Protein AF-0000000076696119 (afdb_homodimer)

InterPro domains:
  IPR004045 Glutathione S-transferase, N-terminal [PF02798] (6-86)
  IPR004045 Glutathione S-transferase, N-terminal [PS50404] (3-92)
  IPR004046 Glutathione S-transferase, C-terminal [PF00043] (146-211)
  IPR010987 Glutathione S-transferase, C-terminal-like [PS50405] (101-226)
  IPR036249 Thioredoxin-like superfamily [SSF52833] (3-92)
  IPR036282 Glutathione S-transferase, C-terminal domain superfamily [SSF47616] (100-218)
  IPR040079 Glutathione transferase family [SFLDS00019] (4-220)

Solvent-accessible surface area (backbone atoms only — not comparable to full-atom values): 23846 Å² total; per-residue (Å²): 128,85,80,49,47,26,36,37,37,24,42,84,42,58,54,27,36,32,51,35,29,52,50,40,51,44,36,76,74,36,87,87,55,52,65,40,65,47,67,46,52,73,91,73,43,53,43,67,34,68,76,41,31,71,71,29,68,77,40,62,72,22,36,38,34,31,53,77,58,81,53,40,70,36,37,44,46,66,36,38,49,53,50,45,44,71,74,68,35,85,80,36,74,44,53,53,47,60,86,84,33,44,66,48,27,49,50,35,42,22,51,39,46,44,38,44,34,41,46,48,44,35,39,48,49,9,30,35,41,69,73,62,49,93,56,92,46,66,66,54,32,49,53,21,32,52,49,35,51,52,48,52,49,34,51,26,59,60,32,60,85,29,70,29,82,29,55,71,84,40,32,40,71,26,57,50,46,44,51,43,42,50,51,63,74,46,34,60,65,37,80,37,83,67,51,76,94,31,58,56,41,40,51,39,49,52,58,60,66,67,41,80,32,48,62,60,21,64,56,56,45,58,70,77,76,126,129,84,81,50,48,26,37,38,37,24,43,84,40,58,54,27,37,33,53,36,28,52,51,40,50,43,37,76,74,38,88,89,56,52,65,41,67,48,72,45,52,71,90,74,43,52,44,68,34,70,78,41,31,71,70,30,67,78,40,62,71,22,35,39,32,31,54,76,60,81,54,41,69,36,37,44,47,66,36,37,47,53,50,47,44,70,75,67,34,85,79,37,74,46,55,53,48,58,86,84,33,45,67,48,26,49,52,35,43,23,50,41,48,43,37,46,35,41,47,48,45,35,40,51,49,9,30,35,41,68,73,61,50,93,57,92,46,67,67,55,32,49,54,22,32,52,48,34,50,52,46,51,48,33,50,28,59,60,31,60,85,28,68,30,80,30,54,72,82,41,32,41,71,25,58,48,44,44,52,42,42,49,52,61,73,46,34,59,65,36,80,36,82,64,52,74,94,31,58,55,42,40,51,39,48,53,58,60,66,66,41,80,31,47,62,60,21,63,56,57,51,52,74,77,76,127

Nearest PDB structures (foldseek):
  1k0d-assembly1_B  TM=8.741E-01  e=1.430E-16  Saccharomyces cerevisiae
  1k0d-assembly1_A  TM=8.791E-01  e=5.506E-16  Saccharomyces cerevisiae
  1k0b-assembly1_A  TM=8.827E-01  e=1.571E-15  Saccharomyces cerevisiae
  1jzr-assembly1_B  TM=8.674E-01  e=7.068E-16  Saccharomyces cerevisiae
  1k0b-assembly2_C  TM=8.820E-01  e=3.672E-15  Saccharomyces cerevisiae

Secondary structure (DSSP, 8-state):
-PPPSEEEEE-SSTTTHHHHHHHHHHHHHSTT--EEEEE--GGGTGGGSHHHHHH-TT--S-EEEEGGGTTEEEESHHHHHHHHHHHH-TT-SSS--TTT-HHHHHHHHHHHHHIIIIIHHHHHHHHHHHHT-SS--HHHHHHHHHHHHHHHHHHHHHTTT-SSSBSSTT-B--HHHHHHHHHHHTGGGGT---STT-HHHHHHHHHHHT-TTHHHHHHHT-----/-PPPSEEEEE-SSTTTHHHHHHHHHHHHHSTT--EEEEE--GGGTGGGSHHHHHH-TT--S-EEEEGGGTTEEEESHHHHHHHHHHHH-TT-SSS--TTT-HHHHHHHHHHHHHIIIIIHHHHHHHHHHHHT-SS--HHHHHHHHHHHHHHHHHHHHHTTT-SSSBSSTT-B--HHHHHHHHHHHTGGGGT---STT-HHHHHHHHHHHT-TTHHHHHHHS-----

Organism: Amanita muscaria (strain Koide BX008) (NCBI:txid946122)

Sequence (452 aa):
MSQKPLVLYGSPTPNGVPITILLEELKAIYPGIDYDVDYIDLSKQRHKEPWFLELNPNGLMPVLVDRSRNNFVVFESTAILVYIAQHYDKESKFSFDPAKSPNEYSVLLQWLFFLHGGLGPMQGQAYYFYNIAPEDIPYGKKRYTDETKRLFGVLEQRLKDREYLAGPGKGQYTIADIKAWPWVSGHAYTGIQSLDEWPLLKAWSQKCSERAANAPAREAFTKPQAMSQKPLVLYGSPTPNGVPITILLEELKAIYPGIDYDVDYIDLSKQRHKEPWFLELNPNGLMPVLVDRSRNNFVVFESTAILVYIAQHYDKESKFSFDPAKSPNEYSVLLQWLFFLHGGLGPMQGQAYYFYNIAPEDIPYGKKRYTDETKRLFGVLEQRLKDREYLAGPGKGQYTIADIKAWPWVSGHAYTGIQSLDEWPLLKAWSQKCSERAANAPAREAFTKPQA

Radius of gyration: 21.12 Å; Cα contacts (8 Å, |Δi|>4): 732; chains: 2; bounding box: 50×53×60 Å

Foldseek 3Di:
DDAQQKEKEEFPALLQLLLLLVQLVLVVPDPRRDYAYDFDDVVVLPLVDPVNCVLPVVSHDIKMFGNNVVRDIDDDSLRSQVVCLVPRVVVSQAADDCVPCVPLNVQLVVLSCCCRVQQVVLLVQLLCQQPPDPDHDPVSLVVSLVSNVVSLVVVLVCQVQALDNTDPGNHHNHSSLSSRQSSLVCNCSRVRNDCVVRVSSVVSNVVVCPDPSNVVSNVSSPDPDD/DDAQQKEKEEFPALLQLLLLLVQLVLVVPDPRRDYAYDYDDVVVLPLVDPVNCVLPVVSHDIKMFGNVVVRDIDDDSLRSQVVCLVPRVVVSQAADDCVPCVPLNVQLVVLSCCCRVQQVVLLVQLLCQQPPDPDHDPVSLVVSLVSNVVSLVVVLVCQVQALDNTDPGNHHNHSSLSSRQSSLVCNCSRVRNDC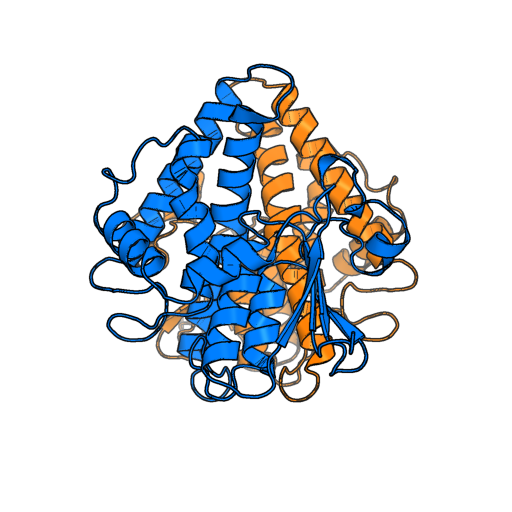VVRVSSNVSNVVVCPDPSNVVSNVSNDDPDD

Structure (mmCIF, N/CA/C/O backbone):
data_AF-0000000076696119-model_v1
#
loop_
_entity.id
_entity.type
_entity.pdbx_description
1 polymer 'Glutathione S-transferase'
#
loop_
_atom_site.group_PDB
_atom_site.id
_atom_site.type_symbol
_atom_site.label_atom_id
_atom_site.label_alt_id
_atom_site.label_comp_id
_atom_site.label_asym_id
_atom_site.label_entity_id
_atom_site.label_seq_id
_atom_site.pdbx_PDB_ins_code
_atom_site.Cartn_x
_atom_site.Cartn_y
_atom_site.Cartn_z
_atom_site.occupancy
_atom_site.B_iso_or_equiv
_atom_site.auth_seq_id
_atom_site.auth_comp_id
_atom_site.auth_asym_id
_atom_site.auth_atom_id
_atom_site.pdbx_PDB_model_num
ATOM 1 N N . MET A 1 1 ? -9.75 -16.891 -30.938 1 51.28 1 MET A N 1
ATOM 2 C CA . MET A 1 1 ? -10.359 -17.438 -29.734 1 51.28 1 MET A CA 1
ATOM 3 C C . MET A 1 1 ? -11.109 -16.344 -28.969 1 51.28 1 MET A C 1
ATOM 5 O O . MET A 1 1 ? -10.758 -15.172 -29.047 1 51.28 1 MET A O 1
ATOM 9 N N . SER A 1 2 ? -12.25 -16.625 -28.531 1 75.06 2 SER A N 1
ATOM 10 C CA . SER A 1 2 ? -13.141 -15.617 -27.953 1 75.06 2 SER A CA 1
ATOM 11 C C . SER A 1 2 ? -12.484 -14.922 -26.766 1 75.06 2 SER A C 1
ATOM 13 O O . SER A 1 2 ? -11.758 -15.555 -25.984 1 75.06 2 SER A O 1
ATOM 15 N N . GLN A 1 3 ? -12.5 -13.688 -26.656 1 90.19 3 GLN A N 1
ATOM 16 C CA . GLN A 1 3 ? -11.922 -12.883 -25.578 1 90.19 3 GLN A CA 1
ATOM 17 C C . GLN A 1 3 ? -12.586 -13.18 -24.25 1 90.19 3 GLN A C 1
ATOM 19 O O . GLN A 1 3 ? -13.812 -13.188 -24.141 1 90.19 3 GLN A O 1
ATOM 24 N N . LYS A 1 4 ? -11.781 -13.617 -23.375 1 95.5 4 LYS A N 1
ATOM 25 C CA . LYS A 1 4 ? -12.273 -13.852 -22.016 1 95.5 4 LYS A CA 1
ATOM 26 C C . LYS A 1 4 ? -12.594 -12.539 -21.312 1 95.5 4 LYS A C 1
ATOM 28 O O . LYS A 1 4 ? -12.172 -11.469 -21.75 1 95.5 4 LYS A O 1
ATOM 33 N N . PRO A 1 5 ? -13.398 -12.57 -20.297 1 96.81 5 PRO A N 1
ATOM 34 C CA . PRO A 1 5 ? -13.891 -11.344 -19.672 1 96.81 5 PRO A CA 1
ATOM 35 C C . PRO A 1 5 ? -12.773 -10.508 -19.047 1 96.81 5 PRO A C 1
ATOM 37 O O . PRO A 1 5 ? -12.891 -9.281 -18.969 1 96.81 5 PRO A O 1
ATOM 40 N N . LEU A 1 6 ? -11.695 -11.156 -18.594 1 98.25 6 LEU A N 1
ATOM 41 C CA . LEU A 1 6 ? -10.57 -10.445 -17.984 1 98.25 6 LEU A CA 1
ATOM 42 C C . LEU A 1 6 ? -9.273 -10.742 -18.734 1 98.25 6 LEU A C 1
ATOM 44 O O . LEU A 1 6 ? -9.102 -11.844 -19.281 1 98.25 6 LEU A O 1
ATOM 48 N N . VAL A 1 7 ? -8.406 -9.758 -18.812 1 98 7 VAL A N 1
ATOM 49 C CA . VAL A 1 7 ? -7.066 -10.008 -19.312 1 98 7 VAL A CA 1
ATOM 50 C C . VAL A 1 7 ? -6.031 -9.406 -18.359 1 98 7 VAL A C 1
ATOM 52 O O . VAL A 1 7 ? -6.16 -8.258 -17.938 1 98 7 VAL A O 1
ATOM 55 N N . LEU A 1 8 ? -5.113 -10.25 -17.984 1 97.88 8 LEU A N 1
ATOM 56 C CA . LEU A 1 8 ? -4.008 -9.859 -17.125 1 97.88 8 LEU A CA 1
ATOM 57 C C . LEU A 1 8 ? -2.715 -9.711 -17.922 1 97.88 8 LEU A C 1
ATOM 59 O O . LEU A 1 8 ? -2.264 -10.656 -18.562 1 97.88 8 LEU A O 1
ATOM 63 N N . TYR A 1 9 ? -2.156 -8.484 -17.922 1 97.06 9 TYR A N 1
ATOM 64 C CA . TYR A 1 9 ? -0.83 -8.227 -18.469 1 97.06 9 TYR A CA 1
ATOM 65 C C . TYR A 1 9 ? 0.246 -8.383 -17.406 1 97.06 9 TYR A C 1
ATOM 67 O O . TYR A 1 9 ? 0.22 -7.699 -16.375 1 97.06 9 TYR A O 1
ATOM 75 N N . GLY A 1 10 ? 1.133 -9.312 -17.562 1 95.06 10 GLY A N 1
ATOM 76 C CA . GLY A 1 10 ? 2.156 -9.453 -16.547 1 95.06 10 GLY A CA 1
ATOM 77 C C . GLY A 1 10 ? 3.049 -10.664 -16.766 1 95.06 10 GLY A C 1
ATOM 78 O O . GLY A 1 10 ? 3.172 -11.156 -17.891 1 95.06 10 GLY A O 1
ATOM 79 N N . SER A 1 11 ? 3.822 -11.016 -15.812 1 93.75 11 SER A N 1
ATOM 80 C CA . SER A 1 11 ? 4.746 -12.148 -15.742 1 93.75 11 SER A CA 1
ATOM 81 C C . SER A 1 11 ? 4.695 -12.812 -14.367 1 93.75 11 SER A C 1
ATOM 83 O O . SER A 1 11 ? 4.09 -12.289 -13.438 1 93.75 11 SER A O 1
ATOM 85 N N . PRO A 1 12 ? 5.273 -14 -14.258 1 93.44 12 PRO A N 1
ATOM 86 C CA . PRO A 1 12 ? 5.164 -14.75 -13.008 1 93.44 12 PRO A CA 1
ATOM 87 C C . PRO A 1 12 ? 6.09 -14.219 -11.914 1 93.44 12 PRO A C 1
ATOM 89 O O . PRO A 1 12 ? 6.898 -14.969 -11.367 1 93.44 12 PRO A O 1
ATOM 92 N N . THR A 1 13 ? 5.93 -13 -11.57 1 93.56 13 THR A N 1
ATOM 93 C CA . THR A 1 13 ? 6.641 -12.352 -10.477 1 93.56 13 THR A CA 1
ATOM 94 C C . THR A 1 13 ? 5.816 -12.398 -9.188 1 93.56 13 THR A C 1
ATOM 96 O O . THR A 1 13 ? 4.633 -12.75 -9.219 1 93.56 13 THR A O 1
ATOM 99 N N . PRO A 1 14 ? 6.438 -12.062 -8.086 1 96.5 14 PRO A N 1
ATOM 100 C CA . PRO A 1 14 ? 5.684 -12.078 -6.828 1 96.5 14 PRO A CA 1
ATOM 101 C C . PRO A 1 14 ? 4.52 -11.086 -6.832 1 96.5 14 PRO A C 1
ATOM 103 O O . PRO A 1 14 ? 3.629 -11.172 -5.984 1 96.5 14 PRO A O 1
ATOM 106 N N . ASN A 1 15 ? 4.488 -10.125 -7.758 1 96.94 15 ASN A N 1
ATOM 107 C CA . ASN A 1 15 ? 3.371 -9.188 -7.875 1 96.94 15 ASN A CA 1
ATOM 108 C C . ASN A 1 15 ? 2.326 -9.688 -8.867 1 96.94 15 ASN A C 1
ATOM 110 O O . ASN A 1 15 ? 1.165 -9.281 -8.812 1 96.94 15 ASN A O 1
ATOM 114 N N . GLY A 1 16 ? 2.717 -10.547 -9.812 1 96.94 16 GLY A N 1
ATOM 115 C CA . GLY A 1 16 ? 1.803 -11.062 -10.812 1 96.94 16 GLY A CA 1
ATOM 116 C C . GLY A 1 16 ? 1.077 -12.32 -10.367 1 96.94 16 GLY A C 1
ATOM 117 O O . GLY A 1 16 ? -0.133 -12.445 -10.562 1 96.94 16 GLY A O 1
ATOM 118 N N . VAL A 1 17 ? 1.765 -13.172 -9.641 1 97.38 17 VAL A N 1
ATOM 119 C CA . VAL A 1 17 ? 1.288 -14.508 -9.305 1 97.38 17 VAL A CA 1
ATOM 120 C C . VAL A 1 17 ? 0.078 -14.406 -8.375 1 97.38 17 VAL A C 1
ATOM 122 O O . VAL A 1 17 ? -0.881 -15.172 -8.508 1 97.38 17 VAL A O 1
ATOM 125 N N . PRO A 1 18 ? 0.029 -13.477 -7.422 1 98.62 18 PRO A N 1
ATOM 126 C CA . PRO A 1 18 ? -1.15 -13.375 -6.559 1 98.62 18 PRO A CA 1
ATOM 127 C C . PRO A 1 18 ? -2.445 -13.188 -7.348 1 98.62 18 PRO A C 1
ATOM 129 O O . PRO A 1 18 ? -3.492 -13.711 -6.953 1 98.62 18 PRO A O 1
ATOM 132 N N . ILE A 1 19 ? -2.354 -12.461 -8.461 1 98.75 19 ILE A N 1
ATOM 133 C CA . ILE A 1 19 ? -3.557 -12.172 -9.234 1 98.75 19 ILE A CA 1
ATOM 134 C C . ILE A 1 19 ? -4.078 -13.453 -9.883 1 98.75 19 ILE A C 1
ATOM 136 O O . ILE A 1 19 ? -5.273 -13.75 -9.812 1 98.75 19 ILE A O 1
ATOM 140 N N . THR A 1 20 ? -3.129 -14.242 -10.438 1 98.44 20 THR A N 1
ATOM 141 C CA . THR A 1 20 ? -3.57 -15.477 -11.07 1 98.44 20 THR A CA 1
ATOM 142 C C . THR A 1 20 ? -4.051 -16.484 -10.023 1 98.44 20 THR A C 1
ATOM 144 O O . THR A 1 20 ? -4.977 -17.25 -10.281 1 98.44 20 THR A O 1
ATOM 147 N N . ILE A 1 21 ? -3.463 -16.484 -8.836 1 98.75 21 ILE A N 1
ATOM 148 C CA . ILE A 1 21 ? -3.941 -17.359 -7.766 1 98.75 21 ILE A CA 1
ATOM 149 C C . ILE A 1 21 ? -5.391 -17.016 -7.434 1 98.75 21 ILE A C 1
ATOM 151 O O . ILE A 1 21 ? -6.25 -17.891 -7.395 1 98.75 21 ILE A O 1
ATOM 155 N N . LEU A 1 22 ? -5.703 -15.719 -7.215 1 98.88 22 LEU A N 1
ATOM 156 C CA . LEU A 1 22 ? -7.066 -15.328 -6.875 1 98.88 22 LEU A CA 1
ATOM 157 C C . LEU A 1 22 ? -8.031 -15.703 -7.992 1 98.88 22 LEU A C 1
ATOM 159 O O . LEU A 1 22 ? -9.125 -16.219 -7.727 1 98.88 22 LEU A O 1
ATOM 163 N N . LEU A 1 23 ? -7.633 -15.422 -9.234 1 98.69 23 LEU A N 1
ATOM 164 C CA . LEU A 1 23 ? -8.5 -15.703 -10.375 1 98.69 23 LEU A CA 1
ATOM 165 C C . LEU A 1 23 ? -8.781 -17.188 -10.484 1 98.69 23 LEU A C 1
ATOM 167 O O . LEU A 1 23 ? -9.906 -17.594 -10.773 1 98.69 23 LEU A O 1
ATOM 171 N N . GLU A 1 24 ? -7.754 -18.031 -10.25 1 98.44 24 GLU A N 1
ATOM 172 C CA . GLU A 1 24 ? -7.945 -19.484 -10.297 1 98.44 24 GLU A CA 1
ATOM 173 C C . GLU A 1 24 ? -8.844 -19.953 -9.156 1 98.44 24 GLU A C 1
ATOM 175 O O . GLU A 1 24 ? -9.664 -20.859 -9.336 1 98.44 24 GLU A O 1
ATOM 180 N N . GLU A 1 25 ? -8.656 -19.375 -7.941 1 98.69 25 GLU A N 1
ATOM 181 C CA . GLU A 1 25 ? -9.547 -19.688 -6.828 1 98.69 25 GLU A CA 1
ATOM 182 C C . GLU A 1 25 ? -11 -19.391 -7.195 1 98.69 25 GLU A C 1
ATOM 184 O O . GLU A 1 25 ? -11.883 -20.219 -6.945 1 98.69 25 GLU A O 1
ATOM 189 N N . LEU A 1 26 ? -11.211 -18.234 -7.758 1 98.44 26 LEU A N 1
ATOM 190 C CA . LEU A 1 26 ? -12.562 -17.781 -8.062 1 98.44 26 LEU A CA 1
ATOM 191 C C . LEU A 1 26 ? -13.164 -18.578 -9.211 1 98.44 26 LEU A C 1
ATOM 193 O O . LEU A 1 26 ? -14.352 -18.891 -9.211 1 98.44 26 LEU A O 1
ATOM 197 N N . LYS A 1 27 ? -12.328 -18.859 -10.188 1 96.81 27 LYS A N 1
ATOM 198 C CA . LYS A 1 27 ? -12.766 -19.672 -11.328 1 96.81 27 LYS A CA 1
ATOM 199 C C . LYS A 1 27 ? -13.312 -21.016 -10.867 1 96.81 27 LYS A C 1
ATOM 201 O O . LYS A 1 27 ? -14.258 -21.547 -11.461 1 96.81 27 LYS A O 1
ATOM 206 N N . ALA A 1 28 ? -12.719 -21.578 -9.859 1 96.38 28 ALA A N 1
ATOM 207 C CA . ALA A 1 28 ? -13.109 -22.875 -9.336 1 96.38 28 ALA A CA 1
ATOM 208 C C . ALA A 1 28 ? -14.453 -22.812 -8.625 1 96.38 28 ALA A C 1
ATOM 210 O O . ALA A 1 28 ? -15.141 -23.828 -8.484 1 96.38 28 ALA A O 1
ATOM 211 N N . ILE A 1 29 ? -14.922 -21.641 -8.219 1 95.94 29 ILE A N 1
ATOM 212 C CA . ILE A 1 29 ? -16.094 -21.5 -7.355 1 95.94 29 ILE A CA 1
ATOM 213 C C . ILE A 1 29 ? -17.234 -20.859 -8.148 1 95.94 29 ILE A C 1
ATOM 215 O O . ILE A 1 29 ? -18.406 -21.172 -7.898 1 95.94 29 ILE A O 1
ATOM 219 N N . TYR A 1 30 ? -16.859 -19.938 -9.016 1 96.19 30 TYR A N 1
ATOM 220 C CA . TYR A 1 30 ? -17.891 -19.156 -9.695 1 96.19 30 TYR A CA 1
ATOM 221 C C . TYR A 1 30 ? -17.891 -19.438 -11.195 1 96.19 30 TYR A C 1
ATOM 223 O O . TYR A 1 30 ? -16.875 -19.25 -11.859 1 96.19 30 TYR A O 1
ATOM 231 N N . PRO A 1 31 ? -19 -19.766 -11.695 1 92.94 31 PRO A N 1
ATOM 232 C CA . PRO A 1 31 ? -19.078 -19.922 -13.148 1 92.94 31 PRO A CA 1
ATOM 233 C C . PRO A 1 31 ? -18.891 -18.594 -13.898 1 92.94 31 PRO A C 1
ATOM 235 O O . PRO A 1 31 ? -19.312 -17.547 -13.414 1 92.94 31 PRO A O 1
ATOM 238 N N . GLY A 1 32 ? -18.25 -18.641 -14.977 1 91.88 32 GLY A N 1
ATOM 239 C CA . GLY A 1 32 ? -18.156 -17.469 -15.836 1 91.88 32 GLY A CA 1
ATOM 240 C C . GLY A 1 32 ? -16.891 -16.672 -15.625 1 91.88 32 GLY A C 1
ATOM 241 O O . GLY A 1 32 ? -16.531 -15.828 -16.453 1 91.88 32 GLY A O 1
ATOM 242 N N . ILE A 1 33 ? -16.234 -16.922 -14.562 1 95.94 33 ILE A N 1
ATOM 243 C CA . ILE A 1 33 ? -14.961 -16.234 -14.359 1 95.94 33 ILE A CA 1
ATOM 244 C C . ILE A 1 33 ? -13.875 -16.906 -15.195 1 95.94 33 ILE A C 1
ATOM 246 O O . ILE A 1 33 ? -13.727 -18.125 -15.148 1 95.94 33 ILE A O 1
ATOM 250 N N . ASP A 1 34 ? -13.281 -16.203 -15.992 1 96.75 34 ASP A N 1
ATOM 251 C CA . ASP A 1 34 ? -12.148 -16.625 -16.812 1 96.75 34 ASP A CA 1
ATOM 252 C C . ASP A 1 34 ? -11.281 -15.438 -17.203 1 96.75 34 ASP A C 1
ATOM 254 O O . ASP A 1 34 ? -11.688 -14.281 -17.047 1 96.75 34 ASP A O 1
ATOM 258 N N . TYR A 1 35 ? -10.094 -15.789 -17.609 1 97.38 35 TYR A N 1
ATOM 259 C CA . TYR A 1 35 ? -9.18 -14.688 -17.891 1 97.38 35 TYR A CA 1
ATOM 260 C C . TYR A 1 35 ? -8.125 -15.102 -18.906 1 97.38 35 TYR A C 1
ATOM 262 O O . TYR A 1 35 ? -7.773 -16.281 -19 1 97.38 35 TYR A O 1
ATOM 270 N N . ASP A 1 36 ? -7.715 -14.141 -19.734 1 96.56 36 ASP A N 1
ATOM 271 C CA . ASP A 1 36 ? -6.531 -14.266 -20.578 1 96.56 36 ASP A CA 1
ATOM 272 C C . ASP A 1 36 ? -5.297 -13.688 -19.891 1 96.56 36 ASP A C 1
ATOM 274 O O . ASP A 1 36 ? -5.414 -12.82 -19.031 1 96.56 36 ASP A O 1
ATOM 278 N N . VAL A 1 37 ? -4.156 -14.258 -20.219 1 95.94 37 VAL A N 1
ATOM 279 C CA . VAL A 1 37 ? -2.895 -13.664 -19.781 1 95.94 37 VAL A CA 1
ATOM 280 C C . VAL A 1 37 ? -2.109 -13.18 -21 1 95.94 37 VAL A C 1
ATOM 282 O O . VAL A 1 37 ? -1.955 -13.914 -21.984 1 95.94 37 VAL A O 1
ATOM 285 N N . ASP A 1 38 ? -1.778 -11.984 -21.047 1 94.38 38 ASP A N 1
ATOM 286 C CA . ASP A 1 38 ? -0.793 -11.453 -21.984 1 94.38 38 ASP A CA 1
ATOM 287 C C . ASP A 1 38 ? 0.578 -11.328 -21.312 1 94.38 38 ASP A C 1
ATOM 289 O O . ASP A 1 38 ? 0.824 -10.383 -20.562 1 94.38 38 ASP A O 1
ATOM 293 N N . TYR A 1 39 ? 1.445 -12.266 -21.656 1 92.81 39 TYR A N 1
ATOM 294 C CA . TYR A 1 39 ? 2.766 -12.352 -21.047 1 92.81 39 TYR A CA 1
ATOM 295 C C . TYR A 1 39 ? 3.639 -11.172 -21.453 1 92.81 39 TYR A C 1
ATOM 297 O O . TYR A 1 39 ? 3.773 -10.875 -22.641 1 92.81 39 TYR A O 1
ATOM 305 N N . ILE A 1 40 ? 4.137 -10.508 -20.484 1 90.69 40 ILE A N 1
ATOM 306 C CA . ILE A 1 40 ? 5.055 -9.398 -20.703 1 90.69 40 ILE A CA 1
ATOM 307 C C . ILE A 1 40 ? 6.477 -9.828 -20.359 1 90.69 40 ILE A C 1
ATOM 309 O O . ILE A 1 40 ? 6.785 -10.102 -19.188 1 90.69 40 ILE A O 1
ATOM 313 N N . ASP A 1 41 ? 7.324 -9.891 -21.359 1 84.69 41 ASP A N 1
ATOM 314 C CA . ASP A 1 41 ? 8.734 -10.195 -21.156 1 84.69 41 ASP A CA 1
ATOM 315 C C . ASP A 1 41 ? 9.492 -8.977 -20.641 1 84.69 41 ASP A C 1
ATOM 317 O O . ASP A 1 41 ? 9.758 -8.039 -21.391 1 84.69 41 ASP A O 1
ATOM 321 N N . LEU A 1 42 ? 9.922 -9.016 -19.453 1 80.31 42 LEU A N 1
ATOM 322 C CA . LEU A 1 42 ? 10.57 -7.887 -18.797 1 80.31 42 LEU A CA 1
ATOM 323 C C . LEU A 1 42 ? 11.898 -7.562 -19.469 1 80.31 42 LEU A C 1
ATOM 325 O O . LEU A 1 42 ? 12.305 -6.398 -19.516 1 80.31 42 LEU A O 1
ATOM 329 N N . SER A 1 43 ? 12.484 -8.609 -19.984 1 84.12 43 SER A N 1
ATOM 330 C CA . SER A 1 43 ? 13.781 -8.406 -20.625 1 84.12 43 SER A CA 1
ATOM 331 C C . SER A 1 43 ? 13.633 -7.625 -21.922 1 84.12 43 SER A C 1
ATOM 333 O O . SER A 1 43 ? 14.562 -6.941 -22.359 1 84.12 43 SER A O 1
ATOM 335 N N . LYS A 1 44 ? 12.469 -7.68 -22.531 1 87.06 44 LYS A N 1
ATOM 336 C CA . LYS A 1 44 ? 12.219 -6.961 -23.766 1 87.06 44 LYS A CA 1
ATOM 337 C C . LYS A 1 44 ? 11.555 -5.613 -23.5 1 87.06 44 LYS A C 1
ATOM 339 O O . LYS A 1 44 ? 11.305 -4.84 -24.438 1 87.06 44 LYS A O 1
ATOM 344 N N . GLN A 1 45 ? 11.227 -5.328 -22.297 1 87.5 45 GLN A N 1
ATOM 345 C CA . GLN A 1 45 ? 10.719 -4.059 -21.797 1 87.5 45 GLN A CA 1
ATOM 346 C C . GLN A 1 45 ? 9.422 -3.664 -22.5 1 87.5 45 GLN A C 1
ATOM 348 O O . GLN A 1 45 ? 9.219 -2.492 -22.812 1 87.5 45 GLN A O 1
ATOM 353 N N . ARG A 1 46 ? 8.672 -4.617 -22.828 1 88.81 46 ARG A N 1
ATOM 354 C CA . ARG A 1 46 ? 7.391 -4.344 -23.469 1 88.81 46 ARG A CA 1
ATOM 355 C C . ARG A 1 46 ? 6.516 -3.459 -22.594 1 88.81 46 ARG A C 1
ATOM 357 O O . ARG A 1 46 ? 5.66 -2.729 -23.094 1 88.81 46 ARG A O 1
ATOM 364 N N . HIS A 1 47 ? 6.746 -3.527 -21.281 1 89.19 47 HIS A N 1
ATOM 365 C CA . HIS A 1 47 ? 5.961 -2.75 -20.344 1 89.19 47 HIS A CA 1
ATOM 366 C C . HIS A 1 47 ? 6.359 -1.279 -20.359 1 89.19 47 HIS A C 1
ATOM 368 O O . HIS A 1 47 ? 5.766 -0.458 -19.656 1 89.19 47 HIS A O 1
ATOM 374 N N . LYS A 1 48 ? 7.285 -0.913 -21.234 1 91.81 48 LYS A N 1
ATOM 375 C CA . LYS A 1 48 ? 7.699 0.479 -21.391 1 91.81 48 LYS A CA 1
ATOM 376 C C . LYS A 1 48 ? 7.215 1.055 -22.719 1 91.81 48 LYS A C 1
ATOM 378 O O . LYS A 1 48 ? 7.398 2.244 -22.984 1 91.81 48 LYS A O 1
ATOM 383 N N . GLU A 1 49 ? 6.578 0.234 -23.469 1 93.44 49 GLU A N 1
ATOM 384 C CA . GLU A 1 49 ? 6.047 0.702 -24.75 1 93.44 49 GLU A CA 1
ATOM 385 C C . GLU A 1 49 ? 4.848 1.622 -24.547 1 93.44 49 GLU A C 1
ATOM 387 O O . GLU A 1 49 ? 4.129 1.501 -23.547 1 93.44 49 GLU A O 1
ATOM 392 N N . PRO A 1 50 ? 4.566 2.465 -25.5 1 94.75 50 PRO A N 1
ATOM 393 C CA . PRO A 1 50 ? 3.506 3.467 -25.359 1 94.75 50 PRO A CA 1
ATOM 394 C C . PRO A 1 50 ? 2.139 2.842 -25.094 1 94.75 50 PRO A C 1
ATOM 396 O O . PRO A 1 50 ? 1.374 3.359 -24.266 1 94.75 50 PRO A O 1
ATOM 399 N N . TRP A 1 51 ? 1.827 1.73 -25.766 1 94.75 51 TRP A N 1
ATOM 400 C CA . TRP A 1 51 ? 0.513 1.123 -25.594 1 94.75 51 TRP A CA 1
ATOM 401 C C . TRP A 1 51 ? 0.32 0.667 -24.141 1 94.75 51 TRP A C 1
ATOM 403 O O . TRP A 1 51 ? -0.778 0.781 -23.594 1 94.75 51 TRP A O 1
ATOM 413 N N . PHE A 1 52 ? 1.386 0.139 -23.516 1 95.25 52 PHE A N 1
ATOM 414 C CA . PHE A 1 52 ? 1.3 -0.318 -22.141 1 95.25 52 PHE A CA 1
ATOM 415 C C . PHE A 1 52 ? 1.253 0.866 -21.188 1 95.25 52 PHE A C 1
ATOM 417 O O . PHE A 1 52 ? 0.537 0.831 -20.172 1 95.25 52 PHE A O 1
ATOM 424 N N . LEU A 1 53 ? 2 1.898 -21.484 1 94.62 53 LEU A N 1
ATOM 425 C CA . LEU A 1 53 ? 2.029 3.086 -20.641 1 94.62 53 LEU A CA 1
ATOM 426 C C . LEU A 1 53 ? 0.679 3.795 -20.656 1 94.62 53 LEU A C 1
ATOM 428 O O . LEU A 1 53 ? 0.356 4.539 -19.719 1 94.62 53 LEU A O 1
ATOM 432 N N . GLU A 1 54 ? -0.115 3.568 -21.625 1 95 54 GLU A N 1
ATOM 433 C CA . GLU A 1 54 ? -1.481 4.082 -21.656 1 95 54 GLU A CA 1
ATOM 434 C C . GLU A 1 54 ? -2.367 3.357 -20.656 1 95 54 GLU A C 1
ATOM 436 O O . GLU A 1 54 ? -3.311 3.941 -20.109 1 95 54 GLU A O 1
ATOM 441 N N . LEU A 1 55 ? -2.031 2.078 -20.391 1 95.75 55 LEU A N 1
ATOM 442 C CA . LEU A 1 55 ? -2.768 1.295 -19.406 1 95.75 55 LEU A CA 1
ATOM 443 C C . LEU A 1 55 ? -2.316 1.64 -17.984 1 95.75 55 LEU A C 1
ATOM 445 O O . LEU A 1 55 ? -3.143 1.778 -17.078 1 95.75 55 LEU A O 1
ATOM 449 N N . ASN A 1 56 ? -1.034 1.813 -17.844 1 95.69 56 ASN A N 1
ATOM 450 C CA . ASN A 1 56 ? -0.419 2.098 -16.562 1 95.69 56 ASN A CA 1
ATOM 451 C C . ASN A 1 56 ? 0.76 3.057 -16.688 1 95.69 56 ASN A C 1
ATOM 453 O O . ASN A 1 56 ? 1.872 2.637 -17.016 1 95.69 56 ASN A O 1
ATOM 457 N N . PRO A 1 57 ? 0.616 4.258 -16.297 1 94.81 57 PRO A N 1
ATOM 458 C CA . PRO A 1 57 ? 1.684 5.246 -16.453 1 94.81 57 PRO A CA 1
ATOM 459 C C . PRO A 1 57 ? 2.93 4.906 -15.648 1 94.81 57 PRO A C 1
ATOM 461 O O . PRO A 1 57 ? 4.008 5.449 -15.906 1 94.81 57 PRO A O 1
ATOM 464 N N . ASN A 1 58 ? 2.766 4.059 -14.664 1 95.94 58 ASN A N 1
ATOM 465 C CA . ASN A 1 58 ? 3.914 3.633 -13.875 1 95.94 58 ASN A CA 1
ATOM 466 C C . ASN A 1 58 ? 4.832 2.709 -14.664 1 95.94 58 ASN A C 1
ATOM 468 O O . ASN A 1 58 ? 6 2.537 -14.312 1 95.94 58 ASN A O 1
ATOM 472 N N . GLY A 1 59 ? 4.262 2.07 -15.727 1 94.81 59 GLY A N 1
ATOM 473 C CA . GLY A 1 59 ? 5.051 1.218 -16.594 1 94.81 59 GLY A CA 1
ATOM 474 C C . GLY A 1 59 ? 5.535 -0.048 -15.914 1 94.81 59 GLY A C 1
ATOM 475 O O . GLY A 1 59 ? 6.629 -0.54 -16.203 1 94.81 59 GLY A O 1
ATOM 476 N N . LEU A 1 60 ? 4.828 -0.471 -14.898 1 94.38 60 LEU A N 1
ATOM 477 C CA . LEU A 1 60 ? 5.125 -1.726 -14.219 1 94.38 60 LEU A CA 1
ATOM 478 C C . LEU A 1 60 ? 3.963 -2.703 -14.344 1 94.38 60 LEU A C 1
ATOM 480 O O . LEU A 1 60 ? 2.826 -2.295 -14.594 1 94.38 60 LEU A O 1
ATOM 484 N N . MET A 1 61 ? 4.199 -3.963 -14.297 1 94.25 61 MET A N 1
ATOM 485 C CA . MET A 1 61 ? 3.184 -5.012 -14.242 1 94.25 61 MET A CA 1
ATOM 486 C C . MET A 1 61 ? 2.908 -5.43 -12.805 1 94.25 61 MET A C 1
ATOM 488 O O . MET A 1 61 ? 3.723 -5.18 -11.914 1 94.25 61 MET A O 1
ATOM 492 N N . PRO A 1 62 ? 1.782 -5.98 -12.523 1 97.5 62 PRO A N 1
ATOM 493 C CA . PRO A 1 62 ? 0.706 -6.41 -13.414 1 97.5 62 PRO A CA 1
ATOM 494 C C . PRO A 1 62 ? -0.31 -5.301 -13.688 1 97.5 62 PRO A C 1
ATOM 496 O O . PRO A 1 62 ? -0.379 -4.324 -12.945 1 97.5 62 PRO A O 1
ATOM 499 N N . VAL A 1 63 ? -1.045 -5.43 -14.789 1 98.5 63 VAL A N 1
ATOM 500 C CA . VAL A 1 63 ? -2.209 -4.613 -15.117 1 98.5 63 VAL A CA 1
ATOM 501 C C . VAL A 1 63 ? -3.379 -5.516 -15.5 1 98.5 63 VAL A C 1
ATOM 503 O O . VAL A 1 63 ? -3.211 -6.473 -16.266 1 98.5 63 VAL A O 1
ATOM 506 N N . LEU A 1 64 ? -4.523 -5.289 -14.945 1 98.81 64 LEU A N 1
ATOM 507 C CA . LEU A 1 64 ? -5.754 -5.992 -15.297 1 98.81 64 LEU A CA 1
ATOM 508 C C . LEU A 1 64 ? -6.668 -5.105 -16.141 1 98.81 64 LEU A C 1
ATOM 510 O O . LEU A 1 64 ? -6.84 -3.924 -15.836 1 98.81 64 LEU A O 1
ATOM 514 N N . VAL A 1 65 ? -7.152 -5.602 -17.188 1 98.75 65 VAL A N 1
ATOM 515 C CA . VAL A 1 65 ? -8.227 -4.957 -17.938 1 98.75 65 VAL A CA 1
ATOM 516 C C . VAL A 1 65 ? -9.508 -5.789 -17.828 1 98.75 65 VAL A C 1
ATOM 518 O O . VAL A 1 65 ? -9.516 -6.969 -18.188 1 98.75 65 VAL A O 1
ATOM 521 N N . ASP A 1 66 ? -10.523 -5.234 -17.281 1 98.69 66 ASP A N 1
ATOM 522 C CA . ASP A 1 66 ? -11.828 -5.883 -17.156 1 98.69 66 ASP A CA 1
ATOM 523 C C . ASP A 1 66 ? -12.711 -5.59 -18.359 1 98.69 66 ASP A C 1
ATOM 525 O O . ASP A 1 66 ? -13.414 -4.578 -18.391 1 98.69 66 ASP A O 1
ATOM 529 N N . ARG A 1 67 ? -12.695 -6.508 -19.297 1 98.06 67 ARG A N 1
ATOM 530 C CA . ARG A 1 67 ? -13.438 -6.336 -20.531 1 98.06 67 ARG A CA 1
ATOM 531 C C . ARG A 1 67 ? -14.945 -6.371 -20.297 1 98.06 67 ARG A C 1
ATOM 533 O O . ARG A 1 67 ? -15.711 -5.77 -21.047 1 98.06 67 ARG A O 1
ATOM 540 N N . SER A 1 68 ? -15.367 -6.98 -19.219 1 97.19 68 SER A N 1
ATOM 541 C CA . SER A 1 68 ? -16.781 -7.102 -18.891 1 97.19 68 SER A CA 1
ATOM 542 C C . SER A 1 68 ? -17.312 -5.816 -18.25 1 97.19 68 SER A C 1
ATOM 544 O O . SER A 1 68 ? -18.516 -5.633 -18.141 1 97.19 68 SER A O 1
ATOM 546 N N . ARG A 1 69 ? -16.453 -4.984 -17.859 1 97.69 69 ARG A N 1
ATOM 547 C CA . ARG A 1 69 ? -16.828 -3.705 -17.266 1 97.69 69 ARG A CA 1
ATOM 548 C C . ARG A 1 69 ? -16.234 -2.541 -18.047 1 97.69 69 ARG A C 1
ATOM 550 O O . ARG A 1 69 ? -15.547 -1.691 -17.484 1 97.69 69 ARG A O 1
ATOM 557 N N . ASN A 1 70 ? -16.516 -2.57 -19.406 1 97.94 70 ASN A N 1
ATOM 558 C CA . ASN A 1 70 ? -16.141 -1.499 -20.328 1 97.94 70 ASN A CA 1
ATOM 559 C C . ASN A 1 70 ? -14.633 -1.289 -20.375 1 97.94 70 ASN A C 1
ATOM 561 O O . ASN A 1 70 ? -14.156 -0.157 -20.266 1 97.94 70 ASN A O 1
ATOM 565 N N . ASN A 1 71 ? -13.867 -2.385 -20.266 1 98.38 71 ASN A N 1
ATOM 566 C CA . ASN A 1 71 ? -12.414 -2.365 -20.375 1 98.38 71 ASN A CA 1
ATOM 567 C C . ASN A 1 71 ? -11.781 -1.514 -19.281 1 98.38 71 ASN A C 1
ATOM 569 O O . ASN A 1 71 ? -10.82 -0.783 -19.516 1 98.38 71 ASN A O 1
ATOM 573 N N . PHE A 1 72 ? -12.398 -1.616 -18.094 1 98.56 72 PHE A N 1
ATOM 574 C CA . PHE A 1 72 ? -11.852 -0.883 -16.969 1 98.56 72 PHE A CA 1
ATOM 575 C C . PHE A 1 72 ? -10.453 -1.384 -16.625 1 98.56 72 PHE A C 1
ATOM 577 O O . PHE A 1 72 ? -10.227 -2.592 -16.516 1 98.56 72 PHE A O 1
ATOM 584 N N . VAL A 1 73 ? -9.484 -0.48 -16.438 1 98.81 73 VAL A N 1
ATOM 585 C CA . VAL A 1 73 ? -8.078 -0.809 -16.234 1 98.81 73 VAL A CA 1
ATOM 586 C C . VAL A 1 73 ? -7.734 -0.657 -14.75 1 98.81 73 VAL A C 1
ATOM 588 O O . VAL A 1 73 ? -8.094 0.341 -14.125 1 98.81 73 VAL A O 1
ATOM 591 N N . VAL A 1 74 ? -7.078 -1.634 -14.234 1 98.81 74 VAL A N 1
ATOM 592 C CA . VAL A 1 74 ? -6.629 -1.585 -12.844 1 98.81 74 VAL A CA 1
ATOM 593 C C . VAL A 1 74 ? -5.145 -1.938 -12.773 1 98.81 74 VAL A C 1
ATOM 595 O O . VAL A 1 74 ? -4.73 -3.008 -13.227 1 98.81 74 VAL A O 1
ATOM 598 N N . PHE A 1 75 ? -4.344 -0.972 -12.227 1 98.12 75 PHE A N 1
ATOM 599 C CA . PHE A 1 75 ? -2.947 -1.296 -11.953 1 98.12 75 PHE A CA 1
ATOM 600 C C . PHE A 1 75 ? -2.688 -1.352 -10.453 1 98.12 75 PHE A C 1
ATOM 602 O O . PHE A 1 75 ? -3.59 -1.097 -9.648 1 98.12 75 PHE A O 1
ATOM 609 N N . GLU A 1 76 ? -1.405 -1.684 -10.125 1 98.38 76 GLU A N 1
ATOM 610 C CA . GLU A 1 76 ? -0.992 -2.014 -8.766 1 98.38 76 GLU A CA 1
ATOM 611 C C . GLU A 1 76 ? -1.552 -3.365 -8.328 1 98.38 76 GLU A C 1
ATOM 613 O O . GLU A 1 76 ? -2.77 -3.537 -8.234 1 98.38 76 GLU A O 1
ATOM 618 N N . SER A 1 77 ? -0.682 -4.324 -7.992 1 98.69 77 SER A N 1
ATOM 619 C CA . SER A 1 77 ? -1.043 -5.715 -7.73 1 98.69 77 SER A CA 1
ATOM 620 C C . SER A 1 77 ? -2.117 -5.812 -6.652 1 98.69 77 SER A C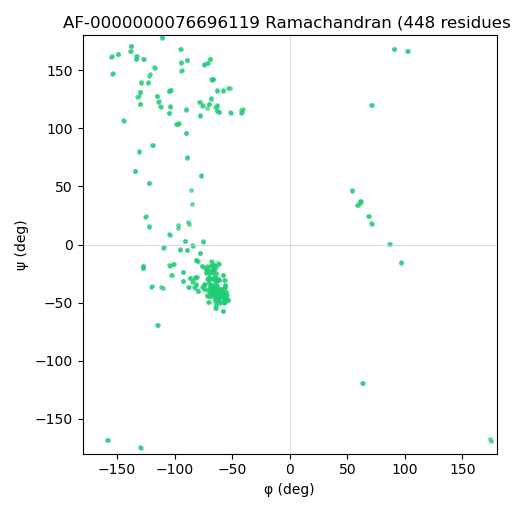 1
ATOM 622 O O . SER A 1 77 ? -3.121 -6.504 -6.832 1 98.69 77 SER A O 1
ATOM 624 N N . THR A 1 78 ? -1.961 -5.016 -5.574 1 98.94 78 THR A N 1
ATOM 625 C CA . THR A 1 78 ? -2.9 -5.141 -4.465 1 98.94 78 THR A CA 1
ATOM 626 C C . THR A 1 78 ? -4.238 -4.492 -4.812 1 98.94 78 THR A C 1
ATOM 628 O O . THR A 1 78 ? -5.297 -4.98 -4.418 1 98.94 78 THR A O 1
ATOM 631 N N . ALA A 1 79 ? -4.211 -3.375 -5.539 1 98.88 79 ALA A N 1
ATOM 632 C CA . ALA A 1 79 ? -5.457 -2.773 -6.012 1 98.88 79 ALA A CA 1
ATOM 633 C C . ALA A 1 79 ? -6.227 -3.74 -6.906 1 98.88 79 ALA A C 1
ATOM 635 O O . ALA A 1 79 ? -7.457 -3.797 -6.852 1 98.88 79 ALA A O 1
ATOM 636 N N . ILE A 1 80 ? -5.504 -4.504 -7.738 1 98.94 80 ILE A N 1
ATOM 637 C CA . ILE A 1 80 ? -6.129 -5.5 -8.602 1 98.94 80 ILE A CA 1
ATOM 638 C C . ILE A 1 80 ? -6.82 -6.559 -7.75 1 98.94 80 ILE A C 1
ATOM 640 O O . ILE A 1 80 ? -7.961 -6.941 -8.031 1 98.94 80 ILE A O 1
ATOM 644 N N . LEU A 1 81 ? -6.148 -6.988 -6.699 1 98.94 81 LEU A N 1
ATOM 645 C CA . LEU A 1 81 ? -6.727 -7.996 -5.816 1 98.94 81 LEU A CA 1
ATOM 646 C C . LEU A 1 81 ? -8.008 -7.48 -5.168 1 98.94 81 LEU A C 1
ATOM 648 O O . LEU A 1 81 ? -9.023 -8.18 -5.148 1 98.94 81 LEU A O 1
ATOM 652 N N . VAL A 1 82 ? -7.973 -6.266 -4.648 1 98.88 82 VAL A N 1
ATOM 653 C CA . VAL A 1 82 ? -9.141 -5.684 -4.004 1 98.88 82 VAL A CA 1
ATOM 654 C C . VAL A 1 82 ? -10.266 -5.52 -5.02 1 98.88 82 VAL A C 1
ATOM 656 O O . VAL A 1 82 ? -11.43 -5.805 -4.723 1 98.88 82 VAL A O 1
ATOM 659 N N . TYR A 1 83 ? -9.938 -5.105 -6.242 1 98.88 83 TYR A N 1
ATOM 660 C CA . TYR A 1 83 ? -10.906 -4.914 -7.312 1 98.88 83 TYR A CA 1
ATOM 661 C C . TYR A 1 83 ? -11.602 -6.223 -7.664 1 98.88 83 TYR A C 1
ATOM 663 O O . TYR A 1 83 ? -12.828 -6.277 -7.738 1 98.88 83 TYR A O 1
ATOM 671 N N . ILE A 1 84 ? -10.797 -7.289 -7.855 1 98.81 84 ILE A N 1
ATOM 672 C CA . ILE A 1 84 ? -11.344 -8.594 -8.219 1 98.81 84 ILE A CA 1
ATOM 673 C C . ILE A 1 84 ? -12.234 -9.109 -7.09 1 98.81 84 ILE A C 1
ATOM 675 O O . ILE A 1 84 ? -13.328 -9.617 -7.34 1 98.81 84 ILE A O 1
ATOM 679 N N . ALA A 1 85 ? -11.781 -8.977 -5.863 1 98.56 85 ALA A N 1
ATOM 680 C CA . ALA A 1 85 ? -12.578 -9.422 -4.723 1 98.56 85 ALA A CA 1
ATOM 681 C C . ALA A 1 85 ? -13.914 -8.688 -4.668 1 98.56 85 ALA A C 1
ATOM 683 O O . ALA A 1 85 ? -14.953 -9.289 -4.383 1 98.56 85 ALA A O 1
ATOM 684 N N . GLN A 1 86 ? -13.891 -7.402 -4.949 1 97.38 86 GLN A N 1
ATOM 685 C CA . GLN A 1 86 ? -15.086 -6.562 -4.867 1 97.38 86 GLN A CA 1
ATOM 686 C C . GLN A 1 86 ? -16.094 -6.941 -5.945 1 97.38 86 GLN A C 1
ATOM 688 O O . GLN A 1 86 ? -17.297 -7.012 -5.68 1 97.38 86 GLN A O 1
ATOM 693 N N . HIS A 1 87 ? -15.633 -7.246 -7.113 1 97.19 87 HIS A N 1
ATOM 694 C CA . HIS A 1 87 ? -16.562 -7.328 -8.234 1 97.19 87 HIS A CA 1
ATOM 695 C C . HIS A 1 87 ? -16.859 -8.773 -8.602 1 97.19 87 HIS A C 1
ATOM 697 O O . HIS A 1 87 ? -17.891 -9.07 -9.219 1 97.19 87 HIS A O 1
ATOM 703 N N . TYR A 1 88 ? -15.984 -9.711 -8.164 1 97.75 88 TYR A N 1
ATOM 704 C CA . TYR A 1 88 ? -16.125 -11.062 -8.703 1 97.75 88 TYR A CA 1
ATOM 705 C C . TYR A 1 88 ? -16.219 -12.086 -7.586 1 97.75 88 TYR A C 1
ATOM 707 O O . TYR A 1 88 ? -16.641 -13.227 -7.816 1 97.75 88 TYR A O 1
ATOM 715 N N . ASP A 1 89 ? -15.766 -11.742 -6.371 1 97.88 89 ASP A N 1
ATOM 716 C CA . ASP A 1 89 ? -15.945 -12.625 -5.223 1 97.88 89 ASP A CA 1
ATOM 717 C C . ASP A 1 89 ? -17.266 -12.336 -4.512 1 97.88 89 ASP A C 1
ATOM 719 O O . ASP A 1 89 ? -17.266 -11.891 -3.365 1 97.88 89 ASP A O 1
ATOM 723 N N . LYS A 1 90 ? -18.328 -12.727 -5.039 1 94.94 90 LYS A N 1
ATOM 724 C CA . LYS A 1 90 ? -19.688 -12.305 -4.695 1 94.94 90 LYS A CA 1
ATOM 725 C C . LYS A 1 90 ? -20.047 -12.734 -3.279 1 94.94 90 LYS A C 1
ATOM 727 O O . LYS A 1 90 ? -20.844 -12.078 -2.609 1 94.94 90 LYS A O 1
ATOM 732 N N . GLU A 1 91 ? -19.5 -13.758 -2.814 1 96.75 91 GLU A N 1
ATOM 733 C CA . GLU A 1 91 ? -19.828 -14.258 -1.484 1 96.75 91 GLU A CA 1
ATOM 734 C C . GLU A 1 91 ? -18.734 -13.93 -0.482 1 96.75 91 GLU A C 1
ATOM 736 O O . GLU A 1 91 ? -18.719 -14.469 0.628 1 96.75 91 GLU A O 1
ATOM 741 N N . SER A 1 92 ? -17.766 -13.133 -0.867 1 97.25 92 SER A N 1
ATOM 742 C CA . SER A 1 92 ? -16.656 -12.711 -0.019 1 97.25 92 SER A CA 1
ATOM 743 C C . SER A 1 92 ? -15.938 -13.906 0.585 1 97.25 92 SER A C 1
ATOM 745 O O . SER A 1 92 ? -15.688 -13.945 1.792 1 97.25 92 SER A O 1
ATOM 747 N N . LYS A 1 93 ? -15.664 -14.867 -0.287 1 98.12 93 LYS A N 1
ATOM 748 C CA . LYS A 1 93 ? -14.953 -16.062 0.15 1 98.12 93 LYS A CA 1
ATOM 749 C C . LYS A 1 93 ? -13.5 -15.758 0.473 1 98.12 93 LYS A C 1
ATOM 751 O O . LYS A 1 93 ? -12.891 -16.406 1.327 1 98.12 93 LYS A O 1
ATOM 756 N N . PHE A 1 94 ? -12.93 -14.727 -0.193 1 98.81 94 PHE A N 1
ATOM 757 C CA . PHE A 1 94 ? -11.508 -14.43 -0.063 1 98.81 94 PHE A CA 1
ATOM 758 C C . PHE A 1 94 ? -11.297 -13 0.424 1 98.81 94 PHE A C 1
ATOM 760 O O . PHE A 1 94 ? -10.211 -12.43 0.247 1 98.81 94 PHE A O 1
ATOM 767 N N . SER A 1 95 ? -12.266 -12.375 0.917 1 98.62 95 SER A N 1
ATOM 768 C CA . SER A 1 95 ? -12.242 -11.016 1.443 1 98.62 95 SER A CA 1
ATOM 769 C C . SER A 1 95 ? -13.383 -10.781 2.42 1 98.62 95 SER A C 1
ATOM 771 O O . SER A 1 95 ? -13.938 -11.734 2.982 1 98.62 95 SER A O 1
ATOM 773 N 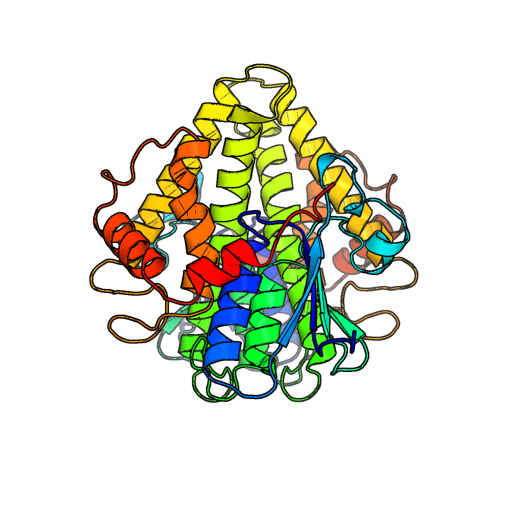N . PHE A 1 96 ? -13.633 -9.547 2.793 1 98.38 96 PHE A N 1
ATOM 774 C CA . PHE A 1 96 ? -14.734 -9.156 3.662 1 98.38 96 PHE A CA 1
ATOM 775 C C . PHE A 1 96 ? -15.523 -8.008 3.045 1 98.38 96 PHE A C 1
ATOM 777 O O . PHE A 1 96 ? -14.953 -7.094 2.455 1 98.38 96 PHE A O 1
ATOM 784 N N . ASP A 1 97 ? -16.844 -8.117 3.199 1 96.38 97 ASP A N 1
ATOM 785 C CA . ASP A 1 97 ? -17.703 -7.039 2.732 1 96.38 97 ASP A CA 1
ATOM 786 C C . ASP A 1 97 ? -17.562 -5.793 3.604 1 96.38 97 ASP A C 1
ATOM 788 O O . ASP A 1 97 ? -17.828 -5.836 4.809 1 96.38 97 ASP A O 1
ATOM 792 N N . PRO A 1 98 ? -17.172 -4.676 2.984 1 95.44 98 PRO A N 1
ATOM 793 C CA . PRO A 1 98 ? -16.938 -3.488 3.811 1 95.44 98 PRO A CA 1
ATOM 794 C C . PRO A 1 98 ? -18.219 -2.996 4.508 1 95.44 98 PRO A C 1
ATOM 796 O O . PRO A 1 98 ? -18.125 -2.311 5.531 1 95.44 98 PRO A O 1
ATOM 799 N N . ALA A 1 99 ? -19.391 -3.275 3.977 1 94.31 99 ALA A N 1
ATOM 800 C CA . ALA A 1 99 ? -20.656 -2.854 4.582 1 94.31 99 ALA A CA 1
ATOM 801 C C . ALA A 1 99 ? -21.078 -3.812 5.691 1 94.31 99 ALA A C 1
ATOM 803 O O . ALA A 1 99 ? -21.562 -3.381 6.742 1 94.31 99 ALA A O 1
ATOM 804 N N . LYS A 1 100 ? -20.844 -5.121 5.504 1 96.12 100 LYS A N 1
ATOM 805 C CA . LYS A 1 100 ? -21.359 -6.141 6.422 1 96.12 100 LYS A CA 1
ATOM 806 C C . LYS A 1 100 ? -20.328 -6.465 7.5 1 96.12 100 LYS A C 1
ATOM 808 O O . LYS A 1 100 ? -20.688 -6.844 8.617 1 96.12 100 LYS A O 1
ATOM 813 N N . SER A 1 101 ? -19.094 -6.359 7.156 1 97.38 101 SER A N 1
ATOM 814 C CA . SER A 1 101 ? -17.984 -6.676 8.062 1 97.38 101 SER A CA 1
ATOM 815 C C . SER A 1 101 ? -16.906 -5.605 8.008 1 97.38 101 SER A C 1
ATOM 817 O O . SER A 1 101 ? -15.75 -5.902 7.699 1 97.38 101 SER A O 1
ATOM 819 N N . PRO A 1 102 ? -17.266 -4.363 8.414 1 97.25 102 PRO A N 1
ATOM 820 C CA . PRO A 1 102 ? -16.359 -3.23 8.219 1 97.25 102 PRO A CA 1
ATOM 821 C C . PRO A 1 102 ? -15.062 -3.371 9.008 1 97.25 102 PRO A C 1
ATOM 823 O O . PRO A 1 102 ? -14.008 -2.934 8.547 1 97.25 102 PRO A O 1
ATOM 826 N N . ASN A 1 103 ? -15.102 -3.951 10.203 1 98.25 103 ASN A N 1
ATOM 827 C CA . ASN A 1 103 ? -13.883 -4.102 10.992 1 98.25 103 ASN A CA 1
ATOM 828 C C . ASN A 1 103 ? -12.938 -5.125 10.367 1 98.25 103 ASN A C 1
ATOM 830 O O . ASN A 1 103 ? -11.734 -4.883 10.266 1 98.25 103 ASN A O 1
ATOM 834 N N . GLU A 1 104 ? -13.453 -6.262 9.922 1 98.56 104 GLU A N 1
ATOM 835 C CA . GLU A 1 104 ? -12.625 -7.277 9.273 1 98.56 104 GLU A CA 1
ATOM 836 C C . GLU A 1 104 ? -12.031 -6.75 7.969 1 98.56 104 GLU A C 1
ATOM 838 O O . GLU A 1 104 ? -10.891 -7.066 7.629 1 98.56 104 GLU A O 1
ATOM 843 N N . TYR A 1 105 ? -12.867 -5.988 7.289 1 98.38 105 TYR A N 1
ATOM 844 C CA . TYR A 1 105 ? -12.375 -5.375 6.059 1 98.38 105 TYR A CA 1
ATOM 845 C C . TYR A 1 105 ? -11.227 -4.418 6.348 1 98.38 105 TYR A C 1
ATOM 847 O O . TYR A 1 105 ? -10.227 -4.402 5.625 1 98.38 105 TYR A O 1
ATOM 855 N N . SER A 1 106 ? -11.367 -3.66 7.375 1 98.75 106 SER A N 1
ATOM 856 C CA . SER A 1 106 ? -10.305 -2.738 7.773 1 98.75 106 SER A CA 1
ATOM 857 C C . SER A 1 106 ? -9.023 -3.488 8.125 1 98.75 106 SER A C 1
ATOM 859 O O . SER A 1 106 ? -7.934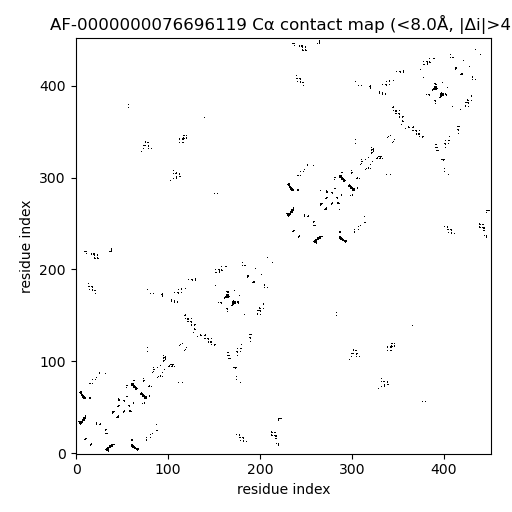 -3.102 7.691 1 98.75 106 SER A O 1
ATOM 861 N N . VAL A 1 107 ? -9.117 -4.543 8.867 1 98.69 107 VAL A N 1
ATOM 862 C CA . VAL A 1 107 ? -7.949 -5.332 9.242 1 98.69 107 VAL A CA 1
ATOM 863 C C . VAL A 1 107 ? -7.312 -5.938 7.992 1 98.69 107 VAL A C 1
ATOM 865 O O . VAL A 1 107 ? -6.086 -5.941 7.852 1 98.69 107 VAL A O 1
ATOM 868 N N . LEU A 1 108 ? -8.133 -6.414 7.09 1 98.88 108 LEU A N 1
ATOM 869 C CA . LEU A 1 108 ? -7.641 -6.934 5.82 1 98.88 108 LEU A CA 1
ATOM 870 C C . LEU A 1 108 ? -6.809 -5.887 5.086 1 98.88 108 LEU A C 1
ATOM 872 O O . LEU A 1 108 ? -5.695 -6.172 4.645 1 98.88 108 LEU A O 1
ATOM 876 N N . LEU A 1 109 ? -7.332 -4.672 5.027 1 98.88 109 LEU A N 1
ATOM 877 C CA . LEU A 1 109 ? -6.625 -3.604 4.328 1 98.88 109 LEU A CA 1
ATOM 878 C C . LEU A 1 109 ? -5.324 -3.256 5.043 1 98.88 109 LEU A C 1
ATOM 880 O O . LEU A 1 109 ? -4.316 -2.953 4.395 1 98.88 109 LEU A O 1
ATOM 884 N N . GLN A 1 110 ? -5.336 -3.289 6.363 1 98.88 110 GLN A N 1
ATOM 885 C CA . GLN A 1 110 ? -4.113 -3.027 7.117 1 98.88 110 GLN A CA 1
ATOM 886 C C . GLN A 1 110 ? -3 -3.988 6.711 1 98.88 110 GLN A C 1
ATOM 888 O O . GLN A 1 110 ? -1.888 -3.561 6.395 1 98.88 110 GLN A O 1
ATOM 893 N N . TRP A 1 111 ? -3.309 -5.195 6.617 1 98.88 111 TRP A N 1
ATOM 894 C CA . TRP A 1 111 ? -2.299 -6.199 6.293 1 98.88 111 TRP A CA 1
ATOM 895 C C . TRP A 1 111 ? -1.918 -6.133 4.82 1 98.88 111 TRP A C 1
ATOM 897 O O . TRP A 1 111 ? -0.763 -6.371 4.457 1 98.88 111 TRP A O 1
ATOM 907 N N . LEU A 1 112 ? -2.902 -5.816 3.951 1 98.94 112 LEU A N 1
ATOM 908 C CA . LEU A 1 112 ? -2.576 -5.617 2.543 1 98.94 112 LEU A CA 1
ATOM 909 C C . LEU A 1 112 ? -1.614 -4.445 2.369 1 98.94 112 LEU A C 1
ATOM 911 O O . LEU A 1 112 ? -0.659 -4.535 1.594 1 98.94 112 LEU A O 1
ATOM 915 N N . PHE A 1 113 ? -1.827 -3.346 3.08 1 98.94 113 PHE A N 1
ATOM 916 C CA . PHE A 1 113 ? -0.932 -2.199 2.98 1 98.94 113 PHE A CA 1
ATOM 917 C C . PHE A 1 113 ? 0.426 -2.516 3.596 1 98.94 113 PHE A C 1
ATOM 919 O O . PHE A 1 113 ? 1.461 -2.082 3.086 1 98.94 113 PHE A O 1
ATOM 926 N N . PHE A 1 114 ? 0.479 -3.332 4.738 1 98.94 114 PHE A N 1
ATOM 927 C CA . PHE A 1 114 ? 1.729 -3.803 5.324 1 98.94 114 PHE A CA 1
ATOM 928 C C . PHE A 1 114 ? 2.539 -4.594 4.301 1 98.94 114 PHE A C 1
ATOM 930 O O . PHE A 1 114 ? 3.736 -4.355 4.133 1 98.94 114 PHE A O 1
ATOM 937 N N . LEU A 1 115 ? 1.882 -5.438 3.625 1 98.94 115 LEU A N 1
ATOM 938 C CA . LEU A 1 115 ? 2.537 -6.285 2.637 1 98.94 115 LEU A CA 1
ATOM 939 C C . LEU A 1 115 ? 3.002 -5.465 1.438 1 98.94 115 LEU A C 1
ATOM 941 O O . LEU A 1 115 ? 4.141 -5.605 0.988 1 98.94 115 LEU A O 1
ATOM 945 N N . HIS A 1 116 ? 2.164 -4.586 0.958 1 98.88 116 HIS A N 1
ATOM 946 C CA . HIS A 1 116 ? 2.395 -3.824 -0.266 1 98.88 116 HIS A CA 1
ATOM 947 C C . HIS A 1 116 ? 3.443 -2.738 -0.05 1 98.88 116 HIS A C 1
ATOM 949 O O . HIS A 1 116 ? 4.199 -2.412 -0.966 1 98.88 116 HIS A O 1
ATOM 955 N N . GLY A 1 117 ? 3.475 -2.172 1.124 1 98.62 117 GLY A N 1
ATOM 956 C CA . GLY A 1 117 ? 4.375 -1.068 1.41 1 98.62 117 GLY A CA 1
ATOM 957 C C . GLY A 1 117 ? 5.617 -1.493 2.172 1 98.62 117 GLY A C 1
ATOM 958 O O . GLY A 1 117 ? 6.59 -0.741 2.252 1 98.62 117 GLY A O 1
ATOM 959 N N . GLY A 1 118 ? 5.594 -2.678 2.785 1 98.5 118 GLY A N 1
ATOM 960 C CA . GLY A 1 118 ? 6.68 -3.162 3.623 1 98.5 118 GLY A CA 1
ATOM 961 C C . GLY A 1 118 ? 7.371 -4.391 3.055 1 98.5 118 GLY A C 1
ATOM 962 O O . GLY A 1 118 ? 8.414 -4.277 2.414 1 98.5 118 GLY A O 1
ATOM 963 N N . LEU A 1 119 ? 6.672 -5.508 3.041 1 98.81 119 LEU A N 1
ATOM 964 C CA . LEU A 1 119 ? 7.281 -6.777 2.66 1 98.81 119 LEU A CA 1
ATOM 965 C C . LEU A 1 119 ? 7.738 -6.746 1.206 1 98.81 119 LEU A C 1
ATOM 967 O O . LEU A 1 119 ? 8.906 -7.004 0.912 1 98.81 119 LEU A O 1
ATOM 971 N N . GLY A 1 120 ? 6.824 -6.371 0.287 1 98.5 120 GLY A N 1
ATOM 972 C CA . GLY A 1 120 ? 7.129 -6.379 -1.136 1 98.5 120 GLY A CA 1
ATOM 973 C C . GLY A 1 120 ? 8.32 -5.512 -1.5 1 98.5 120 GLY A C 1
ATOM 974 O O . GLY A 1 120 ? 9.328 -6.012 -2 1 98.5 120 GLY A O 1
ATOM 975 N N . PRO A 1 121 ? 8.25 -4.23 -1.163 1 98.62 121 PRO A N 1
ATOM 976 C CA . PRO A 1 121 ? 9.328 -3.312 -1.534 1 98.62 121 PRO A CA 1
ATOM 977 C C . PRO A 1 121 ? 10.672 -3.697 -0.917 1 98.62 121 PRO A C 1
ATOM 979 O O . PRO A 1 121 ? 11.695 -3.672 -1.6 1 98.62 121 PRO A O 1
ATOM 982 N N . MET A 1 122 ? 10.719 -4.125 0.365 1 98.75 122 MET A N 1
ATOM 983 C CA . MET A 1 122 ? 11.992 -4.426 1.016 1 98.75 122 MET A CA 1
ATOM 984 C C . MET A 1 122 ? 12.594 -5.711 0.459 1 98.75 122 MET A C 1
ATOM 986 O O . MET A 1 122 ? 13.797 -5.777 0.201 1 98.75 122 MET A O 1
ATOM 990 N N . GLN A 1 123 ? 11.75 -6.703 0.3 1 98.75 123 GLN A N 1
ATOM 991 C CA . GLN A 1 123 ? 12.266 -7.938 -0.28 1 98.75 123 GLN A CA 1
ATOM 992 C C . GLN A 1 123 ? 12.633 -7.746 -1.749 1 98.75 123 GLN A C 1
ATOM 994 O O . GLN A 1 123 ? 13.57 -8.367 -2.248 1 98.75 123 GLN A O 1
ATOM 999 N N . GLY A 1 124 ? 11.844 -6.895 -2.482 1 98.31 124 GLY A N 1
ATOM 1000 C CA . GLY A 1 124 ? 12.219 -6.523 -3.836 1 98.31 124 GLY A CA 1
ATOM 1001 C C . GLY A 1 124 ? 13.586 -5.867 -3.91 1 98.31 124 GLY A C 1
ATOM 1002 O O . GLY A 1 124 ? 14.367 -6.145 -4.828 1 98.31 124 GLY A O 1
ATOM 1003 N N . GLN A 1 125 ? 13.906 -5.004 -2.986 1 98.56 125 GLN A N 1
ATOM 1004 C CA . GLN A 1 125 ? 15.227 -4.387 -2.939 1 98.56 125 GLN A CA 1
ATOM 1005 C C . GLN A 1 125 ? 16.312 -5.414 -2.615 1 98.56 125 GLN A C 1
ATOM 1007 O O . GLN A 1 125 ? 17.406 -5.375 -3.184 1 98.56 125 GLN A O 1
ATOM 1012 N N . ALA A 1 126 ? 16.016 -6.316 -1.63 1 98.62 126 ALA A N 1
ATOM 1013 C CA . ALA A 1 126 ? 16.969 -7.395 -1.374 1 98.62 126 ALA A CA 1
ATOM 1014 C C . ALA A 1 126 ? 17.281 -8.156 -2.654 1 98.62 126 ALA A C 1
ATOM 1016 O O . ALA A 1 126 ? 18.453 -8.398 -2.969 1 98.62 126 ALA A O 1
ATOM 1017 N N . TYR A 1 127 ? 16.25 -8.531 -3.398 1 98.31 127 TYR A N 1
ATOM 1018 C CA . TYR A 1 127 ? 16.438 -9.242 -4.66 1 98.31 127 TYR A CA 1
ATOM 1019 C C . TYR A 1 127 ? 17.312 -8.445 -5.617 1 98.31 127 TYR A C 1
ATOM 1021 O O . TYR A 1 127 ? 18.203 -9 -6.258 1 98.31 127 TYR A O 1
ATOM 1029 N N . TYR A 1 128 ? 17.078 -7.152 -5.746 1 97.81 128 TYR A N 1
ATOM 1030 C CA . TYR A 1 128 ? 17.859 -6.281 -6.621 1 97.81 128 TYR A CA 1
ATOM 1031 C C . TYR A 1 128 ? 19.344 -6.34 -6.27 1 97.81 128 TYR A C 1
ATOM 1033 O O . TYR A 1 128 ? 20.188 -6.543 -7.148 1 97.81 128 TYR A O 1
ATOM 1041 N N . PHE A 1 129 ? 19.688 -6.195 -5.039 1 98.31 129 PHE A N 1
ATOM 1042 C CA . PHE A 1 129 ? 21.078 -6.098 -4.637 1 98.31 129 PHE A CA 1
ATOM 1043 C C . PHE A 1 129 ? 21.766 -7.453 -4.758 1 98.31 129 PHE A C 1
ATOM 1045 O O . PHE A 1 129 ? 22.984 -7.516 -4.977 1 98.31 129 PHE A O 1
ATOM 1052 N N . TYR A 1 130 ? 20.969 -8.531 -4.703 1 97.69 130 TYR A N 1
ATOM 1053 C CA . TYR A 1 130 ? 21.562 -9.852 -4.84 1 97.69 130 TYR A CA 1
ATOM 1054 C C . TYR A 1 130 ? 21.719 -10.227 -6.309 1 97.69 130 TYR A C 1
ATOM 1056 O O . TYR A 1 130 ? 22.672 -10.938 -6.68 1 97.69 130 TYR A O 1
ATOM 1064 N N . ASN A 1 131 ? 20.766 -9.719 -7.168 1 96.5 131 ASN A N 1
ATOM 1065 C CA . ASN A 1 131 ? 20.641 -10.398 -8.453 1 96.5 131 ASN A CA 1
ATOM 1066 C C . ASN A 1 131 ? 20.734 -9.414 -9.617 1 96.5 131 ASN A C 1
ATOM 1068 O O . ASN A 1 131 ? 20.984 -9.812 -10.758 1 96.5 131 ASN A O 1
ATOM 1072 N N . ILE A 1 132 ? 20.547 -8.172 -9.383 1 95.94 132 ILE A N 1
ATOM 1073 C CA . ILE A 1 132 ? 20.359 -7.262 -10.508 1 95.94 132 ILE A CA 1
ATOM 1074 C C . ILE A 1 132 ? 21.453 -6.195 -10.5 1 95.94 132 ILE A C 1
ATOM 1076 O O . ILE A 1 132 ? 21.938 -5.777 -11.555 1 95.94 132 ILE A O 1
ATOM 1080 N N . ALA A 1 133 ? 21.891 -5.727 -9.25 1 96.88 133 ALA A N 1
ATOM 1081 C CA . ALA A 1 133 ? 22.875 -4.656 -9.141 1 96.88 133 ALA A CA 1
ATOM 1082 C C . ALA A 1 133 ? 24.125 -4.98 -9.953 1 96.88 133 ALA A C 1
ATOM 1084 O O . ALA A 1 133 ? 24.609 -6.113 -9.938 1 96.88 133 ALA A O 1
ATOM 1085 N N . PRO A 1 134 ? 24.562 -3.961 -10.688 1 96.62 134 PRO A N 1
ATOM 1086 C CA . PRO A 1 134 ? 25.703 -4.207 -11.57 1 96.62 134 PRO A CA 1
ATOM 1087 C C . PRO A 1 134 ? 27 -4.453 -10.797 1 96.62 134 PRO A C 1
ATOM 1089 O O . PRO A 1 134 ? 28 -4.887 -11.383 1 96.62 134 PRO A O 1
ATOM 1092 N N . GLU A 1 135 ? 27.062 -4.086 -9.57 1 96 135 GLU A N 1
ATOM 1093 C CA . GLU A 1 135 ? 28.188 -4.344 -8.688 1 96 135 GLU A CA 1
ATOM 1094 C C . GLU A 1 135 ? 27.719 -4.883 -7.336 1 96 135 GLU A C 1
ATOM 1096 O O . GLU A 1 135 ? 26.547 -4.754 -6.977 1 96 135 GLU A O 1
ATOM 1101 N N . ASP A 1 136 ? 28.75 -5.543 -6.691 1 96.38 136 ASP A N 1
ATOM 1102 C CA . ASP A 1 136 ? 28.438 -6.062 -5.363 1 96.38 136 ASP A CA 1
ATOM 1103 C C . ASP A 1 136 ? 28.406 -4.945 -4.328 1 96.38 136 ASP A C 1
ATOM 1105 O O . ASP A 1 136 ? 29.375 -4.211 -4.168 1 96.38 136 ASP A O 1
ATOM 1109 N N . ILE A 1 137 ? 27.281 -4.73 -3.676 1 96.62 137 ILE A N 1
ATOM 1110 C CA . ILE A 1 137 ? 27.094 -3.727 -2.635 1 96.62 137 ILE A CA 1
ATOM 1111 C C . ILE A 1 137 ? 26.703 -4.41 -1.326 1 96.62 137 ILE A C 1
ATOM 1113 O O . ILE A 1 137 ? 25.516 -4.508 -0.999 1 96.62 137 ILE A O 1
ATOM 1117 N N . PRO A 1 138 ? 27.641 -4.852 -0.54 1 97.19 138 PRO A N 1
ATOM 1118 C CA . PRO A 1 138 ? 27.359 -5.637 0.663 1 97.19 138 PRO A CA 1
ATOM 1119 C C . PRO A 1 138 ? 26.391 -4.93 1.612 1 97.19 138 PRO A C 1
ATOM 1121 O O . PRO A 1 138 ? 25.531 -5.578 2.209 1 97.19 138 PRO A O 1
ATOM 1124 N N . TYR A 1 139 ? 26.562 -3.645 1.761 1 97.75 139 TYR A N 1
ATOM 1125 C CA . TYR A 1 139 ? 25.688 -2.893 2.65 1 97.75 139 TYR A CA 1
ATOM 1126 C C . TYR A 1 139 ? 24.234 -3.002 2.201 1 97.75 139 TYR A C 1
ATOM 1128 O O . TYR A 1 139 ? 23.344 -3.189 3.025 1 97.75 139 TYR A O 1
ATOM 1136 N N . GLY A 1 140 ? 24 -2.854 0.875 1 97.69 140 GLY A N 1
ATOM 1137 C CA . GLY A 1 140 ? 22.656 -2.994 0.344 1 97.69 140 GLY A CA 1
ATOM 1138 C C . GLY A 1 140 ? 22.062 -4.371 0.58 1 97.69 140 GLY A C 1
ATOM 1139 O O . GLY A 1 140 ? 20.922 -4.492 1.013 1 97.69 140 GLY A O 1
ATOM 1140 N N . LYS A 1 141 ? 22.828 -5.406 0.331 1 98.06 141 LYS A N 1
ATOM 1141 C CA . LYS A 1 141 ? 22.391 -6.777 0.574 1 98.06 141 LYS A CA 1
ATOM 1142 C C . LYS A 1 141 ? 21.984 -6.973 2.031 1 98.06 141 LYS A C 1
ATOM 1144 O O . LYS A 1 141 ? 20.875 -7.445 2.316 1 98.06 141 LYS A O 1
ATOM 1149 N N . LYS A 1 142 ? 22.844 -6.555 2.914 1 98.12 142 LYS A N 1
ATOM 1150 C CA . LYS A 1 142 ? 22.594 -6.738 4.34 1 98.12 142 LYS A CA 1
ATOM 1151 C C . LYS A 1 142 ? 21.359 -5.949 4.789 1 98.12 142 LYS A C 1
ATOM 1153 O O . LYS A 1 142 ? 20.516 -6.473 5.516 1 98.12 142 LYS A O 1
ATOM 1158 N N . ARG A 1 143 ? 21.25 -4.703 4.445 1 98.25 143 ARG A N 1
ATOM 1159 C CA . ARG A 1 143 ? 20.172 -3.828 4.891 1 98.25 143 ARG A CA 1
ATOM 1160 C C . ARG A 1 143 ? 18.812 -4.426 4.555 1 98.25 143 ARG A C 1
ATOM 1162 O O . ARG A 1 143 ? 17.953 -4.543 5.426 1 98.25 143 ARG A O 1
ATOM 1169 N N . TYR A 1 144 ? 18.719 -4.867 3.357 1 98.62 144 TYR A N 1
ATOM 1170 C CA . TYR A 1 144 ? 17.375 -5.242 2.912 1 98.62 144 TYR A CA 1
ATOM 1171 C C . TYR A 1 144 ? 17.062 -6.684 3.283 1 98.62 144 TYR A C 1
ATOM 1173 O O . TYR A 1 144 ? 15.891 -7.043 3.48 1 98.62 144 TYR A O 1
ATOM 1181 N N . THR A 1 145 ? 18.078 -7.523 3.369 1 98.5 145 THR A N 1
ATOM 1182 C CA . THR A 1 145 ? 17.844 -8.844 3.943 1 98.5 145 THR A CA 1
ATOM 1183 C C . THR A 1 145 ? 17.406 -8.727 5.398 1 98.5 145 THR A C 1
ATOM 1185 O O . THR A 1 145 ? 16.453 -9.391 5.816 1 98.5 145 THR A O 1
ATOM 1188 N N . ASP A 1 146 ? 18.094 -7.859 6.16 1 98.38 146 ASP A N 1
ATOM 1189 C CA . ASP A 1 146 ? 17.734 -7.652 7.559 1 98.38 146 ASP A CA 1
ATOM 1190 C C . ASP A 1 146 ? 16.312 -7.121 7.684 1 98.38 146 ASP A C 1
ATOM 1192 O O . ASP A 1 146 ? 15.555 -7.547 8.555 1 98.38 146 ASP A O 1
ATOM 1196 N N . GLU A 1 147 ? 15.992 -6.195 6.816 1 98.31 147 GLU A N 1
ATOM 1197 C CA . GLU A 1 147 ? 14.633 -5.652 6.863 1 98.31 147 GLU A CA 1
ATOM 1198 C C . GLU A 1 147 ? 13.609 -6.715 6.484 1 98.31 147 GLU A C 1
ATOM 1200 O O . GLU A 1 147 ? 12.531 -6.777 7.074 1 98.31 147 GLU A O 1
ATOM 1205 N N . THR A 1 148 ? 13.883 -7.523 5.5 1 98.81 148 THR A N 1
ATOM 1206 C CA . THR A 1 148 ? 12.984 -8.609 5.129 1 98.81 148 THR A CA 1
ATOM 1207 C C . THR A 1 148 ? 12.781 -9.57 6.301 1 98.81 148 THR A C 1
ATOM 1209 O O . THR A 1 148 ? 11.648 -9.945 6.605 1 98.81 148 THR A O 1
ATOM 1212 N N . LYS A 1 149 ? 13.836 -9.859 6.965 1 98.75 149 LYS A N 1
ATOM 1213 C CA . LYS A 1 149 ? 13.758 -10.742 8.125 1 98.75 149 LYS A CA 1
ATOM 1214 C C . LYS A 1 149 ? 12.891 -10.125 9.227 1 98.75 149 LYS A C 1
ATOM 1216 O O . LYS A 1 149 ? 12.102 -10.812 9.867 1 98.75 149 LYS A O 1
ATOM 1221 N N . ARG A 1 150 ? 13.078 -8.852 9.414 1 98.25 150 ARG A N 1
ATOM 1222 C CA . ARG A 1 150 ? 12.242 -8.156 10.391 1 98.25 150 ARG A CA 1
ATOM 1223 C C . ARG A 1 150 ? 10.766 -8.273 10.039 1 98.25 150 ARG A C 1
ATOM 1225 O O . ARG A 1 150 ? 9.93 -8.539 10.906 1 98.25 150 ARG A O 1
ATOM 1232 N N . LEU A 1 151 ? 10.461 -8.133 8.805 1 98.81 151 LEU A N 1
ATOM 1233 C CA . LEU A 1 151 ? 9.078 -8.203 8.344 1 98.81 151 LEU A CA 1
ATOM 1234 C C . LEU A 1 151 ? 8.539 -9.625 8.453 1 98.81 151 LEU A C 1
ATOM 1236 O O . LEU A 1 151 ? 7.359 -9.828 8.758 1 98.81 151 LEU A O 1
ATOM 1240 N N . PHE A 1 152 ? 9.383 -10.633 8.156 1 98.88 152 PHE A N 1
ATOM 1241 C CA . PHE A 1 152 ? 9 -12.016 8.43 1 98.88 152 PHE A CA 1
ATOM 1242 C C . PHE A 1 152 ? 8.664 -12.203 9.898 1 98.88 152 PHE A C 1
ATOM 1244 O O . PHE A 1 152 ? 7.738 -12.938 10.25 1 98.88 152 PHE A O 1
ATOM 1251 N N . GLY A 1 153 ? 9.414 -11.531 10.75 1 98.69 153 GLY A N 1
ATOM 1252 C CA . GLY A 1 153 ? 9.125 -11.57 12.172 1 98.69 153 GLY A CA 1
ATOM 1253 C C . GLY A 1 153 ? 7.754 -11.016 12.516 1 98.69 153 GLY A C 1
ATOM 1254 O O . GLY A 1 153 ? 7.062 -11.555 13.383 1 98.69 153 GLY A O 1
ATOM 1255 N N . VAL A 1 154 ? 7.348 -9.992 11.875 1 98.69 154 VAL A N 1
ATOM 1256 C CA . VAL A 1 154 ? 6.027 -9.414 12.094 1 98.69 154 VAL A CA 1
ATOM 1257 C C . VAL A 1 154 ? 4.949 -10.422 11.695 1 98.69 154 VAL A C 1
ATOM 1259 O O . VAL A 1 154 ? 3.967 -10.602 12.422 1 98.69 154 VAL A O 1
ATOM 1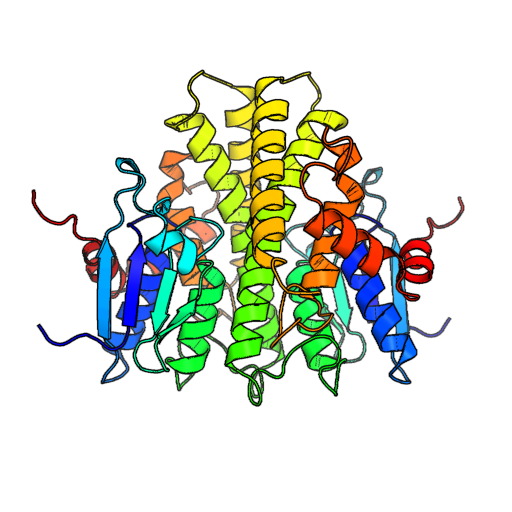262 N N . LEU A 1 155 ? 5.129 -11.055 10.531 1 98.88 155 LEU A N 1
ATOM 1263 C CA . LEU A 1 155 ? 4.176 -12.062 10.086 1 98.88 155 LEU A CA 1
ATOM 1264 C C . LEU A 1 155 ? 4.137 -13.242 11.055 1 98.88 155 LEU A C 1
ATOM 1266 O O . LEU A 1 155 ? 3.066 -13.789 11.328 1 98.88 155 LEU A O 1
ATOM 1270 N N . GLU A 1 156 ? 5.328 -13.625 11.539 1 98.75 156 GLU A N 1
ATOM 1271 C CA . GLU A 1 156 ? 5.414 -14.68 12.547 1 98.75 156 GLU A CA 1
ATOM 1272 C C . GLU A 1 156 ? 4.562 -14.352 13.766 1 98.75 156 GLU A C 1
ATOM 1274 O O . GLU A 1 156 ? 3.807 -15.203 14.25 1 98.75 156 GLU A O 1
ATOM 1279 N N . GLN A 1 157 ? 4.68 -13.141 14.227 1 97.69 157 GLN A N 1
ATOM 1280 C CA . GLN A 1 157 ? 3.904 -12.703 15.383 1 97.69 157 GLN A CA 1
ATOM 1281 C C . GLN A 1 157 ? 2.412 -12.68 15.062 1 97.69 157 GLN A C 1
ATOM 1283 O O . GLN A 1 157 ? 1.592 -13.078 15.898 1 97.69 157 GLN A O 1
ATOM 1288 N N . ARG A 1 158 ? 2.057 -12.227 13.883 1 98.19 158 ARG A N 1
ATOM 1289 C CA . ARG A 1 158 ? 0.661 -12.148 13.461 1 98.19 158 ARG A CA 1
ATOM 1290 C C . ARG A 1 158 ? 0.021 -13.531 13.43 1 98.19 158 ARG A C 1
ATOM 1292 O O . ARG A 1 158 ? -1.175 -13.68 13.688 1 98.19 158 ARG A O 1
ATOM 1299 N N . LEU A 1 159 ? 0.773 -14.516 13.172 1 98.62 159 LEU A N 1
ATOM 1300 C CA . LEU A 1 159 ? 0.256 -15.859 12.961 1 98.62 159 LEU A CA 1
ATOM 1301 C C . LEU A 1 159 ? 0.22 -16.641 14.266 1 98.62 159 LEU A C 1
ATOM 1303 O O . LEU A 1 159 ? -0.107 -17.828 14.273 1 98.62 159 LEU A O 1
ATOM 1307 N N . LYS A 1 160 ? 0.614 -15.867 15.312 1 96.94 160 LYS A N 1
ATOM 1308 C CA . LYS A 1 160 ? 0.478 -16.516 16.609 1 96.94 160 LYS A CA 1
ATOM 1309 C C . LYS A 1 160 ? -0.983 -16.828 16.922 1 96.94 160 LYS A C 1
ATOM 1311 O O . LYS A 1 160 ? -1.829 -15.93 16.922 1 96.94 160 LYS A O 1
ATOM 1316 N N . ASP A 1 161 ? -1.36 -18.016 17.031 1 95.94 161 ASP A N 1
ATOM 1317 C CA . ASP A 1 161 ? -2.684 -18.531 17.359 1 95.94 161 ASP A CA 1
ATOM 1318 C C . ASP A 1 161 ? -3.666 -18.328 16.219 1 95.94 161 ASP A C 1
ATOM 1320 O O . ASP A 1 161 ? -4.875 -18.219 16.438 1 95.94 161 ASP A O 1
ATOM 1324 N N . ARG A 1 162 ? -3.168 -18.078 15.016 1 97.25 162 ARG A N 1
ATOM 1325 C CA . ARG A 1 162 ? -3.975 -17.938 13.805 1 97.25 162 ARG A CA 1
ATOM 1326 C C . ARG A 1 162 ? -3.477 -18.844 12.695 1 97.25 162 ARG A C 1
ATOM 1328 O O . ARG A 1 162 ? -2.309 -19.25 12.688 1 97.25 162 ARG A O 1
ATOM 1335 N N . GLU A 1 163 ? -4.367 -19.094 11.742 1 98.31 163 GLU A N 1
ATOM 1336 C CA . GLU A 1 163 ? -3.992 -19.875 10.57 1 98.31 163 GLU A CA 1
ATOM 1337 C C . GLU A 1 163 ? -3.764 -18.984 9.352 1 98.31 163 GLU A C 1
ATOM 1339 O O . GLU A 1 163 ? -3.035 -19.359 8.43 1 98.31 163 GLU A O 1
ATOM 1344 N N . TYR A 1 164 ? -4.438 -17.828 9.367 1 98.88 164 TYR A N 1
ATOM 1345 C CA . TYR A 1 164 ? -4.352 -16.906 8.234 1 98.88 164 TYR A CA 1
ATOM 1346 C C . TYR A 1 164 ? -4.227 -15.469 8.711 1 98.88 164 TYR A C 1
ATOM 1348 O O . TYR A 1 164 ? -4.348 -15.195 9.906 1 98.88 164 TYR A O 1
ATOM 1356 N N . LEU A 1 165 ? -3.971 -14.562 7.91 1 98.81 165 LEU A N 1
ATOM 1357 C CA . LEU A 1 165 ? -3.492 -13.234 8.266 1 98.81 165 LEU A CA 1
ATOM 1358 C C . LEU A 1 165 ? -4.652 -12.328 8.664 1 98.81 165 LEU A C 1
ATOM 1360 O O . LEU A 1 165 ? -4.477 -11.398 9.453 1 98.81 165 LEU A O 1
ATOM 1364 N N . ALA A 1 166 ? -5.824 -12.578 8.117 1 98.62 166 ALA A N 1
ATOM 1365 C CA . ALA A 1 166 ? -6.969 -11.719 8.398 1 98.62 166 ALA A CA 1
ATOM 1366 C C . ALA A 1 166 ? -8.203 -12.547 8.742 1 98.62 166 ALA A C 1
ATOM 1368 O O . ALA A 1 166 ? -8.266 -13.742 8.438 1 98.62 166 ALA A O 1
ATOM 1369 N N . GLY A 1 167 ? -9.164 -11.883 9.359 1 97.81 167 GLY A N 1
ATOM 1370 C CA . GLY A 1 167 ? -10.414 -12.531 9.711 1 97.81 167 GLY A CA 1
ATOM 1371 C C . GLY A 1 167 ? -10.5 -12.906 11.18 1 97.81 167 GLY A C 1
ATOM 1372 O O . GLY A 1 167 ? -9.492 -12.906 11.891 1 97.81 167 GLY A O 1
ATOM 1373 N N . PRO A 1 168 ? -11.656 -13.242 11.688 1 96.19 168 PRO A N 1
ATOM 1374 C CA . PRO A 1 168 ? -11.859 -13.555 13.102 1 96.19 168 PRO A CA 1
ATOM 1375 C C . PRO A 1 168 ? -11.305 -14.922 13.492 1 96.19 168 PRO A C 1
ATOM 1377 O O . PRO A 1 168 ? -11.117 -15.789 12.625 1 96.19 168 PRO A O 1
ATOM 1380 N N . GLY A 1 169 ? -10.969 -15.055 14.789 1 95.94 169 GLY A N 1
ATOM 1381 C CA . GLY A 1 169 ? -10.484 -16.328 15.297 1 95.94 169 GLY A CA 1
ATOM 1382 C C . GLY A 1 169 ? -9.18 -16.766 14.672 1 95.94 169 GLY A C 1
ATOM 1383 O O . GLY A 1 169 ? -8.195 -16.016 14.68 1 95.94 169 GLY A O 1
ATOM 1384 N N . LYS A 1 170 ? -9.188 -17.875 14.016 1 97.5 170 LYS A N 1
ATOM 1385 C CA . LYS A 1 170 ? -7.977 -18.406 13.398 1 97.5 170 LYS A CA 1
ATOM 1386 C C . LYS A 1 170 ? -7.75 -17.781 12.023 1 97.5 170 LYS A C 1
ATOM 1388 O O . LYS A 1 170 ? -6.77 -18.094 11.344 1 97.5 170 LYS A O 1
ATOM 1393 N N . GLY A 1 171 ? -8.648 -16.938 11.633 1 97.62 171 GLY A N 1
ATOM 1394 C CA . GLY A 1 171 ? -8.523 -16.266 10.352 1 97.62 171 GLY A CA 1
ATOM 1395 C C . GLY A 1 171 ? -9.195 -17.016 9.219 1 97.62 171 GLY A C 1
ATOM 1396 O O . GLY A 1 171 ? -9.719 -18.109 9.422 1 97.62 171 GLY A O 1
ATOM 1397 N N . GLN A 1 172 ? -9.289 -16.312 8.133 1 97.62 172 GLN A N 1
ATOM 1398 C CA . GLN A 1 172 ? -9.75 -16.828 6.844 1 97.62 172 GLN A CA 1
ATOM 1399 C C . GLN A 1 172 ? -8.703 -16.609 5.754 1 97.62 172 GLN A C 1
ATOM 1401 O O . GLN A 1 172 ? -8.008 -15.586 5.758 1 97.62 172 GLN A O 1
ATOM 1406 N N . TYR A 1 173 ? -8.57 -17.688 4.879 1 98.75 173 TYR A N 1
ATOM 1407 C CA . TYR A 1 173 ? -7.719 -17.469 3.713 1 98.75 173 TYR A CA 1
ATOM 1408 C C . TYR A 1 173 ? -8.273 -16.344 2.834 1 98.75 173 TYR A C 1
ATOM 1410 O O . TYR A 1 173 ? -9.383 -16.453 2.303 1 98.75 173 TYR A O 1
ATOM 1418 N N . THR A 1 174 ? -7.547 -15.266 2.752 1 98.88 174 THR A N 1
ATOM 1419 C CA . THR A 1 174 ? -8.023 -14.094 2.02 1 98.88 174 THR A CA 1
ATOM 1420 C C . THR A 1 174 ? -6.965 -13.602 1.037 1 98.88 174 THR A C 1
ATOM 1422 O O . THR A 1 174 ? -5.902 -14.211 0.906 1 98.88 174 THR A O 1
ATOM 1425 N N . ILE A 1 175 ? -7.25 -12.492 0.406 1 98.94 175 ILE A N 1
ATOM 1426 C CA . ILE A 1 175 ? -6.328 -11.852 -0.523 1 98.94 175 ILE A CA 1
ATOM 1427 C C . ILE A 1 175 ? -5.094 -11.359 0.233 1 98.94 175 ILE A C 1
ATOM 1429 O O . ILE A 1 175 ? -4.059 -11.07 -0.374 1 98.94 175 ILE A O 1
ATOM 1433 N N . ALA A 1 176 ? -5.129 -11.219 1.561 1 98.94 176 ALA A N 1
ATOM 1434 C CA . ALA A 1 176 ? -3.912 -10.914 2.311 1 98.94 176 ALA A CA 1
ATOM 1435 C C . ALA A 1 176 ? -2.922 -12.078 2.244 1 98.94 176 ALA A C 1
ATOM 1437 O O . ALA A 1 176 ? -1.722 -11.859 2.053 1 98.94 176 ALA A O 1
ATOM 1438 N N . ASP A 1 177 ? -3.422 -13.297 2.41 1 98.94 177 ASP A N 1
ATOM 1439 C CA . ASP A 1 177 ? -2.568 -14.477 2.318 1 98.94 177 ASP A CA 1
ATOM 1440 C C . ASP A 1 177 ? -2.047 -14.672 0.896 1 98.94 177 ASP A C 1
ATOM 1442 O O . ASP A 1 177 ? -0.868 -14.969 0.696 1 98.94 177 ASP A O 1
ATOM 1446 N N . ILE A 1 178 ? -2.945 -14.469 -0.013 1 98.94 178 ILE A N 1
ATOM 1447 C CA . ILE A 1 178 ? -2.617 -14.625 -1.426 1 98.94 178 ILE A CA 1
ATOM 1448 C C . ILE A 1 178 ? -1.521 -13.633 -1.814 1 98.94 178 ILE A C 1
ATOM 1450 O O . ILE A 1 178 ? -0.587 -13.984 -2.539 1 98.94 178 ILE A O 1
ATOM 1454 N N . LYS A 1 179 ? -1.604 -12.398 -1.344 1 98.88 179 LYS A N 1
ATOM 1455 C CA . LYS A 1 179 ? -0.63 -11.344 -1.621 1 98.88 179 LYS A CA 1
ATOM 1456 C C . LYS A 1 179 ? 0.727 -11.68 -1.006 1 98.88 179 LYS A C 1
ATOM 1458 O O . LYS A 1 179 ? 1.769 -11.406 -1.607 1 98.88 179 LYS A O 1
ATOM 1463 N N . ALA A 1 180 ? 0.756 -12.266 0.142 1 98.94 180 ALA A N 1
ATOM 1464 C CA . ALA A 1 180 ? 1.97 -12.461 0.929 1 98.94 180 ALA A CA 1
ATOM 1465 C C . ALA A 1 180 ? 2.752 -13.672 0.434 1 98.94 180 ALA A C 1
ATOM 1467 O O . ALA A 1 180 ? 3.986 -13.672 0.435 1 98.94 180 ALA A O 1
ATOM 1468 N N . TRP A 1 181 ? 2.082 -14.68 -0.016 1 98.81 181 TRP A N 1
ATOM 1469 C CA . TRP A 1 181 ? 2.656 -16.016 -0.124 1 98.81 181 TRP A CA 1
ATOM 1470 C C . TRP A 1 181 ? 3.795 -16.047 -1.138 1 98.81 181 TRP A C 1
ATOM 1472 O O . TRP A 1 181 ? 4.875 -16.562 -0.853 1 98.81 181 TRP A O 1
ATOM 1482 N N . PRO A 1 182 ? 3.617 -15.453 -2.355 1 98.06 182 PRO A N 1
ATOM 1483 C CA . PRO A 1 182 ? 4.715 -15.531 -3.322 1 98.06 182 PRO A CA 1
ATOM 1484 C C . PRO A 1 182 ? 5.984 -14.836 -2.832 1 98.06 182 PRO A C 1
ATOM 1486 O O . PRO A 1 182 ? 7.094 -15.266 -3.17 1 98.06 182 PRO A O 1
ATOM 1489 N N . TRP A 1 183 ? 5.848 -13.828 -2.02 1 98.62 183 TRP A N 1
ATOM 1490 C CA . TRP A 1 183 ? 7.012 -13.172 -1.446 1 98.62 183 TRP A CA 1
ATOM 1491 C C . TRP A 1 183 ? 7.699 -14.062 -0.419 1 98.62 183 TRP A C 1
ATOM 1493 O O . TRP A 1 183 ? 8.914 -14.266 -0.476 1 98.62 183 TRP A O 1
ATOM 1503 N N . VAL A 1 184 ? 6.91 -14.586 0.478 1 98.81 184 VAL A N 1
ATOM 1504 C CA . VAL A 1 184 ? 7.457 -15.43 1.534 1 98.81 184 VAL A CA 1
ATOM 1505 C C . VAL A 1 184 ? 8.078 -16.688 0.924 1 98.81 184 VAL A C 1
ATOM 1507 O O . VAL A 1 184 ? 9.188 -17.078 1.305 1 98.81 184 VAL A O 1
ATOM 1510 N N . SER A 1 185 ? 7.383 -17.266 -0.049 1 97.62 185 SER A N 1
ATOM 1511 C CA . SER A 1 185 ? 7.879 -18.484 -0.679 1 97.62 185 SER A CA 1
ATOM 1512 C C . SER A 1 185 ? 9.156 -18.219 -1.47 1 97.62 185 SER A C 1
ATOM 1514 O O . SER A 1 185 ? 9.938 -19.141 -1.719 1 97.62 185 SER A O 1
ATOM 1516 N N . GLY A 1 186 ? 9.359 -16.969 -1.882 1 97.19 186 GLY A N 1
ATOM 1517 C CA . GLY A 1 186 ? 10.547 -16.594 -2.639 1 97.19 186 GLY A CA 1
ATOM 1518 C C . GLY A 1 186 ? 11.719 -16.219 -1.76 1 97.19 186 GLY A C 1
ATOM 1519 O O . GLY A 1 186 ? 12.664 -15.578 -2.225 1 97.19 186 GLY A O 1
ATOM 1520 N N . HIS A 1 187 ? 11.758 -16.562 -0.467 1 98.12 187 HIS A N 1
ATOM 1521 C CA . HIS A 1 187 ? 12.75 -16.156 0.52 1 98.12 187 HIS A CA 1
ATOM 1522 C C . HIS A 1 187 ? 14.164 -16.516 0.074 1 98.12 187 HIS A C 1
ATOM 1524 O O . HIS A 1 187 ? 15.109 -15.773 0.331 1 98.12 187 HIS A O 1
ATOM 1530 N N . ALA A 1 188 ? 14.383 -17.547 -0.668 1 96.94 188 ALA A N 1
ATOM 1531 C CA . ALA A 1 188 ? 15.711 -18.047 -1.009 1 96.94 188 ALA A CA 1
ATOM 1532 C C . ALA A 1 188 ? 16.406 -17.141 -2.021 1 96.94 188 ALA A C 1
ATOM 1534 O O . ALA A 1 188 ? 17.625 -17.156 -2.143 1 96.94 188 ALA A O 1
ATOM 1535 N N . TYR A 1 189 ? 15.633 -16.359 -2.715 1 95.06 189 TYR A N 1
ATOM 1536 C CA . TYR A 1 189 ? 16.188 -15.484 -3.736 1 95.06 189 TYR A CA 1
ATOM 1537 C C . TYR A 1 189 ? 16.828 -14.25 -3.104 1 95.06 189 TYR A C 1
ATOM 1539 O O . TYR A 1 189 ? 17.5 -13.469 -3.789 1 95.06 189 TYR A O 1
ATOM 1547 N N . THR A 1 190 ? 16.672 -14.055 -1.762 1 95.81 190 THR A N 1
ATOM 1548 C CA . THR A 1 190 ? 17.094 -12.82 -1.114 1 95.81 190 THR A CA 1
ATOM 1549 C C . THR A 1 190 ? 18.047 -13.117 0.046 1 95.81 190 THR A C 1
ATOM 1551 O O . THR A 1 190 ? 18.062 -12.398 1.044 1 95.81 190 THR A O 1
ATOM 1554 N N . GLY A 1 191 ? 18.703 -14.266 -0.019 1 93.94 191 GLY A N 1
ATOM 1555 C CA . GLY A 1 191 ? 19.719 -14.594 0.968 1 93.94 191 GLY A CA 1
ATOM 1556 C C . GLY A 1 191 ? 19.141 -15.258 2.209 1 93.94 191 GLY A C 1
ATOM 1557 O O . GLY A 1 191 ? 19.875 -15.523 3.166 1 93.94 191 GLY A O 1
ATOM 1558 N N . ILE A 1 192 ? 17.844 -15.453 2.232 1 97.94 192 ILE A N 1
ATOM 1559 C CA . ILE A 1 192 ? 17.203 -16.156 3.336 1 97.94 192 ILE A CA 1
ATOM 1560 C C . ILE A 1 192 ? 16.984 -17.625 2.955 1 97.94 192 ILE A C 1
ATOM 1562 O O . ILE A 1 192 ? 16.016 -17.953 2.26 1 97.94 192 ILE A O 1
ATOM 1566 N N . GLN A 1 193 ? 17.75 -18.469 3.447 1 96.81 193 GLN A N 1
ATOM 1567 C CA . GLN A 1 193 ? 17.891 -19.828 2.91 1 96.81 193 GLN A CA 1
ATOM 1568 C C . GLN A 1 193 ? 16.766 -20.719 3.4 1 96.81 193 GLN A C 1
ATOM 1570 O O . GLN A 1 193 ? 16.453 -21.75 2.777 1 96.81 193 GLN A O 1
ATOM 1575 N N . SER A 1 194 ? 16.234 -20.406 4.551 1 98.06 194 SER A N 1
ATOM 1576 C CA . SER A 1 194 ? 15.117 -21.188 5.078 1 98.06 194 SER A CA 1
ATOM 1577 C C . SER A 1 194 ? 14.188 -20.344 5.93 1 98.06 194 SER A C 1
ATOM 1579 O O . SER A 1 194 ? 14.539 -19.219 6.324 1 98.06 194 SER A O 1
ATOM 1581 N N . LEU A 1 195 ? 13.031 -20.844 6.16 1 98.75 195 LEU A N 1
ATOM 1582 C CA . LEU A 1 195 ? 12.062 -20.172 7.016 1 98.75 195 LEU A CA 1
ATOM 1583 C C . LEU A 1 195 ? 12.109 -20.734 8.438 1 98.75 195 LEU A C 1
ATOM 1585 O O . LEU A 1 195 ? 11.211 -20.469 9.242 1 98.75 195 LEU A O 1
ATOM 1589 N N . ASP A 1 196 ? 13.109 -21.422 8.805 1 98.69 196 ASP A N 1
ATOM 1590 C CA . ASP A 1 196 ? 13.188 -22.172 10.062 1 98.69 196 ASP A CA 1
ATOM 1591 C C . ASP A 1 196 ? 13.172 -21.219 11.258 1 98.69 196 ASP A C 1
ATOM 1593 O O . ASP A 1 196 ? 12.719 -21.578 12.344 1 98.69 196 ASP A O 1
ATOM 1597 N N . GLU A 1 197 ? 13.672 -20 11.07 1 98.44 197 GLU A N 1
ATOM 1598 C CA . GLU A 1 197 ? 13.68 -19 12.125 1 98.44 197 GLU A CA 1
ATOM 1599 C C . GLU A 1 197 ? 12.258 -18.547 12.469 1 98.44 197 GLU A C 1
ATOM 1601 O O . GLU A 1 197 ? 12.031 -17.938 13.516 1 98.44 197 GLU A O 1
ATOM 1606 N N . TRP A 1 198 ? 11.289 -18.859 11.609 1 98.81 198 TRP A N 1
ATOM 1607 C CA . TRP A 1 198 ? 9.891 -18.469 11.75 1 98.81 198 TRP A CA 1
ATOM 1608 C C . TRP A 1 198 ? 8.969 -19.672 11.555 1 98.81 198 TRP A C 1
ATOM 1610 O O . TRP A 1 198 ? 8.32 -19.812 10.516 1 98.81 198 TRP A O 1
ATOM 1620 N N . PRO A 1 199 ? 8.828 -20.469 12.57 1 98.81 199 PRO A N 1
ATOM 1621 C CA . PRO A 1 199 ? 8.117 -21.734 12.398 1 98.81 199 PRO A CA 1
ATOM 1622 C C . PRO A 1 199 ? 6.641 -21.547 12.055 1 98.81 199 PRO A C 1
ATOM 1624 O O . PRO A 1 199 ? 6.07 -22.359 11.328 1 98.81 199 PRO A O 1
ATOM 1627 N N . LEU A 1 200 ? 5.953 -20.578 12.641 1 98.88 200 LEU A N 1
ATOM 1628 C CA . LEU A 1 200 ? 4.547 -20.344 12.32 1 98.88 200 LEU A CA 1
ATOM 1629 C C . LEU A 1 200 ? 4.391 -19.859 10.883 1 98.88 200 LEU A C 1
ATOM 1631 O O . LEU A 1 200 ? 3.484 -20.297 10.172 1 98.88 200 LEU A O 1
ATOM 1635 N N . LEU A 1 201 ? 5.281 -18.984 10.484 1 98.88 201 LEU A N 1
ATOM 1636 C CA . LEU A 1 201 ? 5.285 -18.516 9.109 1 98.88 201 LEU A CA 1
ATOM 1637 C C . LEU A 1 201 ? 5.559 -19.656 8.141 1 98.88 201 LEU A C 1
ATOM 1639 O O . LEU A 1 201 ? 4.945 -19.734 7.07 1 98.88 201 LEU A O 1
ATOM 1643 N N . LYS A 1 202 ? 6.523 -20.484 8.508 1 98.81 202 LYS A N 1
ATOM 1644 C CA . LYS A 1 202 ? 6.836 -21.672 7.707 1 98.81 202 LYS A CA 1
ATOM 1645 C C . LYS A 1 202 ? 5.609 -22.562 7.535 1 98.81 202 LYS A C 1
ATOM 1647 O O . LYS A 1 202 ? 5.305 -22.984 6.426 1 98.81 202 LYS A O 1
ATOM 1652 N N . ALA A 1 203 ? 4.949 -22.828 8.594 1 98.81 203 ALA A N 1
ATOM 1653 C CA . ALA A 1 203 ? 3.748 -23.656 8.547 1 98.81 203 ALA A CA 1
ATOM 1654 C C . ALA A 1 203 ? 2.662 -23.016 7.695 1 98.81 203 ALA A C 1
ATOM 1656 O O . ALA A 1 203 ? 1.996 -23.688 6.91 1 98.81 203 ALA A O 1
ATOM 1657 N N . TRP A 1 204 ? 2.428 -21.719 7.883 1 98.88 204 TRP A N 1
ATOM 1658 C CA . TRP A 1 204 ? 1.48 -20.953 7.082 1 98.88 204 TRP A CA 1
ATOM 1659 C C . TRP A 1 204 ? 1.821 -21.047 5.598 1 98.88 204 TRP A C 1
ATOM 1661 O O . TRP A 1 204 ? 0.94 -21.281 4.766 1 98.88 204 TRP A O 1
ATOM 1671 N N . SER A 1 205 ? 3.092 -20.859 5.285 1 98.81 205 SER A N 1
ATOM 1672 C CA . SER A 1 205 ? 3.535 -20.922 3.898 1 98.81 205 SER A CA 1
ATOM 1673 C C . SER A 1 205 ? 3.275 -22.281 3.291 1 98.81 205 SER A C 1
ATOM 1675 O O . SER A 1 205 ? 2.854 -22.391 2.139 1 98.81 205 SER A O 1
ATOM 1677 N N . GLN A 1 206 ? 3.574 -23.297 4.031 1 98.5 206 GLN A N 1
ATOM 1678 C CA . GLN A 1 206 ? 3.305 -24.656 3.574 1 98.5 206 GLN A CA 1
ATOM 1679 C C . GLN A 1 206 ? 1.813 -24.875 3.322 1 98.5 206 GLN A C 1
ATOM 1681 O O . GLN A 1 206 ? 1.424 -25.438 2.299 1 98.5 206 GLN A O 1
ATOM 1686 N N . LYS A 1 207 ? 1.005 -24.422 4.246 1 98.44 207 LYS A N 1
ATOM 1687 C CA . LYS A 1 207 ? -0.443 -24.516 4.094 1 98.44 207 LYS A CA 1
ATOM 1688 C C . LYS A 1 207 ? -0.913 -23.812 2.822 1 98.44 207 LYS A C 1
ATOM 1690 O O . LYS A 1 207 ? -1.735 -24.359 2.078 1 98.44 207 LYS A O 1
ATOM 1695 N N . CYS A 1 208 ? -0.408 -22.641 2.584 1 98.5 208 CYS A N 1
ATOM 1696 C CA . CYS A 1 208 ? -0.763 -21.875 1.392 1 98.5 208 CYS A CA 1
ATOM 1697 C C . CYS A 1 208 ? -0.292 -22.594 0.13 1 98.5 208 CYS A C 1
ATOM 1699 O O . CYS A 1 208 ? -0.983 -22.578 -0.89 1 98.5 208 CYS A O 1
ATOM 1701 N N . SER A 1 209 ? 0.873 -23.219 0.177 1 97.62 209 SER A N 1
ATOM 1702 C CA . SER A 1 209 ? 1.468 -23.859 -0.988 1 97.62 209 SER A CA 1
ATOM 1703 C C . SER A 1 209 ? 0.639 -25.062 -1.438 1 97.62 209 SER A C 1
ATOM 1705 O O . SER A 1 209 ? 0.726 -25.484 -2.594 1 97.62 209 SER A O 1
ATOM 1707 N N . GLU A 1 210 ? -0.152 -25.594 -0.594 1 97.69 210 GLU A N 1
ATOM 1708 C CA . GLU A 1 210 ? -0.895 -26.828 -0.849 1 97.69 210 GLU A CA 1
ATOM 1709 C C . GLU A 1 210 ? -2.244 -26.531 -1.498 1 97.69 210 GLU A C 1
ATOM 1711 O O . GLU A 1 210 ? -2.959 -27.453 -1.901 1 97.69 210 GLU A O 1
ATOM 1716 N N . ARG A 1 211 ? -2.582 -25.328 -1.651 1 97.88 211 ARG A N 1
ATOM 1717 C CA . ARG A 1 211 ? -3.863 -24.969 -2.25 1 97.88 211 ARG A CA 1
ATOM 1718 C C . ARG A 1 211 ? -3.896 -25.328 -3.73 1 97.88 211 ARG A C 1
ATOM 1720 O O . ARG A 1 211 ? -2.932 -25.078 -4.457 1 97.88 211 ARG A O 1
ATOM 1727 N N . ALA A 1 212 ? -5.004 -25.797 -4.258 1 97 212 ALA A N 1
ATOM 1728 C CA . ALA A 1 212 ? -5.16 -26.344 -5.602 1 97 212 ALA A CA 1
ATOM 1729 C C . ALA A 1 212 ? -4.98 -25.266 -6.664 1 97 212 ALA A C 1
ATOM 1731 O O . ALA A 1 212 ? -4.543 -25.547 -7.781 1 97 212 ALA A O 1
ATOM 1732 N N . ALA A 1 213 ? -5.188 -24.031 -6.312 1 97.06 213 ALA A N 1
ATOM 1733 C CA . ALA A 1 213 ? -5.16 -22.938 -7.277 1 97.06 213 ALA A CA 1
ATOM 1734 C C . ALA A 1 213 ? -3.729 -22.578 -7.656 1 97.06 213 ALA A C 1
ATOM 1736 O O . ALA A 1 213 ? -3.492 -21.938 -8.68 1 97.06 213 ALA A O 1
ATOM 1737 N N . ASN A 1 214 ? -2.738 -22.984 -6.836 1 95.62 214 ASN A N 1
ATOM 1738 C CA . ASN A 1 214 ? -1.372 -22.5 -7.012 1 95.62 214 ASN A CA 1
ATOM 1739 C C . ASN A 1 214 ? -0.74 -23.062 -8.281 1 95.62 214 ASN A C 1
ATOM 1741 O O . ASN A 1 214 ? -0.086 -22.328 -9.031 1 95.62 214 ASN A O 1
ATOM 1745 N N . ALA A 1 215 ? -0.955 -24.312 -8.578 1 93.44 215 ALA A N 1
ATOM 1746 C CA . ALA A 1 215 ? -0.34 -24.938 -9.742 1 93.44 215 ALA A CA 1
ATOM 1747 C C . ALA A 1 215 ? -0.854 -24.312 -11.039 1 93.44 215 ALA A C 1
ATOM 1749 O O . ALA A 1 215 ? -0.07 -23.812 -11.852 1 93.44 215 ALA A O 1
ATOM 1750 N N . PRO A 1 216 ? -2.172 -24.281 -11.234 1 94.38 216 PRO A N 1
ATOM 1751 C CA . PRO A 1 216 ? -2.627 -23.641 -12.477 1 94.38 216 PRO A CA 1
ATOM 1752 C C . PRO A 1 216 ? -2.27 -22.156 -12.531 1 94.38 216 PRO A C 1
ATOM 1754 O O . PRO A 1 216 ? -2.043 -21.625 -13.617 1 94.38 216 PRO A O 1
ATOM 1757 N N . ALA A 1 217 ? -2.207 -21.453 -11.398 1 95 217 ALA A N 1
ATOM 1758 C CA . ALA A 1 217 ? -1.845 -20.047 -11.367 1 95 217 ALA A CA 1
ATOM 1759 C C . ALA A 1 217 ? -0.439 -19.828 -11.914 1 95 217 ALA A C 1
ATOM 1761 O O . ALA A 1 217 ? -0.2 -18.859 -12.656 1 95 217 ALA A O 1
ATOM 1762 N N . ARG A 1 218 ? 0.434 -20.688 -11.531 1 89.06 218 ARG A N 1
ATOM 1763 C CA . ARG A 1 218 ? 1.812 -20.578 -12 1 89.06 218 ARG A CA 1
ATOM 1764 C C . ARG A 1 218 ? 1.912 -20.938 -13.477 1 89.06 218 ARG A C 1
ATOM 1766 O O . ARG A 1 218 ? 2.748 -20.375 -14.195 1 89.06 218 ARG A O 1
ATOM 1773 N N . GLU A 1 219 ? 1.094 -21.75 -13.953 1 91.06 219 GLU A N 1
ATOM 1774 C CA . GLU A 1 219 ? 1.101 -22.172 -15.352 1 91.06 219 GLU A CA 1
ATOM 1775 C C . GLU A 1 219 ? 0.406 -21.156 -16.25 1 91.06 219 GLU A C 1
ATOM 1777 O O . GLU A 1 219 ? 0.546 -21.203 -17.469 1 91.06 219 GLU A O 1
ATOM 1782 N N . ALA A 1 220 ? -0.279 -20.281 -15.539 1 91.19 220 ALA A N 1
ATOM 1783 C CA . ALA A 1 220 ? -1.036 -19.297 -16.297 1 91.19 220 ALA A CA 1
ATOM 1784 C C . ALA A 1 220 ? -0.103 -18.375 -17.094 1 91.19 220 ALA A C 1
ATOM 1786 O O . ALA A 1 220 ? -0.439 -17.953 -18.203 1 91.19 220 ALA A O 1
ATOM 1787 N N . PHE A 1 221 ? 1.126 -18.031 -16.578 1 86.88 221 PHE A N 1
ATOM 1788 C CA . PHE A 1 221 ? 2.072 -17.141 -17.234 1 86.88 221 PHE A CA 1
ATOM 1789 C C . PHE A 1 221 ? 2.938 -17.906 -18.234 1 86.88 221 PHE A C 1
ATOM 1791 O O . PHE A 1 221 ? 3.73 -17.297 -18.953 1 86.88 221 PHE A O 1
ATOM 1798 N N . THR A 1 222 ? 2.43 -18.906 -18.922 1 70.88 222 THR A N 1
ATOM 1799 C CA . THR A 1 222 ? 3.289 -19.703 -19.797 1 70.88 222 THR A CA 1
ATOM 1800 C C . THR A 1 222 ? 3.832 -18.844 -20.938 1 70.88 222 THR A C 1
ATOM 1802 O O . THR A 1 222 ? 3.084 -18.094 -21.562 1 70.88 222 THR A O 1
ATOM 1805 N N . LYS A 1 223 ? 5.254 -18.766 -20.891 1 63.19 223 LYS A N 1
ATOM 1806 C CA . LYS A 1 223 ? 5.957 -18.062 -21.969 1 63.19 223 LYS A CA 1
ATOM 1807 C C . LYS A 1 223 ? 5.512 -18.547 -23.344 1 63.19 223 LYS A C 1
ATOM 1809 O O . LYS A 1 223 ? 5.398 -19.75 -23.562 1 63.19 223 LYS A O 1
ATOM 1814 N N . PRO A 1 224 ? 4.855 -17.625 -24.062 1 53.75 224 PRO A N 1
ATOM 1815 C CA . PRO A 1 224 ? 4.648 -18.141 -25.422 1 53.75 224 PRO A CA 1
ATOM 1816 C C . PRO A 1 224 ? 5.871 -18.859 -25.984 1 53.75 224 PRO A C 1
ATOM 1818 O O . PRO A 1 224 ? 7.008 -18.5 -25.672 1 53.75 224 PRO A O 1
ATOM 1821 N N . GLN A 1 225 ? 5.816 -20.219 -26.219 1 43.28 225 GLN A N 1
ATOM 1822 C CA . GLN A 1 225 ? 6.863 -20.984 -26.891 1 43.28 225 GLN A CA 1
ATOM 1823 C C . GLN A 1 225 ? 7.441 -20.219 -28.078 1 43.28 225 GLN A C 1
ATOM 1825 O O . GLN A 1 225 ? 6.703 -19.609 -28.844 1 43.28 225 GLN A O 1
ATOM 1830 N N . ALA A 1 226 ? 8.703 -19.953 -27.875 1 42.88 226 ALA A N 1
ATOM 1831 C CA . ALA A 1 226 ? 9.336 -19.5 -29.109 1 42.88 226 ALA A CA 1
ATOM 1832 C C . ALA A 1 226 ? 8.961 -20.406 -30.281 1 42.88 226 ALA A C 1
ATOM 1834 O O . ALA A 1 226 ? 8.797 -21.609 -30.109 1 42.88 226 ALA A O 1
ATOM 1835 N N . MET B 1 1 ? -8.5 15.836 31.047 1 50.84 1 MET B N 1
ATOM 1836 C CA . MET B 1 1 ? -9.227 16.359 29.891 1 50.84 1 MET B CA 1
ATOM 1837 C C . MET B 1 1 ? -9.961 15.234 29.156 1 50.84 1 MET B C 1
ATOM 1839 O O . MET B 1 1 ? -9.555 14.078 29.219 1 50.84 1 MET B O 1
ATOM 1843 N N . SER B 1 2 ? -11.148 15.453 28.797 1 74.94 2 SER B N 1
ATOM 1844 C CA . SER B 1 2 ? -12.016 14.414 28.266 1 74.94 2 SER B CA 1
ATOM 1845 C C . SER B 1 2 ? -11.406 13.758 27.031 1 74.94 2 SER B C 1
ATOM 1847 O O . SER B 1 2 ? -10.766 14.43 26.219 1 74.94 2 SER B O 1
ATOM 1849 N N . GLN B 1 3 ? -11.359 12.516 26.922 1 90.12 3 GLN B N 1
ATOM 1850 C CA . GLN B 1 3 ? -10.812 11.734 25.828 1 90.12 3 GLN B CA 1
ATOM 1851 C C . GLN B 1 3 ? -11.586 12 24.531 1 90.12 3 GLN B C 1
ATOM 1853 O O . GLN B 1 3 ? -12.812 11.922 24.516 1 90.12 3 GLN B O 1
ATOM 1858 N N . LYS B 1 4 ? -10.883 12.477 23.594 1 95.5 4 LYS B N 1
ATOM 1859 C CA . LYS B 1 4 ? -11.477 12.68 22.281 1 95.5 4 LYS B CA 1
ATOM 1860 C C . LYS B 1 4 ? -11.773 11.352 21.594 1 95.5 4 LYS B C 1
ATOM 1862 O O . LYS B 1 4 ? -11.25 10.312 22 1 95.5 4 LYS B O 1
ATOM 1867 N N . PRO B 1 5 ? -12.641 11.336 20.641 1 96.81 5 PRO B N 1
ATOM 1868 C CA . PRO B 1 5 ? -13.102 10.086 20.047 1 96.81 5 PRO B CA 1
ATOM 1869 C C . PRO B 1 5 ? -11.984 9.312 19.359 1 96.81 5 PRO B C 1
ATOM 1871 O O . PRO B 1 5 ? -12.039 8.078 19.281 1 96.81 5 PRO B O 1
ATOM 1874 N N . LEU B 1 6 ? -10.977 10.016 18.828 1 98.19 6 LEU B N 1
ATOM 1875 C CA . LEU B 1 6 ? -9.859 9.375 18.141 1 98.19 6 LEU B CA 1
ATOM 1876 C C . LEU B 1 6 ? -8.539 9.742 18.812 1 98.19 6 LEU B C 1
ATOM 1878 O O . LEU B 1 6 ? -8.383 10.844 19.328 1 98.19 6 LEU B O 1
ATOM 1882 N N . VAL B 1 7 ? -7.609 8.805 18.797 1 97.94 7 VAL B N 1
ATOM 1883 C CA . VAL B 1 7 ? -6.25 9.133 19.219 1 97.94 7 VAL B CA 1
ATOM 1884 C C . VAL B 1 7 ? -5.25 8.594 18.203 1 97.94 7 VAL B C 1
ATOM 1886 O O . VAL B 1 7 ? -5.344 7.434 17.781 1 97.94 7 VAL B O 1
ATOM 1889 N N . LEU B 1 8 ? -4.414 9.469 17.766 1 97.88 8 LEU B N 1
ATOM 1890 C CA . LEU B 1 8 ? -3.355 9.141 16.828 1 97.88 8 LEU B CA 1
ATOM 1891 C C . LEU B 1 8 ? -2.004 9.062 17.531 1 97.88 8 LEU B C 1
ATOM 1893 O O . LEU B 1 8 ? -1.561 10.031 18.141 1 97.88 8 LEU B O 1
ATOM 1897 N N . TYR B 1 9 ? -1.378 7.883 17.484 1 96.94 9 TYR B N 1
ATOM 1898 C CA . TYR B 1 9 ? -0.006 7.695 17.938 1 96.94 9 TYR B CA 1
ATOM 1899 C C . TYR B 1 9 ? 0.984 7.914 16.812 1 96.94 9 TYR B C 1
ATOM 1901 O O . TYR B 1 9 ? 0.928 7.223 15.789 1 96.94 9 TYR B O 1
ATOM 1909 N N . GLY B 1 10 ? 1.819 8.891 16.906 1 94.94 10 GLY B N 1
ATOM 1910 C CA . GLY B 1 10 ? 2.756 9.094 15.82 1 94.94 10 GLY B CA 1
ATOM 1911 C C . GLY B 1 10 ? 3.6 10.344 15.977 1 94.94 10 GLY B C 1
ATOM 1912 O O . GLY B 1 10 ? 3.775 10.836 17.094 1 94.94 10 GLY B O 1
ATOM 1913 N N . SER B 1 11 ? 4.297 10.734 14.977 1 93.62 11 SER B N 1
ATOM 1914 C CA . SER B 1 11 ? 5.156 11.914 14.852 1 93.62 11 SER B CA 1
ATOM 1915 C C . SER B 1 11 ? 4.973 12.586 13.492 1 93.62 11 SER B C 1
ATOM 1917 O O . SER B 1 11 ? 4.332 12.023 12.602 1 93.62 11 SER B O 1
ATOM 1919 N N . PRO B 1 12 ? 5.469 13.789 13.352 1 93.31 12 PRO B N 1
ATOM 1920 C CA . PRO B 1 12 ? 5.234 14.539 12.109 1 93.31 12 PRO B CA 1
ATOM 1921 C C . PRO B 1 12 ? 6.113 14.062 10.961 1 93.31 12 PRO B C 1
ATOM 1923 O O . PRO B 1 12 ? 6.852 14.859 10.375 1 93.31 12 PRO B O 1
ATOM 1926 N N . THR B 1 13 ? 5.988 12.828 10.617 1 93.5 13 THR B N 1
ATOM 1927 C CA . THR B 1 13 ? 6.66 12.219 9.469 1 93.5 13 THR B CA 1
ATOM 1928 C C . THR B 1 13 ? 5.742 12.219 8.25 1 93.5 13 THR B C 1
ATOM 1930 O O . THR B 1 13 ? 4.547 12.5 8.359 1 93.5 13 THR B O 1
ATOM 1933 N N . PRO B 1 14 ? 6.297 11.93 7.098 1 96.38 14 PRO B N 1
ATOM 1934 C CA . PRO B 1 14 ? 5.457 11.898 5.898 1 96.38 14 PRO B CA 1
ATOM 1935 C C . PRO B 1 14 ? 4.352 10.844 5.984 1 96.38 14 PRO B C 1
ATOM 1937 O O . PRO B 1 14 ? 3.396 10.883 5.207 1 96.38 14 PRO B O 1
ATOM 1940 N N . ASN B 1 15 ? 4.449 9.883 6.902 1 96.94 15 ASN B N 1
ATOM 1941 C CA . ASN B 1 15 ? 3.395 8.891 7.09 1 96.94 15 ASN B CA 1
ATOM 1942 C C . ASN B 1 15 ? 2.395 9.328 8.156 1 96.94 15 ASN B C 1
ATOM 1944 O O . ASN B 1 15 ? 1.258 8.852 8.18 1 96.94 15 ASN B O 1
ATOM 1948 N N . GLY B 1 16 ? 2.803 10.203 9.078 1 96.81 16 GLY B N 1
ATOM 1949 C CA . GLY B 1 16 ? 1.935 10.672 10.141 1 96.81 16 GLY B CA 1
ATOM 1950 C C . GLY B 1 16 ? 1.11 11.883 9.758 1 96.81 16 GLY B C 1
ATOM 1951 O O . GLY B 1 16 ? -0.088 11.945 10.039 1 96.81 16 GLY B O 1
ATOM 1952 N N . VAL B 1 17 ? 1.69 12.773 8.984 1 97.31 17 VAL B N 1
ATOM 1953 C CA . VAL B 1 17 ? 1.119 14.078 8.68 1 97.31 17 VAL B CA 1
ATOM 1954 C C . VAL B 1 17 ? -0.145 13.906 7.84 1 97.31 17 VAL B C 1
ATOM 1956 O O . VAL B 1 17 ? -1.134 14.617 8.047 1 97.31 17 VAL B O 1
ATOM 1959 N N . PRO B 1 18 ? -0.209 12.977 6.887 1 98.62 18 PRO B N 1
ATOM 1960 C CA . PRO B 1 18 ? -1.438 12.812 6.105 1 98.62 18 PRO B CA 1
ATOM 1961 C C . PRO B 1 18 ? -2.664 12.555 6.98 1 98.62 18 PRO B C 1
ATOM 1963 O O . PRO B 1 18 ? -3.762 13.023 6.66 1 98.62 18 PRO B O 1
ATOM 1966 N N . ILE B 1 19 ? -2.457 11.828 8.086 1 98.75 19 ILE B N 1
ATOM 1967 C CA . ILE B 1 19 ? -3.588 11.477 8.938 1 98.75 19 ILE B CA 1
ATOM 1968 C C . ILE B 1 19 ? -4.129 12.727 9.625 1 98.75 19 ILE B C 1
ATOM 1970 O O . ILE B 1 19 ? -5.344 12.961 9.641 1 98.75 19 ILE B O 1
ATOM 1974 N N . THR B 1 20 ? -3.191 13.57 10.109 1 98.38 20 THR B N 1
ATOM 1975 C CA . THR B 1 20 ? -3.654 14.781 10.781 1 98.38 20 THR B CA 1
ATOM 1976 C C . THR B 1 20 ? -4.262 15.758 9.773 1 98.38 20 THR B C 1
ATOM 1978 O O . THR B 1 20 ? -5.211 16.469 10.094 1 98.38 20 THR B O 1
ATOM 1981 N N . ILE B 1 21 ? -3.762 15.789 8.539 1 98.75 21 ILE B N 1
ATOM 1982 C CA . ILE B 1 21 ? -4.359 16.625 7.508 1 98.75 21 ILE B CA 1
ATOM 1983 C C . ILE B 1 21 ? -5.809 16.203 7.273 1 98.75 21 ILE B C 1
ATOM 1985 O O . ILE B 1 21 ? -6.715 17.047 7.297 1 98.75 21 ILE B O 1
ATOM 1989 N N . LEU B 1 22 ? -6.059 14.898 7.074 1 98.88 22 LEU B N 1
ATOM 1990 C CA . LEU B 1 22 ? -7.418 14.43 6.824 1 98.88 22 LEU B CA 1
ATOM 1991 C C . LEU B 1 22 ? -8.328 14.75 8.008 1 98.88 22 LEU B C 1
ATOM 1993 O O . LEU B 1 22 ? -9.461 15.203 7.82 1 98.88 22 LEU B O 1
ATOM 1997 N N . LEU B 1 23 ? -7.828 14.492 9.219 1 98.62 23 LEU B N 1
ATOM 1998 C CA . LEU B 1 23 ? -8.633 14.727 10.414 1 98.62 23 LEU B CA 1
ATOM 1999 C C . LEU B 1 23 ? -8.984 16.203 10.555 1 98.62 23 LEU B C 1
ATOM 2001 O O . LEU B 1 23 ? -10.117 16.547 10.914 1 98.62 23 LEU B O 1
ATOM 2005 N N . GLU B 1 24 ? -8.023 17.094 10.25 1 98.44 24 GLU B N 1
ATOM 2006 C CA . GLU B 1 24 ? -8.297 18.531 10.312 1 98.44 24 GLU B CA 1
ATOM 2007 C C . GLU B 1 24 ? -9.289 18.953 9.242 1 98.44 24 GLU B C 1
ATOM 2009 O O . GLU B 1 24 ? -10.148 19.812 9.477 1 98.44 24 GLU B O 1
ATOM 2014 N N . GLU B 1 25 ? -9.156 18.391 8.008 1 98.69 25 GLU B N 1
ATOM 2015 C CA . GLU B 1 25 ? -10.141 18.641 6.961 1 98.69 25 GLU B CA 1
ATOM 2016 C C . GLU B 1 25 ? -11.547 18.266 7.426 1 98.69 25 GLU B C 1
ATOM 2018 O O . GLU B 1 25 ? -12.492 19.031 7.234 1 98.69 25 GLU B O 1
ATOM 2023 N N . LEU B 1 26 ? -11.648 17.094 8 1 98.44 26 LEU B N 1
ATOM 2024 C CA . LEU B 1 26 ? -12.953 16.562 8.406 1 98.44 26 LEU B CA 1
ATOM 2025 C C . LEU B 1 26 ? -13.508 17.344 9.594 1 98.44 26 LEU B C 1
ATOM 2027 O O . LEU B 1 26 ? -14.719 17.594 9.664 1 98.44 26 LEU B O 1
ATOM 2031 N N . LYS B 1 27 ? -12.633 17.672 10.508 1 96.81 27 LYS B N 1
ATOM 2032 C CA . LYS B 1 27 ? -13.031 18.453 11.672 1 96.81 27 LYS B CA 1
ATOM 2033 C C . LYS B 1 27 ? -13.68 19.766 11.258 1 96.81 27 LYS B C 1
ATOM 2035 O O . LYS B 1 27 ? -14.609 20.234 11.914 1 96.81 27 LYS B O 1
ATOM 2040 N N . ALA B 1 28 ? -13.195 20.344 10.211 1 96.38 28 ALA B N 1
ATOM 2041 C CA . ALA B 1 28 ? -13.695 21.625 9.727 1 96.38 28 ALA B CA 1
ATOM 2042 C C . ALA B 1 28 ? -15.078 21.484 9.102 1 96.38 28 ALA B C 1
ATOM 2044 O O . ALA B 1 28 ? -15.836 22.453 9.008 1 96.38 28 ALA B O 1
ATOM 2045 N N . ILE B 1 29 ? -15.5 20.281 8.719 1 95.94 29 ILE B N 1
ATOM 2046 C CA . ILE B 1 29 ? -16.719 20.078 7.941 1 95.94 29 ILE B CA 1
ATOM 2047 C C . ILE B 1 29 ? -17.781 19.391 8.812 1 95.94 29 ILE B C 1
ATOM 2049 O O . ILE B 1 29 ? -18.969 19.641 8.656 1 95.94 29 ILE B O 1
ATOM 2053 N N . TYR B 1 30 ? -17.297 18.484 9.648 1 96.19 30 TYR B N 1
ATOM 2054 C CA . TYR B 1 30 ? -18.234 17.656 10.398 1 96.19 30 TYR B CA 1
ATOM 2055 C C . TYR B 1 30 ? -18.125 17.938 11.891 1 96.19 30 TYR B C 1
ATOM 2057 O O . TYR B 1 30 ? -17.062 17.797 12.484 1 96.19 30 TYR B O 1
ATOM 2065 N N . PRO B 1 31 ? -19.234 18.203 12.477 1 93 31 PRO B N 1
ATOM 2066 C CA . PRO B 1 31 ? -19.219 18.344 13.93 1 93 31 PRO B CA 1
ATOM 2067 C C . PRO B 1 31 ? -18.906 17.047 14.656 1 93 31 PRO B C 1
ATOM 2069 O O . PRO B 1 31 ? -19.312 15.969 14.203 1 93 31 PRO B O 1
ATOM 2072 N N . GLY B 1 32 ? -18.188 17.109 15.695 1 91.81 32 GLY B N 1
ATOM 2073 C CA . GLY B 1 32 ? -17.969 15.945 16.547 1 91.81 32 GLY B CA 1
ATOM 2074 C C . GLY B 1 32 ? -16.672 15.227 16.234 1 91.81 32 GLY B C 1
ATOM 2075 O O . GLY B 1 32 ? -16.203 14.406 17.047 1 91.81 32 GLY B O 1
ATOM 2076 N N . ILE B 1 33 ? -16.109 15.5 15.133 1 95.94 33 ILE B N 1
ATOM 2077 C CA . ILE B 1 33 ? -14.82 14.891 14.844 1 95.94 33 ILE B CA 1
ATOM 2078 C C . ILE B 1 33 ? -13.719 15.633 15.602 1 95.94 33 ILE B C 1
ATOM 2080 O O . ILE B 1 33 ? -13.641 16.859 15.555 1 95.94 33 ILE B O 1
ATOM 2084 N N . ASP B 1 34 ? -13.023 14.969 16.359 1 96.69 34 ASP B N 1
ATOM 2085 C CA . ASP B 1 34 ? -11.867 15.453 17.109 1 96.69 34 ASP B CA 1
ATOM 2086 C C . ASP B 1 34 ? -10.906 14.312 17.438 1 96.69 34 ASP B C 1
ATOM 2088 O O . ASP B 1 34 ? -11.258 13.141 17.297 1 96.69 34 ASP B O 1
ATOM 2092 N N . TYR B 1 35 ? -9.711 14.734 17.75 1 97.31 35 TYR B N 1
ATOM 2093 C CA . TYR B 1 35 ? -8.719 13.688 17.969 1 97.31 35 TYR B CA 1
ATOM 2094 C C . TYR B 1 35 ? -7.621 14.164 18.906 1 97.31 35 TYR B C 1
ATOM 2096 O O . TYR B 1 35 ? -7.332 15.359 18.984 1 97.31 35 TYR B O 1
ATOM 2104 N N . ASP B 1 36 ? -7.098 13.219 19.688 1 96.44 36 ASP B N 1
ATOM 2105 C CA . ASP B 1 36 ? -5.871 13.414 20.453 1 96.44 36 ASP B CA 1
ATOM 2106 C C . ASP B 1 36 ? -4.656 12.898 19.688 1 96.44 36 ASP B C 1
ATOM 2108 O O . ASP B 1 36 ? -4.781 12.023 18.844 1 96.44 36 ASP B O 1
ATOM 2112 N N . VAL B 1 37 ? -3.531 13.531 19.922 1 95.81 37 VAL B N 1
ATOM 2113 C CA . VAL B 1 37 ? -2.271 13.008 19.422 1 95.81 37 VAL B CA 1
ATOM 2114 C C . VAL B 1 37 ? -1.382 12.57 20.578 1 95.81 37 VAL B C 1
ATOM 2116 O O . VAL B 1 37 ? -1.203 13.312 21.547 1 95.81 37 VAL B O 1
ATOM 2119 N N . ASP B 1 38 ? -0.985 11.398 20.578 1 94.19 38 ASP B N 1
ATOM 2120 C CA . ASP B 1 38 ? 0.086 10.922 21.453 1 94.19 38 ASP B CA 1
ATOM 2121 C C . ASP B 1 38 ? 1.415 10.859 20.703 1 94.19 38 ASP B C 1
ATOM 2123 O O . ASP B 1 38 ? 1.656 9.93 19.938 1 94.19 38 ASP B O 1
ATOM 2127 N N . TYR B 1 39 ? 2.256 11.828 20.984 1 92.75 39 TYR B N 1
ATOM 2128 C CA . TYR B 1 39 ? 3.525 11.984 20.281 1 92.75 39 TYR B CA 1
ATOM 2129 C C . TYR B 1 39 ? 4.48 10.844 20.625 1 92.75 39 TYR B C 1
ATOM 2131 O O . TYR B 1 39 ? 4.707 10.539 21.797 1 92.75 39 TYR B O 1
ATOM 2139 N N . ILE B 1 40 ? 4.945 10.211 19.609 1 90.62 40 ILE B N 1
ATOM 2140 C CA . ILE B 1 40 ? 5.93 9.141 19.75 1 90.62 40 ILE B CA 1
ATOM 2141 C C . ILE B 1 40 ? 7.305 9.648 19.328 1 90.62 40 ILE B C 1
ATOM 2143 O O . ILE B 1 40 ? 7.52 9.953 18.156 1 90.62 40 ILE B O 1
ATOM 2147 N N . ASP B 1 41 ? 8.211 9.75 20.266 1 84.5 41 ASP B N 1
ATOM 2148 C CA . ASP B 1 41 ? 9.586 10.133 19.969 1 84.5 41 ASP B CA 1
ATOM 2149 C C . ASP B 1 41 ? 10.375 8.953 19.391 1 84.5 41 ASP B C 1
ATOM 2151 O O . ASP B 1 41 ? 10.742 8.031 20.109 1 84.5 41 ASP B O 1
ATOM 2155 N N . LEU B 1 42 ? 10.711 9.023 18.172 1 80.19 42 LEU B N 1
ATOM 2156 C CA . LEU B 1 42 ? 11.375 7.93 17.469 1 80.19 42 LEU B CA 1
ATOM 2157 C C . LEU B 1 42 ? 12.773 7.691 18.031 1 80.19 42 LEU B C 1
ATOM 2159 O O . LEU B 1 42 ? 13.258 6.559 18.047 1 80.19 42 LEU B O 1
ATOM 2163 N N . SER B 1 43 ? 13.336 8.773 18.516 1 83.81 43 SER B N 1
ATOM 2164 C CA . SER B 1 43 ? 14.688 8.656 19.062 1 83.81 43 SER B CA 1
ATOM 2165 C C . SER B 1 43 ? 14.68 7.871 20.375 1 83.81 43 SER B C 1
ATOM 2167 O O . SER B 1 43 ? 15.688 7.254 20.734 1 83.81 43 SER B O 1
ATOM 2169 N N . LYS B 1 44 ? 13.57 7.855 21.062 1 86.69 44 LYS B N 1
ATOM 2170 C CA . LYS B 1 44 ? 13.453 7.125 22.312 1 86.69 44 LYS B CA 1
ATOM 2171 C C . LYS B 1 44 ? 12.852 5.742 22.094 1 86.69 44 LYS B C 1
ATOM 2173 O O . LYS B 1 44 ? 12.703 4.965 23.047 1 86.69 44 LYS B O 1
ATOM 2178 N N . GLN B 1 45 ? 12.461 5.43 20.922 1 87.25 45 GLN B N 1
ATOM 2179 C CA . GLN B 1 45 ? 11.984 4.129 20.453 1 87.25 45 GLN B CA 1
ATOM 2180 C C . GLN B 1 45 ? 10.766 3.674 21.25 1 87.25 45 GLN B C 1
ATOM 2182 O O . GLN B 1 45 ? 10.633 2.492 21.578 1 87.25 45 GLN B O 1
ATOM 2187 N N . ARG B 1 46 ? 9.992 4.598 21.625 1 88.5 46 ARG B N 1
ATOM 2188 C CA . ARG B 1 46 ? 8.773 4.262 22.344 1 88.5 46 ARG B CA 1
ATOM 2189 C C . ARG B 1 46 ? 7.879 3.33 21.531 1 88.5 46 ARG B C 1
ATOM 2191 O O . ARG B 1 46 ? 7.094 2.566 22.094 1 88.5 46 ARG B O 1
ATOM 2198 N N . HIS B 1 47 ? 8.016 3.395 20.219 1 88.88 47 HIS B N 1
ATOM 2199 C CA . HIS B 1 47 ? 7.207 2.572 19.312 1 88.88 47 HIS B CA 1
ATOM 2200 C C . HIS B 1 47 ? 7.684 1.124 19.312 1 88.88 47 HIS B C 1
ATOM 2202 O O . HIS B 1 47 ? 7.09 0.269 18.656 1 88.88 47 HIS B O 1
ATOM 2208 N N . LYS B 1 48 ? 8.68 0.814 20.125 1 91.56 48 LYS B N 1
ATOM 2209 C CA . LYS B 1 48 ? 9.18 -0.554 20.25 1 91.56 48 LYS B CA 1
ATOM 2210 C C . LYS B 1 48 ? 8.812 -1.148 21.609 1 91.56 48 LYS B C 1
ATOM 2212 O O . LYS B 1 48 ? 9.07 -2.326 21.875 1 91.56 48 LYS B O 1
ATOM 2217 N N . GLU B 1 49 ? 8.195 -0.358 22.406 1 93.25 49 GLU B N 1
ATOM 2218 C CA . GLU B 1 49 ? 7.773 -0.848 23.719 1 93.25 49 GLU B CA 1
ATOM 2219 C C . GLU B 1 49 ? 6.613 -1.831 23.594 1 93.25 49 GLU B C 1
ATOM 2221 O O . GLU B 1 49 ? 5.828 -1.753 22.641 1 93.25 49 GLU B O 1
ATOM 2226 N N . PRO B 1 50 ? 6.438 -2.682 24.562 1 94.62 50 PRO B N 1
ATOM 2227 C CA . PRO B 1 50 ? 5.422 -3.738 24.5 1 94.62 50 PRO B CA 1
ATOM 2228 C C . PRO B 1 50 ? 4.012 -3.189 24.312 1 94.62 50 PRO B C 1
ATOM 2230 O O . PRO B 1 50 ? 3.221 -3.748 23.547 1 94.62 50 PRO B O 1
ATOM 2233 N N . TRP B 1 51 ? 3.684 -2.094 25.016 1 94.69 51 TRP B N 1
ATOM 2234 C CA . TRP B 1 51 ? 2.328 -1.559 24.922 1 94.69 51 TRP B CA 1
ATOM 2235 C C . TRP B 1 51 ? 2.016 -1.116 23.484 1 94.69 51 TRP B C 1
ATOM 2237 O O . TRP B 1 51 ? 0.892 -1.289 23.016 1 94.69 51 TRP B O 1
ATOM 2247 N N . PHE B 1 52 ? 3.012 -0.54 22.797 1 95.19 52 PHE B N 1
ATOM 2248 C CA . PHE B 1 52 ? 2.809 -0.089 21.422 1 95.19 52 PHE B CA 1
ATOM 2249 C C . PHE B 1 52 ? 2.762 -1.272 20.469 1 95.19 52 PHE B C 1
ATOM 2251 O O . PHE B 1 52 ? 1.979 -1.275 19.516 1 95.19 52 PHE B O 1
ATOM 2258 N N . LEU B 1 53 ? 3.58 -2.256 20.719 1 94.5 53 LEU B N 1
ATOM 2259 C CA . LEU B 1 53 ? 3.617 -3.439 19.875 1 94.5 53 LEU B CA 1
ATOM 2260 C C . LEU B 1 53 ? 2.309 -4.219 19.969 1 94.5 53 LEU B C 1
ATOM 2262 O O . LEU B 1 53 ? 1.963 -4.973 19.047 1 94.5 53 LEU B O 1
ATOM 2266 N N . GLU B 1 54 ? 1.576 -4.039 21 1 94.88 54 GLU B N 1
ATOM 2267 C CA . GLU B 1 54 ? 0.244 -4.625 21.125 1 94.88 54 GLU B CA 1
ATOM 2268 C C . GLU B 1 54 ? -0.745 -3.949 20.188 1 94.88 54 GLU B C 1
ATOM 2270 O O . GLU B 1 54 ? -1.689 -4.582 19.703 1 94.88 54 GLU B O 1
ATOM 2275 N N . LEU B 1 55 ? -0.499 -2.645 19.906 1 95.69 55 LEU B N 1
ATOM 2276 C CA . LEU B 1 55 ? -1.34 -1.9 18.984 1 95.69 55 LEU B CA 1
ATOM 2277 C C . LEU B 1 55 ? -0.97 -2.223 17.531 1 95.69 55 LEU B C 1
ATOM 2279 O O . LEU B 1 55 ? -1.85 -2.404 16.688 1 95.69 55 LEU B O 1
ATOM 2283 N N . ASN B 1 56 ? 0.306 -2.332 17.312 1 95.62 56 ASN B N 1
ATOM 2284 C CA . ASN B 1 56 ? 0.845 -2.582 15.977 1 95.62 56 ASN B CA 1
ATOM 2285 C C . ASN B 1 56 ? 2.078 -3.479 16.031 1 95.62 56 ASN B C 1
ATOM 2287 O O . ASN B 1 56 ? 3.188 -3.002 16.281 1 95.62 56 ASN B O 1
ATOM 2291 N N . PRO B 1 57 ? 1.971 -4.68 15.641 1 94.81 57 PRO B N 1
ATOM 2292 C CA . PRO B 1 57 ? 3.096 -5.613 15.719 1 94.81 57 PRO B CA 1
ATOM 2293 C C . PRO B 1 57 ? 4.262 -5.211 14.82 1 94.81 57 PRO B C 1
ATOM 2295 O O . PRO B 1 57 ? 5.383 -5.699 15 1 94.81 57 PRO B O 1
ATOM 2298 N N . ASN B 1 58 ? 3.984 -4.371 13.867 1 95.88 58 ASN B N 1
ATOM 2299 C CA . ASN B 1 58 ? 5.051 -3.885 13 1 95.88 58 ASN B CA 1
ATOM 2300 C C . ASN B 1 58 ? 5.977 -2.92 13.734 1 95.88 58 ASN B C 1
ATOM 2302 O O . ASN B 1 58 ? 7.109 -2.689 13.305 1 95.88 58 ASN B O 1
ATOM 2306 N N . GLY B 1 59 ? 5.449 -2.303 14.82 1 94.81 59 GLY B N 1
ATOM 2307 C CA . GLY B 1 59 ? 6.254 -1.41 15.641 1 94.81 59 GLY B CA 1
ATOM 2308 C C . GLY B 1 59 ? 6.617 -0.117 14.938 1 94.81 59 GLY B C 1
ATOM 2309 O O . GLY B 1 59 ? 7.695 0.439 15.164 1 94.81 59 GLY B O 1
ATOM 2310 N N . LEU B 1 60 ? 5.824 0.256 13.977 1 94.31 60 LEU B N 1
ATOM 2311 C CA . LEU B 1 60 ? 6.004 1.526 13.281 1 94.31 60 LEU B CA 1
ATOM 2312 C C . LEU B 1 60 ? 4.797 2.436 13.492 1 94.31 60 LEU B C 1
ATOM 2314 O O . LEU B 1 60 ? 3.705 1.962 13.812 1 94.31 60 LEU B O 1
ATOM 2318 N N . MET B 1 61 ? 4.957 3.707 13.445 1 94.19 61 MET B N 1
ATOM 2319 C CA . MET B 1 61 ? 3.883 4.695 13.469 1 94.19 61 MET B CA 1
ATOM 2320 C C . MET B 1 61 ? 3.49 5.102 12.055 1 94.19 61 MET B C 1
ATOM 2322 O O . MET B 1 61 ? 4.254 4.891 11.109 1 94.19 61 MET B O 1
ATOM 2326 N N . PRO B 1 62 ? 2.318 5.578 11.836 1 97.44 62 PRO B N 1
ATOM 2327 C CA . PRO B 1 62 ? 1.281 5.953 12.797 1 97.44 62 PRO B CA 1
ATOM 2328 C C . PRO B 1 62 ? 0.347 4.793 13.141 1 97.44 62 PRO B C 1
ATOM 2330 O O . PRO B 1 62 ? 0.285 3.809 12.398 1 97.44 62 PRO B O 1
ATOM 2333 N N . VAL B 1 63 ? -0.319 4.887 14.281 1 98.44 63 VAL B N 1
ATOM 2334 C CA . VAL B 1 63 ? -1.41 4.008 14.688 1 98.44 63 VAL B CA 1
ATOM 2335 C C . VAL B 1 63 ? -2.6 4.84 15.156 1 98.44 63 VAL B C 1
ATOM 2337 O O . VAL B 1 63 ? -2.432 5.812 15.898 1 98.44 63 VAL B O 1
ATOM 2340 N N . LEU B 1 64 ? -3.76 4.551 14.68 1 98.81 64 LEU B N 1
ATOM 2341 C CA . LEU B 1 64 ? -5 5.191 15.117 1 98.81 64 LEU B CA 1
ATOM 2342 C C . LEU B 1 64 ? -5.805 4.254 16.016 1 98.81 64 LEU B C 1
ATOM 2344 O O . LEU B 1 64 ? -5.934 3.064 15.719 1 98.81 64 LEU B O 1
ATOM 2348 N N . VAL B 1 65 ? -6.25 4.73 17.109 1 98.75 65 VAL B N 1
ATOM 2349 C CA . VAL B 1 65 ? -7.234 4.023 17.922 1 98.75 65 VAL B CA 1
ATOM 2350 C C . VAL B 1 65 ? -8.555 4.789 17.906 1 98.75 65 VAL B C 1
ATOM 2352 O O . VAL B 1 65 ? -8.609 5.965 18.266 1 98.75 65 VAL B O 1
ATOM 2355 N N . ASP B 1 66 ? -9.578 4.172 17.422 1 98.69 66 ASP B N 1
ATOM 2356 C CA . ASP B 1 66 ? -10.922 4.746 17.391 1 98.69 66 ASP B CA 1
ATOM 2357 C C . ASP B 1 66 ? -11.703 4.41 18.656 1 98.69 66 ASP B C 1
ATOM 2359 O O . ASP B 1 66 ? -12.336 3.355 18.734 1 98.69 66 ASP B O 1
ATOM 2363 N N . ARG B 1 67 ? -11.68 5.328 19.578 1 98.06 67 ARG B N 1
ATOM 2364 C CA . ARG B 1 67 ? -12.312 5.117 20.875 1 98.06 67 ARG B CA 1
ATOM 2365 C C . ARG B 1 67 ? -13.836 5.07 20.734 1 98.06 67 ARG B C 1
ATOM 2367 O O . ARG B 1 67 ? -14.516 4.43 21.531 1 98.06 67 ARG B O 1
ATOM 2374 N N . SER B 1 68 ? -14.367 5.656 19.688 1 97.12 68 SER B N 1
ATOM 2375 C CA . SER B 1 68 ? -15.805 5.691 19.453 1 97.12 68 SER B CA 1
ATOM 2376 C C . SER B 1 68 ? -16.312 4.379 18.859 1 97.12 68 SER B C 1
ATOM 2378 O O . SER B 1 68 ? -17.516 4.125 18.828 1 97.12 68 SER B O 1
ATOM 2380 N N . ARG B 1 69 ? -15.43 3.59 18.406 1 97.62 69 ARG B N 1
ATOM 2381 C CA . ARG B 1 69 ? -15.773 2.289 17.844 1 97.62 69 ARG B CA 1
ATOM 2382 C C . ARG B 1 69 ? -15.055 1.164 18.578 1 97.62 69 ARG B C 1
ATOM 2384 O O . ARG B 1 69 ? -14.359 0.356 17.969 1 97.62 69 ARG B O 1
ATOM 2391 N N . ASN B 1 70 ? -15.234 1.178 19.938 1 97.94 70 ASN B N 1
ATOM 2392 C CA . ASN B 1 70 ? -14.75 0.131 20.828 1 97.94 70 ASN B CA 1
ATOM 2393 C C . ASN B 1 70 ? -13.227 0.007 20.766 1 97.94 70 ASN B C 1
ATOM 2395 O O . ASN B 1 70 ? -12.695 -1.096 20.641 1 97.94 70 ASN B O 1
ATOM 2399 N N . ASN B 1 71 ? -12.547 1.142 20.625 1 98.38 71 ASN B N 1
ATOM 2400 C CA . ASN B 1 71 ? -11.086 1.204 20.625 1 98.38 71 ASN B CA 1
ATOM 2401 C C . ASN B 1 71 ? -10.492 0.389 19.484 1 98.38 71 ASN B C 1
ATOM 2403 O O . ASN B 1 71 ? -9.477 -0.286 19.672 1 98.38 71 ASN B O 1
ATOM 2407 N N . PHE B 1 72 ? -11.188 0.449 18.375 1 98.56 72 PHE B N 1
ATOM 2408 C CA . PHE B 1 72 ? -10.672 -0.252 17.203 1 98.56 72 PHE B CA 1
ATOM 2409 C C . PHE B 1 72 ? -9.328 0.326 16.766 1 98.56 72 PHE B C 1
ATOM 2411 O O . PHE B 1 72 ? -9.188 1.545 16.641 1 98.56 72 PHE B O 1
ATOM 2418 N N . VAL B 1 73 ? -8.336 -0.518 16.5 1 98.75 73 VAL B N 1
ATOM 2419 C CA . VAL B 1 73 ? -6.969 -0.109 16.188 1 98.75 73 VAL B CA 1
ATOM 2420 C C . VAL B 1 73 ? -6.719 -0.243 14.695 1 98.75 73 VAL B C 1
ATOM 2422 O O . VAL B 1 73 ? -7.066 -1.26 14.086 1 98.75 73 VAL B O 1
ATOM 2425 N N . VAL B 1 74 ? -6.156 0.763 14.133 1 98.81 74 VAL B N 1
ATOM 2426 C CA . VAL B 1 74 ? -5.801 0.74 12.719 1 98.81 74 VAL B CA 1
ATOM 2427 C C . VAL B 1 74 ? -4.348 1.176 12.539 1 98.81 74 VAL B C 1
ATOM 2429 O O . VAL B 1 74 ? -3.965 2.27 12.961 1 98.81 74 VAL B O 1
ATOM 2432 N N . PHE B 1 75 ? -3.535 0.249 11.938 1 98.12 75 PHE B N 1
ATOM 2433 C CA . PHE B 1 75 ? -2.18 0.648 11.57 1 98.12 75 PHE B CA 1
ATOM 2434 C C . PHE B 1 75 ? -2.023 0.712 10.062 1 98.12 75 PHE B C 1
ATOM 2436 O O . PHE B 1 75 ? -2.959 0.396 9.32 1 98.12 75 PHE B O 1
ATOM 2443 N N . GLU B 1 76 ? -0.787 1.129 9.648 1 98.38 76 GLU B N 1
ATOM 2444 C CA . GLU B 1 76 ? -0.482 1.484 8.266 1 98.38 76 GLU B CA 1
ATOM 2445 C C . GLU B 1 76 ? -1.146 2.803 7.871 1 98.38 76 GLU B C 1
ATOM 2447 O O . GLU B 1 76 ? -2.373 2.908 7.871 1 98.38 76 GLU B O 1
ATOM 2452 N N . SER B 1 77 ? -0.357 3.807 7.48 1 98.69 77 SER B N 1
ATOM 2453 C CA . SER B 1 77 ? -0.811 5.172 7.246 1 98.69 77 SER B CA 1
ATOM 2454 C C . SER B 1 77 ? -1.962 5.211 6.246 1 98.69 77 SER B C 1
ATOM 2456 O O . SER B 1 77 ? -2.988 5.848 6.5 1 98.69 77 SER B O 1
ATOM 2458 N N . THR B 1 78 ? -1.847 4.426 5.156 1 98.94 78 THR B N 1
ATOM 2459 C CA . THR B 1 78 ? -2.869 4.496 4.117 1 98.94 78 THR B CA 1
ATOM 2460 C C . THR B 1 78 ? -4.137 3.77 4.559 1 98.94 78 THR B C 1
ATOM 2462 O O . THR B 1 78 ? -5.246 4.199 4.234 1 98.94 78 THR B O 1
ATOM 2465 N N . ALA B 1 79 ? -3.994 2.654 5.277 1 98.88 79 ALA B N 1
ATOM 2466 C CA . ALA B 1 79 ? -5.164 1.982 5.832 1 98.88 79 ALA B CA 1
ATOM 2467 C C . ALA B 1 79 ? -5.93 2.904 6.781 1 98.88 79 ALA B C 1
ATOM 2469 O O . ALA B 1 79 ? -7.16 2.891 6.812 1 98.88 79 ALA B O 1
ATOM 2470 N N . ILE B 1 80 ? -5.195 3.713 7.559 1 98.94 80 ILE B N 1
ATOM 2471 C CA . ILE B 1 80 ? -5.812 4.672 8.469 1 98.94 80 ILE B CA 1
ATOM 2472 C C . ILE B 1 80 ? -6.621 5.691 7.668 1 98.94 80 ILE B C 1
ATOM 2474 O O . ILE B 1 80 ? -7.758 6.012 8.023 1 98.94 80 ILE B O 1
ATOM 2478 N N . LEU B 1 81 ? -6.043 6.156 6.57 1 98.94 81 LEU B N 1
ATOM 2479 C CA . LEU B 1 81 ? -6.738 7.129 5.734 1 98.94 81 LEU B CA 1
ATOM 2480 C C . LEU B 1 81 ? -8.031 6.539 5.172 1 98.94 81 LEU B C 1
ATOM 2482 O O . LEU B 1 81 ? -9.086 7.184 5.223 1 98.94 81 LEU B O 1
ATOM 2486 N N . VAL B 1 82 ? -7.961 5.332 4.652 1 98.88 82 VAL B N 1
ATOM 2487 C CA . VAL B 1 82 ? -9.141 4.68 4.086 1 98.88 82 VAL B CA 1
ATOM 2488 C C . VAL B 1 82 ? -10.18 4.453 5.18 1 98.88 82 VAL B C 1
ATOM 2490 O O . VAL B 1 82 ? -11.375 4.676 4.965 1 98.88 82 VAL B O 1
ATOM 2493 N N . TYR B 1 83 ? -9.742 4.066 6.375 1 98.88 83 TYR B N 1
ATOM 2494 C CA . TYR B 1 83 ? -10.625 3.82 7.508 1 98.88 83 TYR B CA 1
ATOM 2495 C C . TYR B 1 83 ? -11.367 5.09 7.906 1 98.88 83 TYR B C 1
ATOM 2497 O O . TYR B 1 83 ? -12.594 5.074 8.07 1 98.88 83 TYR B O 1
ATOM 2505 N N . ILE B 1 84 ? -10.617 6.195 8.047 1 98.81 84 ILE B N 1
ATOM 2506 C CA . ILE B 1 84 ? -11.211 7.465 8.445 1 98.81 84 ILE B CA 1
ATOM 2507 C C . ILE B 1 84 ? -12.211 7.926 7.387 1 98.81 84 ILE B C 1
ATOM 2509 O O . ILE B 1 84 ? -13.312 8.375 7.711 1 98.81 84 ILE B O 1
ATOM 2513 N N . ALA B 1 85 ? -11.836 7.824 6.125 1 98.56 85 ALA B N 1
ATOM 2514 C CA . ALA B 1 85 ? -12.734 8.219 5.043 1 98.56 85 ALA B CA 1
ATOM 2515 C C . ALA B 1 85 ? -14.023 7.406 5.082 1 98.56 85 ALA B C 1
ATOM 2517 O O . ALA B 1 85 ? -15.109 7.949 4.871 1 98.56 85 ALA B O 1
ATOM 2518 N N . GLN B 1 86 ? -13.906 6.125 5.367 1 97.44 86 GLN B N 1
ATOM 2519 C CA . GLN B 1 86 ? -15.055 5.223 5.367 1 97.44 86 GLN B CA 1
ATOM 2520 C C . GLN B 1 86 ? -16 5.543 6.512 1 97.44 86 GLN B C 1
ATOM 2522 O O . GLN B 1 86 ? -17.219 5.543 6.332 1 97.44 86 GLN B O 1
ATOM 2527 N N . HIS B 1 87 ? -15.492 5.879 7.645 1 97.19 87 HIS B N 1
ATOM 2528 C CA . HIS B 1 87 ? -16.344 5.906 8.828 1 97.19 87 HIS B CA 1
ATOM 2529 C C . HIS B 1 87 ? -16.688 7.34 9.227 1 97.19 87 HIS B C 1
ATOM 2531 O O . HIS B 1 87 ? -17.688 7.574 9.914 1 97.19 87 HIS B O 1
ATOM 2537 N N . TYR B 1 88 ? -15.906 8.32 8.719 1 97.75 88 TYR B N 1
ATOM 2538 C CA . TYR B 1 88 ? -16.078 9.656 9.273 1 97.75 88 TYR B CA 1
ATOM 2539 C C . TYR B 1 88 ? -16.312 10.68 8.164 1 97.75 88 TYR B C 1
ATOM 2541 O O . TYR B 1 88 ? -16.781 11.789 8.43 1 97.75 88 TYR B O 1
ATOM 2549 N N . ASP B 1 89 ? -15.922 10.352 6.926 1 97.88 89 ASP B N 1
ATOM 2550 C CA . ASP B 1 89 ? -16.219 11.219 5.793 1 97.88 89 ASP B CA 1
ATOM 2551 C C . ASP B 1 89 ? -17.578 10.867 5.172 1 97.88 89 ASP B C 1
ATOM 2553 O O . ASP B 1 89 ? -17.641 10.406 4.031 1 97.88 89 ASP B O 1
ATOM 2557 N N . LYS B 1 90 ? -18.625 11.195 5.77 1 94.88 90 LYS B N 1
ATOM 2558 C CA . LYS B 1 90 ? -19.969 10.695 5.52 1 94.88 90 LYS B CA 1
ATOM 2559 C C . LYS B 1 90 ? -20.469 11.109 4.133 1 94.88 90 LYS B C 1
ATOM 2561 O O . LYS B 1 90 ? -21.266 10.406 3.521 1 94.88 90 LYS B O 1
ATOM 2566 N N . GLU B 1 91 ? -20 12.156 3.641 1 96.75 91 GLU B N 1
ATOM 2567 C CA . GLU B 1 91 ? -20.453 12.641 2.34 1 96.75 91 GLU B CA 1
ATOM 2568 C C . GLU B 1 91 ? -19.406 12.375 1.26 1 96.75 91 GLU B C 1
ATOM 2570 O O . GLU B 1 91 ? -19.5 12.906 0.152 1 96.75 91 GLU B O 1
ATOM 2575 N N . SER B 1 92 ? -18.375 11.625 1.57 1 97.25 92 SER B N 1
ATOM 2576 C CA . SER B 1 92 ? -17.312 11.266 0.645 1 97.25 92 SER B CA 1
ATOM 2577 C C . SER B 1 92 ? -16.688 12.5 -0.004 1 97.25 92 SER B C 1
ATOM 2579 O O . SER B 1 92 ? -16.531 12.547 -1.225 1 97.25 92 SER B O 1
ATOM 2581 N N . LYS B 1 93 ? -16.422 13.477 0.854 1 98.12 93 LYS B N 1
ATOM 2582 C CA . LYS B 1 93 ? -15.805 14.711 0.372 1 98.12 93 LYS B CA 1
ATOM 2583 C C . LYS B 1 93 ? -14.359 14.484 -0.055 1 98.12 93 LYS B C 1
ATOM 2585 O O . LYS B 1 93 ? -13.852 15.164 -0.949 1 98.12 93 LYS B O 1
ATOM 2590 N N . PHE B 1 94 ? -13.695 13.492 0.568 1 98.81 94 PHE B N 1
ATOM 2591 C CA . PHE B 1 94 ? -12.266 13.273 0.337 1 98.81 94 PHE B CA 1
ATOM 2592 C C . PHE B 1 94 ? -12.016 11.859 -0.167 1 98.81 94 PHE B C 1
ATOM 2594 O O . PHE B 1 94 ? -10.898 11.344 -0.062 1 98.81 94 PHE B O 1
ATOM 2601 N N . SER B 1 95 ? -12.977 11.18 -0.6 1 98.56 95 SER B N 1
ATOM 2602 C CA . SER B 1 95 ? -12.914 9.828 -1.134 1 98.56 95 SER B CA 1
ATOM 2603 C C . SER B 1 95 ? -14.109 9.523 -2.025 1 98.56 95 SER B C 1
ATOM 2605 O O . SER B 1 95 ? -14.75 10.438 -2.549 1 98.56 95 SER B O 1
ATOM 2607 N N . PHE B 1 96 ? -14.32 8.273 -2.381 1 98.38 96 PHE B N 1
ATOM 2608 C CA . PHE B 1 96 ? -15.453 7.812 -3.17 1 98.38 96 PHE B CA 1
ATOM 2609 C C . PHE B 1 96 ? -16.141 6.625 -2.5 1 98.38 96 PHE B C 1
ATOM 2611 O O . PHE B 1 96 ? -15.469 5.75 -1.951 1 98.38 96 PHE B O 1
ATOM 2618 N N . ASP B 1 97 ? -17.453 6.66 -2.559 1 96.38 97 ASP B N 1
ATOM 2619 C CA . ASP B 1 97 ? -18.234 5.539 -2.029 1 96.38 97 ASP B CA 1
ATOM 2620 C C . ASP B 1 97 ? -18.078 4.305 -2.914 1 96.38 97 ASP B C 1
ATOM 2622 O O . ASP B 1 97 ? -18.438 4.328 -4.094 1 96.38 97 ASP B O 1
ATOM 2626 N N . PRO B 1 98 ? -17.578 3.205 -2.322 1 95.38 98 PRO B N 1
ATOM 2627 C CA . PRO B 1 98 ? -17.344 2.031 -3.166 1 95.38 98 PRO B CA 1
ATOM 2628 C C . PRO B 1 98 ? -18.625 1.465 -3.766 1 95.38 98 PRO B C 1
ATOM 2630 O O . PRO B 1 98 ? -18.594 0.783 -4.793 1 95.38 98 PRO B O 1
ATOM 2633 N N . ALA B 1 99 ? -19.797 1.687 -3.154 1 94.25 99 ALA B N 1
ATOM 2634 C CA . ALA B 1 99 ? -21.062 1.191 -3.666 1 94.25 99 ALA B CA 1
ATOM 2635 C C . ALA B 1 99 ? -21.625 2.119 -4.742 1 94.25 99 ALA B C 1
ATOM 2637 O O . ALA B 1 99 ? -22.156 1.655 -5.754 1 94.25 99 ALA B O 1
ATOM 2638 N N . LYS B 1 100 ? -21.438 3.434 -4.574 1 96.12 100 LYS B N 1
ATOM 2639 C CA . LYS B 1 100 ? -22.062 4.418 -5.453 1 96.12 100 LYS B CA 1
ATOM 2640 C C . LYS B 1 100 ? -21.141 4.797 -6.605 1 96.12 100 LYS B C 1
ATOM 2642 O O . LYS B 1 100 ? -21.609 5.148 -7.691 1 96.12 100 LYS B O 1
ATOM 2647 N N . SER B 1 101 ? -19.875 4.766 -6.348 1 97.38 101 SER B N 1
ATOM 2648 C CA . SER B 1 101 ? -18.859 5.141 -7.328 1 97.38 101 SER B CA 1
ATOM 2649 C C . SER B 1 101 ? -17.719 4.133 -7.355 1 97.38 101 SER B C 1
ATOM 2651 O O . SER B 1 101 ? -16.562 4.496 -7.129 1 97.38 101 SER B O 1
ATOM 2653 N N . PRO B 1 102 ? -18.047 2.869 -7.73 1 97.31 102 PRO B N 1
ATOM 2654 C CA . PRO B 1 102 ? -17.062 1.792 -7.598 1 97.31 102 PRO B CA 1
ATOM 2655 C C . PRO B 1 102 ? -15.828 2.006 -8.477 1 97.31 102 PRO B C 1
ATOM 2657 O O . PRO B 1 102 ? -14.719 1.632 -8.094 1 97.31 102 PRO B O 1
ATOM 2660 N N . ASN B 1 103 ? -15.977 2.588 -9.664 1 98.31 103 ASN B N 1
ATOM 2661 C CA . ASN B 1 103 ? -14.828 2.807 -10.539 1 98.31 103 ASN B CA 1
ATOM 2662 C C . ASN B 1 103 ? -13.898 3.883 -9.984 1 98.31 103 ASN B C 1
ATOM 2664 O O . ASN B 1 103 ? -12.68 3.711 -9.969 1 98.31 103 ASN B O 1
ATOM 2668 N N . GLU B 1 104 ? -14.445 4.984 -9.5 1 98.62 104 GLU B N 1
ATOM 2669 C CA . GLU B 1 104 ? -13.641 6.047 -8.906 1 98.62 104 GLU B CA 1
ATOM 2670 C C . GLU B 1 104 ? -12.922 5.559 -7.648 1 98.62 104 GLU B C 1
ATOM 2672 O O . GLU B 1 104 ? -11.773 5.938 -7.391 1 98.62 104 GLU B O 1
ATOM 2677 N N . TYR B 1 105 ? -13.656 4.754 -6.914 1 98.38 105 TYR B N 1
ATOM 2678 C CA . TYR B 1 105 ? -13.055 4.172 -5.723 1 98.38 105 TYR B CA 1
ATOM 2679 C C . TYR B 1 105 ? -11.875 3.277 -6.09 1 98.38 105 TYR B C 1
ATOM 2681 O O . TYR B 1 105 ? -10.828 3.32 -5.441 1 98.38 105 TYR B O 1
ATOM 2689 N N . SER B 1 106 ? -12.039 2.512 -7.109 1 98.75 106 SER B N 1
ATOM 2690 C CA . SER B 1 106 ? -10.961 1.651 -7.582 1 98.75 106 SER B CA 1
ATOM 2691 C C . SER B 1 106 ? -9.75 2.471 -8.016 1 98.75 106 SER B C 1
ATOM 2693 O O . SER B 1 106 ? -8.617 2.146 -7.664 1 98.75 106 SER B O 1
ATOM 2695 N N . VAL B 1 107 ? -9.953 3.512 -8.75 1 98.69 107 VAL B N 1
ATOM 2696 C CA . VAL B 1 107 ? -8.867 4.367 -9.203 1 98.69 107 VAL B CA 1
ATOM 2697 C C . VAL B 1 107 ? -8.172 5.012 -8 1 98.69 107 VAL B C 1
ATOM 2699 O O . VAL B 1 107 ? -6.945 5.086 -7.949 1 98.69 107 VAL B O 1
ATOM 2702 N N . LEU B 1 108 ? -8.953 5.438 -7.047 1 98.88 108 LEU B N 1
ATOM 2703 C CA . LEU B 1 108 ? -8.406 5.988 -5.812 1 98.88 108 LEU B CA 1
ATOM 2704 C C . LEU B 1 108 ? -7.469 4.992 -5.145 1 98.88 108 LEU B C 1
ATOM 2706 O O . LEU B 1 108 ? -6.344 5.34 -4.773 1 98.88 108 LEU B O 1
ATOM 2710 N N . LEU B 1 109 ? -7.914 3.746 -5.051 1 98.88 109 LEU B N 1
ATOM 2711 C CA . LEU B 1 109 ? -7.105 2.721 -4.402 1 98.88 109 LEU B CA 1
ATOM 2712 C C . LEU B 1 109 ? -5.836 2.445 -5.203 1 98.88 109 LEU B C 1
ATOM 2714 O O . LEU B 1 109 ? -4.773 2.205 -4.629 1 98.88 109 LEU B O 1
ATOM 2718 N N . GLN B 1 110 ? -5.941 2.482 -6.52 1 98.88 110 GLN B N 1
ATOM 2719 C CA . GLN B 1 110 ? -4.762 2.289 -7.355 1 98.88 110 GLN B CA 1
ATOM 2720 C C . GLN B 1 110 ? -3.678 3.311 -7.027 1 98.88 110 GLN B C 1
ATOM 2722 O O . GLN B 1 110 ? -2.525 2.947 -6.789 1 98.88 110 GLN B O 1
ATOM 2727 N N . TRP B 1 111 ? -4.043 4.5 -6.91 1 98.88 111 TRP B N 1
ATOM 2728 C CA . TRP B 1 111 ? -3.074 5.559 -6.656 1 98.88 111 TRP B CA 1
ATOM 2729 C C . TRP B 1 111 ? -2.59 5.516 -5.211 1 98.88 111 TRP B C 1
ATOM 2731 O O . TRP B 1 111 ? -1.429 5.824 -4.93 1 98.88 111 TRP B O 1
ATOM 2741 N N . LEU B 1 112 ? -3.49 5.145 -4.281 1 98.94 112 LEU B N 1
ATOM 2742 C CA . LEU B 1 112 ? -3.059 4.969 -2.898 1 98.94 112 LEU B CA 1
ATOM 2743 C C . LEU B 1 112 ? -2.023 3.854 -2.791 1 98.94 112 LEU B C 1
ATOM 2745 O O . LEU B 1 112 ? -1.021 3.998 -2.086 1 98.94 112 LEU B O 1
ATOM 2749 N N . PHE B 1 113 ? -2.227 2.744 -3.488 1 98.94 113 PHE B N 1
ATOM 2750 C CA . PHE B 1 113 ? -1.263 1.65 -3.453 1 98.94 113 PHE B CA 1
ATOM 2751 C C . PHE B 1 113 ? 0.029 2.041 -4.16 1 98.94 113 PHE B C 1
ATOM 2753 O O . PHE B 1 113 ? 1.119 1.668 -3.725 1 98.94 113 PHE B O 1
ATOM 2760 N N . PHE B 1 114 ? -0.043 2.855 -5.301 1 98.94 114 PHE B N 1
ATOM 2761 C CA . PHE B 1 114 ? 1.135 3.395 -5.969 1 98.94 114 PHE B CA 1
ATOM 2762 C C . PHE B 1 114 ? 1.968 4.23 -5.004 1 98.94 114 PHE B C 1
ATOM 2764 O O . PHE B 1 114 ? 3.186 4.062 -4.922 1 98.94 114 PHE B O 1
ATOM 2771 N N . LEU B 1 115 ? 1.313 5.039 -4.285 1 98.94 115 LEU B N 1
ATOM 2772 C CA . LEU B 1 115 ? 1.988 5.926 -3.342 1 98.94 115 LEU B CA 1
ATOM 2773 C C . LEU B 1 115 ? 2.578 5.133 -2.178 1 98.94 115 LEU B C 1
ATOM 2775 O O . LEU B 1 115 ? 3.736 5.336 -1.808 1 98.94 115 LEU B O 1
ATOM 2779 N N . HIS B 1 116 ? 1.825 4.207 -1.643 1 98.88 116 HIS B N 1
ATOM 2780 C CA . HIS B 1 116 ? 2.18 3.463 -0.439 1 98.88 116 HIS B CA 1
ATOM 2781 C C . HIS B 1 116 ? 3.268 2.434 -0.727 1 98.88 116 HIS B C 1
ATOM 2783 O O . HIS B 1 116 ? 4.102 2.148 0.134 1 98.88 116 HIS B O 1
ATOM 2789 N N . GLY B 1 117 ? 3.25 1.874 -1.899 1 98.62 117 GLY B N 1
ATOM 2790 C CA . GLY B 1 117 ? 4.191 0.82 -2.248 1 98.62 117 GLY B CA 1
ATOM 2791 C C . GLY B 1 117 ? 5.348 1.31 -3.098 1 98.62 117 GLY B C 1
ATOM 2792 O O . GLY B 1 117 ? 6.352 0.61 -3.248 1 98.62 117 GLY B O 1
ATOM 2793 N N . GLY B 1 118 ? 5.215 2.49 -3.701 1 98.56 118 GLY B N 1
ATOM 2794 C CA . GLY B 1 118 ? 6.211 3.031 -4.613 1 98.56 118 GLY B CA 1
ATOM 2795 C C . GLY B 1 118 ? 6.871 4.293 -4.098 1 98.56 118 GLY B C 1
ATOM 2796 O O . GLY B 1 118 ? 7.973 4.238 -3.537 1 98.56 118 GLY B O 1
ATOM 2797 N N . LEU B 1 119 ? 6.117 5.371 -4.035 1 98.81 119 LEU B N 1
ATOM 2798 C CA . LEU B 1 119 ? 6.684 6.672 -3.695 1 98.81 119 LEU B CA 1
ATOM 2799 C C . LEU B 1 119 ? 7.242 6.668 -2.275 1 98.81 119 LEU B C 1
ATOM 2801 O O . LEU B 1 119 ? 8.414 6.992 -2.061 1 98.81 119 LEU B O 1
ATOM 2805 N N . GLY B 1 120 ? 6.426 6.242 -1.295 1 98.5 120 GLY B N 1
ATOM 2806 C CA . GLY B 1 120 ? 6.82 6.27 0.103 1 98.5 120 GLY B CA 1
ATOM 2807 C C . GLY B 1 120 ? 8.078 5.469 0.383 1 98.5 120 GLY B C 1
ATOM 2808 O O . GLY B 1 120 ? 9.094 6.027 0.812 1 98.5 120 GLY B O 1
ATOM 2809 N N . PRO B 1 121 ? 8.055 4.191 0.05 1 98.62 121 PRO B N 1
ATOM 2810 C CA . PRO B 1 121 ? 9.203 3.33 0.34 1 98.62 121 PRO B CA 1
ATOM 2811 C C . PRO B 1 121 ? 10.477 3.787 -0.371 1 98.62 121 PRO B C 1
ATOM 2813 O O . PRO B 1 121 ? 11.547 3.818 0.235 1 98.62 121 PRO B O 1
ATOM 2816 N N . MET B 1 122 ? 10.406 4.215 -1.651 1 98.75 122 MET B N 1
ATOM 2817 C CA . MET B 1 122 ? 11.609 4.586 -2.391 1 98.75 122 MET B CA 1
ATOM 2818 C C . MET B 1 122 ? 12.18 5.902 -1.873 1 98.75 122 MET B C 1
ATOM 2820 O O . MET B 1 122 ? 13.391 6.031 -1.697 1 98.75 122 MET B O 1
ATOM 2824 N N . GLN B 1 123 ? 11.297 6.852 -1.656 1 98.75 123 GLN B N 1
ATOM 2825 C CA . GLN B 1 123 ? 11.781 8.117 -1.11 1 98.75 123 GLN B CA 1
ATOM 2826 C C . GLN B 1 123 ? 12.258 7.945 0.329 1 98.75 123 GLN B C 1
ATOM 2828 O O . GLN B 1 123 ? 13.195 8.617 0.762 1 98.75 123 GLN B O 1
ATOM 2833 N N . GLY B 1 124 ? 11.578 7.051 1.11 1 98.31 124 GLY B N 1
ATOM 2834 C CA . GLY B 1 124 ? 12.07 6.703 2.434 1 98.31 124 GLY B CA 1
ATOM 2835 C C . GLY B 1 124 ? 13.477 6.125 2.412 1 98.31 124 GLY B C 1
ATOM 2836 O O . GLY B 1 124 ? 14.297 6.441 3.275 1 98.31 124 GLY B O 1
ATOM 2837 N N . GLN B 1 125 ? 13.773 5.289 1.462 1 98.56 125 GLN B N 1
ATOM 2838 C CA . GLN B 1 125 ? 15.117 4.742 1.323 1 98.56 125 GLN B CA 1
ATOM 2839 C C . GLN B 1 125 ? 16.109 5.828 0.927 1 98.56 125 GLN B C 1
ATOM 2841 O O . GLN B 1 125 ? 17.25 5.848 1.416 1 98.56 125 GLN B O 1
ATOM 2846 N N . ALA B 1 126 ? 15.703 6.711 -0.026 1 98.62 126 ALA B N 1
ATOM 2847 C CA . ALA B 1 126 ? 16.578 7.84 -0.344 1 98.62 126 ALA B CA 1
ATOM 2848 C C . ALA B 1 126 ? 16.938 8.625 0.913 1 98.62 126 ALA B C 1
ATOM 2850 O O . ALA B 1 126 ? 18.109 8.922 1.146 1 98.62 126 ALA B O 1
ATOM 2851 N N . TYR B 1 127 ? 15.953 8.938 1.727 1 98.31 127 TYR B N 1
ATOM 2852 C CA . TYR B 1 127 ? 16.172 9.656 2.977 1 98.31 127 TYR B CA 1
ATOM 2853 C C . TYR B 1 127 ? 17.156 8.906 3.865 1 98.31 127 TYR B C 1
ATOM 2855 O O . TYR B 1 127 ? 18.062 9.508 4.441 1 98.31 127 TYR B O 1
ATOM 2863 N N . TYR B 1 128 ? 17.016 7.602 4.012 1 97.81 128 TYR B N 1
ATOM 2864 C CA . TYR B 1 128 ? 17.891 6.773 4.828 1 97.81 128 TYR B CA 1
ATOM 2865 C C . TYR B 1 128 ? 19.344 6.914 4.375 1 97.81 128 TYR B C 1
ATOM 2867 O O . TYR B 1 128 ? 20.234 7.164 5.188 1 97.81 128 TYR B O 1
ATOM 2875 N N . PHE B 1 129 ? 19.594 6.793 3.115 1 98.31 129 PHE B N 1
ATOM 2876 C CA . PHE B 1 129 ? 20.969 6.777 2.613 1 98.31 129 PHE B CA 1
ATOM 2877 C C . PHE B 1 129 ? 21.594 8.164 2.688 1 98.31 129 PHE B C 1
ATOM 2879 O O . PHE B 1 129 ? 22.812 8.297 2.818 1 98.31 129 PHE B O 1
ATOM 2886 N N . TYR B 1 130 ? 20.734 9.195 2.689 1 97.69 130 TYR B N 1
ATOM 2887 C CA . TYR B 1 130 ? 21.266 10.547 2.787 1 97.69 130 TYR B CA 1
ATOM 2888 C C . TYR B 1 130 ? 21.516 10.938 4.242 1 97.69 130 TYR B C 1
ATOM 2890 O O . TYR B 1 130 ? 22.422 11.703 4.543 1 97.69 130 TYR B O 1
ATOM 2898 N N . ASN B 1 131 ? 20.656 10.375 5.172 1 96.5 131 ASN B N 1
ATOM 2899 C CA . ASN B 1 131 ? 20.578 11.047 6.465 1 96.5 131 ASN B CA 1
ATOM 2900 C C . ASN B 1 131 ? 20.812 10.078 7.617 1 96.5 131 ASN B C 1
ATOM 2902 O O . ASN B 1 131 ? 21.125 10.492 8.734 1 96.5 131 ASN B O 1
ATOM 2906 N N . ILE B 1 132 ? 20.688 8.82 7.391 1 95.94 132 ILE B N 1
ATOM 2907 C CA . ILE B 1 132 ? 20.625 7.902 8.523 1 95.94 132 ILE B CA 1
ATOM 2908 C C . ILE B 1 132 ? 21.766 6.895 8.438 1 95.94 132 ILE B C 1
ATOM 2910 O O . ILE B 1 132 ? 22.344 6.508 9.461 1 95.94 132 ILE B O 1
ATOM 2914 N N . ALA B 1 133 ? 22.125 6.445 7.16 1 96.81 133 ALA B N 1
ATOM 2915 C CA . ALA B 1 133 ? 23.172 5.43 6.98 1 96.81 133 ALA B CA 1
ATOM 2916 C C . ALA B 1 133 ? 24.453 5.82 7.707 1 96.81 133 ALA B C 1
ATOM 2918 O O . ALA B 1 133 ? 24.875 6.98 7.656 1 96.81 133 ALA B O 1
ATOM 2919 N N . PRO B 1 134 ? 25 4.832 8.406 1 96.69 134 PRO B N 1
ATOM 2920 C CA . PRO B 1 134 ? 26.188 5.141 9.203 1 96.69 134 PRO B CA 1
ATOM 2921 C C . PRO B 1 134 ? 27.406 5.453 8.352 1 96.69 134 PRO B C 1
ATOM 2923 O O . PRO B 1 134 ? 28.422 5.953 8.859 1 96.69 134 PRO B O 1
ATOM 2926 N N . GLU B 1 135 ? 27.391 5.086 7.117 1 96.06 135 GLU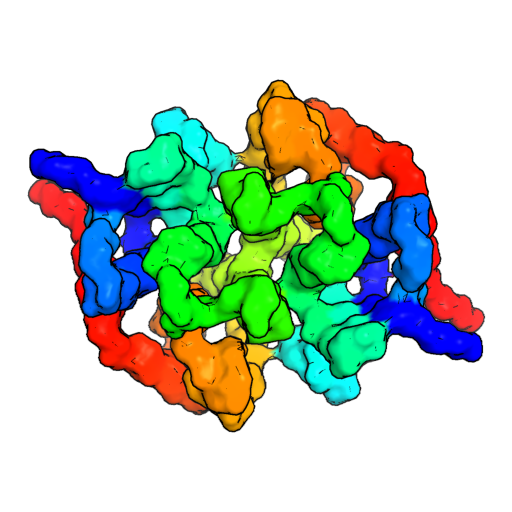 B N 1
ATOM 2927 C CA . GLU B 1 135 ? 28.453 5.402 6.156 1 96.06 135 GLU B CA 1
ATOM 2928 C C . GLU B 1 135 ? 27.859 5.918 4.848 1 96.06 135 GLU B C 1
ATOM 2930 O O . GLU B 1 135 ? 26.672 5.719 4.566 1 96.06 135 GLU B O 1
ATOM 2935 N N . ASP B 1 136 ? 28.797 6.633 4.137 1 96.44 136 ASP B N 1
ATOM 2936 C CA . ASP B 1 136 ? 28.359 7.137 2.84 1 96.44 136 ASP B CA 1
ATOM 2937 C C . ASP B 1 136 ? 28.312 6.016 1.803 1 96.44 136 ASP B C 1
ATOM 2939 O O . ASP B 1 136 ? 29.312 5.336 1.574 1 96.44 136 ASP B O 1
ATOM 2943 N N . ILE B 1 137 ? 27.156 5.746 1.233 1 96.62 137 ILE B N 1
ATOM 2944 C CA . ILE B 1 137 ? 26.953 4.73 0.206 1 96.62 137 ILE B CA 1
ATOM 2945 C C . ILE B 1 137 ? 26.438 5.387 -1.071 1 96.62 137 ILE B C 1
ATOM 2947 O O . ILE B 1 137 ? 25.219 5.426 -1.313 1 96.62 137 ILE B O 1
ATOM 2951 N N . PRO B 1 138 ? 27.297 5.875 -1.92 1 97.12 138 PRO B N 1
ATOM 2952 C CA . PRO B 1 138 ? 26.891 6.641 -3.098 1 97.12 138 PRO B CA 1
ATOM 2953 C C . PRO B 1 138 ? 25.906 5.883 -3.98 1 97.12 138 PRO B C 1
ATOM 2955 O O . PRO B 1 138 ? 24.969 6.48 -4.516 1 97.12 138 PRO B O 1
ATOM 2958 N N . TYR B 1 139 ? 26.141 4.602 -4.145 1 97.75 139 TYR B N 1
ATOM 2959 C CA . TYR B 1 139 ? 25.234 3.805 -4.977 1 97.75 139 TYR B CA 1
ATOM 2960 C C . TYR B 1 139 ? 23.812 3.832 -4.43 1 97.75 139 TYR B C 1
ATOM 2962 O O . TYR B 1 139 ? 22.859 3.971 -5.188 1 97.75 139 TYR B O 1
ATOM 2970 N N . GLY B 1 140 ? 23.688 3.676 -3.092 1 97.62 140 GLY B N 1
ATOM 2971 C CA . GLY B 1 140 ? 22.375 3.742 -2.467 1 97.62 140 GLY B CA 1
ATOM 2972 C C . GLY B 1 140 ? 21.688 5.086 -2.654 1 97.62 140 GLY B C 1
ATOM 2973 O O . GLY B 1 140 ? 20.516 5.145 -3.006 1 97.62 140 GLY B O 1
ATOM 2974 N N . LYS B 1 141 ? 22.406 6.168 -2.459 1 98.06 141 LYS B N 1
ATOM 2975 C CA . LYS B 1 141 ? 21.875 7.512 -2.666 1 98.06 141 LYS B CA 1
ATOM 2976 C C . LYS B 1 141 ? 21.359 7.684 -4.094 1 98.06 141 LYS B C 1
ATOM 2978 O O . LYS B 1 141 ? 20.219 8.094 -4.301 1 98.06 141 LYS B O 1
ATOM 2983 N N . LYS B 1 142 ? 22.172 7.305 -5.027 1 98.12 142 LYS B N 1
ATOM 2984 C CA . LYS B 1 142 ? 21.812 7.477 -6.434 1 98.12 142 LYS B CA 1
ATOM 2985 C C . LYS B 1 142 ? 20.609 6.621 -6.797 1 98.12 142 LYS B C 1
ATOM 2987 O O . LYS B 1 142 ? 19.672 7.098 -7.461 1 98.12 142 LYS B O 1
ATOM 2992 N N . ARG B 1 143 ? 20.594 5.367 -6.453 1 98.25 143 ARG B N 1
ATOM 2993 C CA . ARG B 1 143 ? 19.531 4.434 -6.828 1 98.25 143 ARG B CA 1
ATOM 2994 C C . ARG B 1 143 ? 18.172 4.957 -6.395 1 98.25 143 ARG B C 1
ATOM 2996 O O . ARG B 1 143 ? 17.234 5.027 -7.199 1 98.25 143 ARG B O 1
ATOM 3003 N N . TYR B 1 144 ? 18.125 5.391 -5.184 1 98.62 144 TYR B N 1
ATOM 3004 C CA . TYR B 1 144 ? 16.797 5.688 -4.645 1 98.62 144 TYR B CA 1
ATOM 3005 C C . TYR B 1 144 ? 16.375 7.113 -4.988 1 98.62 144 TYR B C 1
ATOM 3007 O O . TYR B 1 144 ? 15.188 7.406 -5.102 1 98.62 144 TYR B O 1
ATOM 3015 N N . THR B 1 145 ? 17.344 8.016 -5.148 1 98.5 145 THR B N 1
ATOM 3016 C CA . THR B 1 145 ? 17 9.32 -5.703 1 98.5 145 THR B CA 1
ATOM 3017 C C . THR B 1 145 ? 16.469 9.18 -7.125 1 98.5 145 THR B C 1
ATOM 3019 O O . THR B 1 145 ? 15.445 9.781 -7.473 1 98.5 145 THR B O 1
ATOM 3022 N N . ASP B 1 146 ? 17.156 8.344 -7.938 1 98.38 146 ASP B N 1
ATOM 3023 C CA . ASP B 1 146 ? 16.703 8.117 -9.305 1 98.38 146 ASP B CA 1
ATOM 3024 C C . ASP B 1 146 ? 15.297 7.504 -9.328 1 98.38 146 ASP B C 1
ATOM 3026 O O . ASP B 1 146 ? 14.461 7.891 -10.148 1 98.38 146 ASP B O 1
ATOM 3030 N N . GLU B 1 147 ? 15.102 6.562 -8.438 1 98.31 147 GLU B N 1
ATOM 3031 C CA . GLU B 1 147 ? 13.781 5.949 -8.391 1 98.31 147 GLU B CA 1
ATOM 3032 C C . GLU B 1 147 ? 12.719 6.957 -7.938 1 98.31 147 GLU B C 1
ATOM 3034 O O . GLU B 1 147 ? 11.602 6.957 -8.453 1 98.31 147 GLU B O 1
ATOM 3039 N N . THR B 1 148 ? 13.023 7.785 -6.973 1 98.81 148 THR B N 1
ATOM 3040 C CA . THR B 1 148 ? 12.094 8.82 -6.535 1 98.81 148 THR B CA 1
ATOM 3041 C C . THR B 1 148 ? 11.75 9.766 -7.691 1 98.81 148 THR B C 1
ATOM 3043 O O . THR B 1 148 ? 10.586 10.078 -7.918 1 98.81 148 THR B O 1
ATOM 3046 N N . LYS B 1 149 ? 12.742 10.117 -8.438 1 98.75 149 LYS B N 1
ATOM 3047 C CA . LYS B 1 149 ? 12.531 10.984 -9.586 1 98.75 149 LYS B CA 1
ATOM 3048 C C . LYS B 1 149 ? 11.625 10.312 -10.625 1 98.75 149 LYS B C 1
ATOM 3050 O O . LYS B 1 149 ? 10.758 10.969 -11.203 1 98.75 149 LYS B O 1
ATOM 3055 N N . ARG B 1 150 ? 11.867 9.062 -10.828 1 98.25 150 ARG B N 1
ATOM 3056 C CA . ARG B 1 150 ? 11.016 8.32 -11.75 1 98.25 150 ARG B CA 1
ATOM 3057 C C . ARG B 1 150 ? 9.555 8.359 -11.289 1 98.25 150 ARG B C 1
ATOM 3059 O O . ARG B 1 150 ? 8.656 8.57 -12.102 1 98.25 150 ARG B O 1
ATOM 3066 N N . LEU B 1 151 ? 9.336 8.195 -10.047 1 98.81 151 LEU B N 1
ATOM 3067 C CA . LEU B 1 151 ? 7.992 8.188 -9.484 1 98.81 151 LEU B CA 1
ATOM 3068 C C . LEU B 1 151 ? 7.367 9.578 -9.555 1 98.81 151 LEU B C 1
ATOM 3070 O O . LEU B 1 151 ? 6.164 9.711 -9.773 1 98.81 151 LEU B O 1
ATOM 3074 N N . PHE B 1 152 ? 8.172 10.633 -9.312 1 98.88 152 PHE B N 1
ATOM 3075 C CA . PHE B 1 152 ? 7.691 11.992 -9.555 1 98.88 152 PHE B CA 1
ATOM 3076 C C . PHE B 1 152 ? 7.25 12.156 -11.008 1 98.88 152 PHE B C 1
ATOM 3078 O O . PHE B 1 152 ? 6.262 12.836 -11.281 1 98.88 152 PHE B O 1
ATOM 3085 N N . GLY B 1 153 ? 7.977 11.531 -11.898 1 98.69 153 GLY B N 1
ATOM 3086 C CA . GLY B 1 153 ? 7.59 11.547 -13.305 1 98.69 153 GLY B CA 1
ATOM 3087 C C . GLY B 1 153 ? 6.23 10.922 -13.555 1 98.69 153 GLY B C 1
ATOM 3088 O O . GLY B 1 153 ? 5.453 11.422 -14.367 1 98.69 153 GLY B O 1
ATOM 3089 N N . VAL B 1 154 ? 5.93 9.875 -12.891 1 98.75 154 VAL B N 1
ATOM 3090 C CA . VAL B 1 154 ? 4.633 9.219 -13.016 1 98.75 154 VAL B CA 1
ATOM 3091 C C . VAL B 1 154 ? 3.527 10.156 -12.539 1 98.75 154 VAL B C 1
ATOM 3093 O O . VAL B 1 154 ? 2.488 10.281 -13.195 1 98.75 154 VAL B O 1
ATOM 3096 N N . LEU B 1 155 ? 3.752 10.805 -11.391 1 98.88 155 LEU B N 1
ATOM 3097 C CA . LEU B 1 155 ? 2.775 11.758 -10.875 1 98.88 155 LEU B CA 1
ATOM 3098 C C . LEU B 1 155 ? 2.602 12.93 -11.828 1 98.88 155 LEU B C 1
ATOM 3100 O O . LEU B 1 155 ? 1.485 13.414 -12.031 1 98.88 155 LEU B O 1
ATOM 3104 N N . GLU B 1 156 ? 3.732 13.383 -12.406 1 98.75 156 GLU B N 1
ATOM 3105 C CA . GLU B 1 156 ? 3.689 14.445 -13.406 1 98.75 156 GLU B CA 1
ATOM 3106 C C . GLU B 1 156 ? 2.771 14.062 -14.57 1 98.75 156 GLU B C 1
ATOM 3108 O O . GLU B 1 156 ? 1.941 14.867 -15 1 98.75 156 GLU B O 1
ATOM 3113 N N . GLN B 1 157 ? 2.926 12.859 -15.039 1 97.75 157 GLN B N 1
ATOM 3114 C CA . GLN B 1 157 ? 2.1 12.375 -16.141 1 97.75 157 GLN B CA 1
ATOM 3115 C C . GLN B 1 157 ? 0.635 12.273 -15.719 1 97.75 157 GLN B C 1
ATOM 3117 O O . GLN B 1 157 ? -0.26 12.625 -16.484 1 97.75 157 GLN B O 1
ATOM 3122 N N . ARG B 1 158 ? 0.387 11.797 -14.523 1 98.19 158 ARG B N 1
ATOM 3123 C CA . ARG B 1 158 ? -0.971 11.641 -14.008 1 98.19 158 ARG B CA 1
ATOM 3124 C C . ARG B 1 158 ? -1.682 12.992 -13.93 1 98.19 158 ARG B C 1
ATOM 3126 O O . ARG B 1 158 ? -2.898 13.07 -14.109 1 98.19 158 ARG B O 1
ATOM 3133 N N . LEU B 1 159 ? -0.97 14.016 -13.711 1 98.62 159 LEU B N 1
ATOM 3134 C CA . LEU B 1 159 ? -1.544 15.336 -13.453 1 98.62 159 LEU B CA 1
ATOM 3135 C C . LEU B 1 159 ? -1.718 16.109 -14.75 1 98.62 159 LEU B C 1
ATOM 3137 O O . LEU B 1 159 ? -2.121 17.281 -14.734 1 98.62 159 LEU B O 1
ATOM 3141 N N . LYS B 1 160 ? -1.357 15.359 -15.836 1 97 160 LYS B N 1
ATOM 3142 C CA . LYS B 1 160 ? -1.622 15.992 -17.125 1 97 160 LYS B CA 1
ATOM 3143 C C . LYS B 1 160 ? -3.117 16.219 -17.328 1 97 160 LYS B C 1
ATOM 3145 O O . LYS B 1 160 ? -3.908 15.273 -17.266 1 97 160 LYS B O 1
ATOM 3150 N N . ASP B 1 161 ? -3.557 17.406 -17.406 1 96.06 161 ASP B N 1
ATOM 3151 C CA . ASP B 1 161 ? -4.93 17.844 -17.641 1 96.06 161 ASP B CA 1
ATOM 3152 C C . ASP B 1 161 ? -5.812 17.562 -16.422 1 96.06 161 ASP B C 1
ATOM 3154 O O . ASP B 1 161 ? -7.023 17.391 -16.562 1 96.06 161 ASP B O 1
ATOM 3158 N N . ARG B 1 162 ? -5.219 17.344 -15.266 1 97.38 162 ARG B N 1
ATOM 3159 C CA . ARG B 1 162 ? -5.926 17.156 -14 1 97.38 162 ARG B CA 1
ATOM 3160 C C . ARG B 1 162 ? -5.406 18.109 -12.93 1 97.38 162 ARG B C 1
ATOM 3162 O O . ARG B 1 162 ? -4.273 18.578 -13.008 1 97.38 162 ARG B O 1
ATOM 3169 N N . GLU B 1 163 ? -6.242 18.312 -11.914 1 98.31 163 GLU B N 1
ATOM 3170 C CA . GLU B 1 163 ? -5.832 19.109 -10.773 1 98.31 163 GLU B CA 1
ATOM 3171 C C . GLU B 1 163 ? -5.469 18.234 -9.578 1 98.31 163 GLU B C 1
ATOM 3173 O O . GLU B 1 163 ? -4.699 18.656 -8.711 1 98.31 163 GLU B O 1
ATOM 3178 N N . TYR B 1 164 ? -6.07 17.047 -9.547 1 98.88 164 TYR B N 1
ATOM 3179 C CA . TYR B 1 164 ? -5.855 16.141 -8.422 1 98.88 164 TYR B CA 1
ATOM 3180 C C . TYR B 1 164 ? -5.676 14.703 -8.914 1 98.88 164 TYR B C 1
ATOM 3182 O O . TYR B 1 164 ? -5.859 14.414 -10.102 1 98.88 164 TYR B O 1
ATOM 3190 N N . LEU B 1 165 ? -5.316 13.82 -8.133 1 98.81 165 LEU B N 1
ATOM 3191 C CA . LEU B 1 165 ? -4.785 12.516 -8.516 1 98.81 165 LEU B CA 1
ATOM 3192 C C . LEU B 1 165 ? -5.914 11.539 -8.836 1 98.81 165 LEU B C 1
ATOM 3194 O O . LEU B 1 165 ? -5.738 10.625 -9.641 1 98.81 165 LEU B O 1
ATOM 3198 N N . ALA B 1 166 ? -7.062 11.734 -8.219 1 98.62 166 ALA B N 1
ATOM 3199 C CA . ALA B 1 166 ? -8.172 10.805 -8.43 1 98.62 166 ALA B CA 1
ATOM 3200 C C . ALA B 1 166 ? -9.477 11.562 -8.68 1 98.62 166 ALA B C 1
ATOM 3202 O O . ALA B 1 166 ? -9.578 12.758 -8.375 1 98.62 166 ALA B O 1
ATOM 3203 N N . GLY B 1 167 ? -10.43 10.844 -9.227 1 97.88 167 GLY B N 1
ATOM 3204 C CA . GLY B 1 167 ? -11.742 11.414 -9.492 1 97.88 167 GLY B CA 1
ATOM 3205 C C . GLY B 1 167 ? -11.953 11.773 -10.953 1 97.88 167 GLY B C 1
ATOM 3206 O O . GLY B 1 167 ? -11 11.828 -11.727 1 97.88 167 GLY B O 1
ATOM 3207 N N . PRO B 1 168 ? -13.156 12.047 -11.367 1 96.31 168 PRO B N 1
ATOM 3208 C CA . PRO B 1 168 ? -13.477 12.344 -12.766 1 96.31 168 PRO B CA 1
ATOM 3209 C C . PRO B 1 168 ? -13.023 13.742 -13.188 1 96.31 168 PRO B C 1
ATOM 3211 O O . PRO B 1 168 ? -12.828 14.617 -12.344 1 96.31 168 PRO B O 1
ATOM 3214 N N . GLY B 1 169 ? -12.797 13.898 -14.516 1 96 169 GLY B N 1
ATOM 3215 C CA . GLY B 1 169 ? -12.422 15.195 -15.055 1 96 169 GLY B CA 1
ATOM 3216 C C . GLY B 1 169 ? -11.094 15.703 -14.516 1 96 169 GLY B C 1
ATOM 3217 O O . GLY B 1 169 ? -10.078 15.008 -14.594 1 96 169 GLY B O 1
ATOM 3218 N N . LYS B 1 170 ? -11.125 16.812 -13.859 1 97.56 170 LYS B N 1
ATOM 3219 C CA . LYS B 1 170 ? -9.898 17.391 -13.32 1 97.56 170 LYS B CA 1
ATOM 3220 C C . LYS B 1 170 ? -9.555 16.797 -11.961 1 97.56 170 LYS B C 1
ATOM 3222 O O . LYS B 1 170 ? -8.547 17.156 -11.352 1 97.56 170 LYS B O 1
ATOM 3227 N N . GLY B 1 171 ? -10.375 15.906 -11.508 1 97.69 171 GLY B N 1
ATOM 3228 C CA . GLY B 1 171 ? -10.125 15.242 -10.234 1 97.69 171 GLY B CA 1
ATOM 3229 C C . GLY B 1 171 ? -10.758 15.953 -9.062 1 97.69 171 GLY B C 1
ATOM 3230 O O . GLY B 1 171 ? -11.359 17.016 -9.219 1 97.69 171 GLY B O 1
ATOM 3231 N N . GLN B 1 172 ? -10.742 15.258 -7.977 1 97.69 172 GLN B N 1
ATOM 3232 C CA . GLN B 1 172 ? -11.141 15.742 -6.66 1 97.69 172 GLN B CA 1
ATOM 3233 C C . GLN B 1 172 ? -10.008 15.578 -5.648 1 97.69 172 GLN B C 1
ATOM 3235 O O . GLN B 1 172 ? -9.258 14.609 -5.703 1 97.69 172 GLN B O 1
ATOM 3240 N N . TYR B 1 173 ? -9.867 16.656 -4.789 1 98.75 173 TYR B N 1
ATOM 3241 C CA . TYR B 1 173 ? -8.93 16.5 -3.686 1 98.75 173 TYR B CA 1
ATOM 3242 C C . TYR B 1 173 ? -9.352 15.359 -2.77 1 98.75 173 TYR B C 1
ATOM 3244 O O . TYR B 1 173 ? -10.43 15.406 -2.166 1 98.75 173 TYR B O 1
ATOM 3252 N N . THR B 1 174 ? -8.562 14.32 -2.732 1 98.88 174 THR B N 1
ATOM 3253 C CA . THR B 1 174 ? -8.922 13.133 -1.97 1 98.88 174 THR B CA 1
ATOM 3254 C C . THR B 1 174 ? -7.77 12.695 -1.066 1 98.88 174 THR B C 1
ATOM 3256 O O . THR B 1 174 ? -6.734 13.367 -1.009 1 98.88 174 THR B O 1
ATOM 3259 N N . ILE B 1 175 ? -7.953 11.57 -0.425 1 98.94 175 ILE B N 1
ATOM 3260 C CA . ILE B 1 175 ? -6.934 10.984 0.437 1 98.94 175 ILE B CA 1
ATOM 3261 C C . ILE B 1 175 ? -5.73 10.562 -0.404 1 98.94 175 ILE B C 1
ATOM 3263 O O . ILE B 1 175 ? -4.645 10.336 0.129 1 98.94 175 ILE B O 1
ATOM 3267 N N . ALA B 1 176 ? -5.844 10.43 -1.721 1 98.94 176 ALA B N 1
ATOM 3268 C CA . ALA B 1 176 ? -4.668 10.188 -2.555 1 98.94 176 ALA B CA 1
ATOM 3269 C C . ALA B 1 176 ? -3.742 11.406 -2.553 1 98.94 176 ALA B C 1
ATOM 3271 O O . ALA B 1 176 ? -2.521 11.258 -2.445 1 98.94 176 ALA B O 1
ATOM 3272 N N . ASP B 1 177 ? -4.32 12.594 -2.691 1 98.94 177 ASP B N 1
ATOM 3273 C CA . ASP B 1 177 ? -3.529 13.82 -2.654 1 98.94 177 ASP B CA 1
ATOM 3274 C C . ASP B 1 177 ? -2.924 14.047 -1.271 1 98.94 177 ASP B C 1
ATOM 3276 O O . ASP B 1 177 ? -1.753 14.406 -1.151 1 98.94 177 ASP B O 1
ATOM 3280 N N . ILE B 1 178 ? -3.746 13.789 -0.299 1 98.94 178 ILE B N 1
ATOM 3281 C CA . ILE B 1 178 ? -3.332 13.969 1.088 1 98.94 178 ILE B CA 1
ATOM 3282 C C . ILE B 1 178 ? -2.158 13.039 1.397 1 98.94 178 ILE B C 1
ATOM 3284 O O . ILE B 1 178 ? -1.197 13.445 2.057 1 98.94 178 ILE B O 1
ATOM 3288 N N . LYS B 1 179 ? -2.205 11.805 0.928 1 98.88 179 LYS B N 1
ATOM 3289 C CA . LYS B 1 179 ? -1.158 10.805 1.134 1 98.88 179 LYS B CA 1
ATOM 3290 C C . LYS B 1 179 ? 0.133 11.211 0.429 1 98.88 179 LYS B C 1
ATOM 3292 O O . LYS B 1 179 ? 1.227 11.008 0.958 1 98.88 179 LYS B O 1
ATOM 3297 N N . ALA B 1 180 ? 0.055 11.797 -0.714 1 98.94 180 ALA B N 1
ATOM 3298 C CA . ALA B 1 180 ? 1.2 12.062 -1.582 1 98.94 180 ALA B CA 1
ATOM 3299 C C . ALA B 1 180 ? 1.945 13.32 -1.139 1 98.94 180 ALA B C 1
ATOM 3301 O O . ALA B 1 180 ? 3.174 13.383 -1.224 1 98.94 180 ALA B O 1
ATOM 3302 N N . TRP B 1 181 ? 1.262 14.289 -0.646 1 98.81 181 TRP B N 1
ATOM 3303 C CA . TRP B 1 181 ? 1.766 15.656 -0.572 1 98.81 181 TRP B CA 1
ATOM 3304 C C . TRP B 1 181 ? 2.969 15.742 0.362 1 98.81 181 TRP B C 1
ATOM 3306 O O . TRP B 1 181 ? 3.998 16.328 0.006 1 98.81 181 TRP B O 1
ATOM 3316 N N . PRO B 1 182 ? 2.896 15.141 1.592 1 98 182 PRO B N 1
ATOM 3317 C CA . PRO B 1 182 ? 4.051 15.281 2.482 1 98 182 PRO B CA 1
ATOM 3318 C C . PRO B 1 182 ? 5.32 14.656 1.902 1 98 182 PRO B C 1
ATOM 3320 O O . PRO B 1 182 ? 6.426 15.141 2.164 1 98 182 PRO B O 1
ATOM 3323 N N . TRP B 1 183 ? 5.18 13.641 1.104 1 98.62 183 TRP B N 1
ATOM 3324 C CA . TRP B 1 183 ? 6.336 13.047 0.448 1 98.62 183 TRP B CA 1
ATOM 3325 C C . TRP B 1 183 ? 6.895 13.977 -0.623 1 98.62 183 TRP B C 1
ATOM 3327 O O . TRP B 1 183 ? 8.102 14.25 -0.649 1 98.62 183 TRP B O 1
ATOM 3337 N N . VAL B 1 184 ? 6.027 14.453 -1.465 1 98.81 184 VAL B N 1
ATOM 3338 C CA . VAL B 1 184 ? 6.449 15.32 -2.559 1 98.81 184 VAL B CA 1
ATOM 3339 C C . VAL B 1 184 ? 7.047 16.609 -1.996 1 98.81 184 VAL B C 1
ATOM 3341 O O . VAL B 1 184 ? 8.102 17.062 -2.453 1 98.81 184 VAL B O 1
ATOM 3344 N N . SER B 1 185 ? 6.387 17.141 -0.98 1 97.69 185 SER B N 1
ATOM 3345 C CA . SER B 1 185 ? 6.855 18.391 -0.39 1 97.69 185 SER B CA 1
ATOM 3346 C C . SER B 1 185 ? 8.195 18.203 0.317 1 97.69 185 SER B C 1
ATOM 3348 O O . SER B 1 185 ? 8.938 19.172 0.517 1 97.69 185 SER B O 1
ATOM 3350 N N . GLY B 1 186 ? 8.5 16.969 0.712 1 97.25 186 GLY B N 1
ATOM 3351 C CA . GLY B 1 186 ? 9.75 16.672 1.386 1 97.25 186 GLY B CA 1
ATOM 3352 C C . GLY B 1 186 ? 10.883 16.344 0.427 1 97.25 186 GLY B C 1
ATOM 3353 O O . GLY 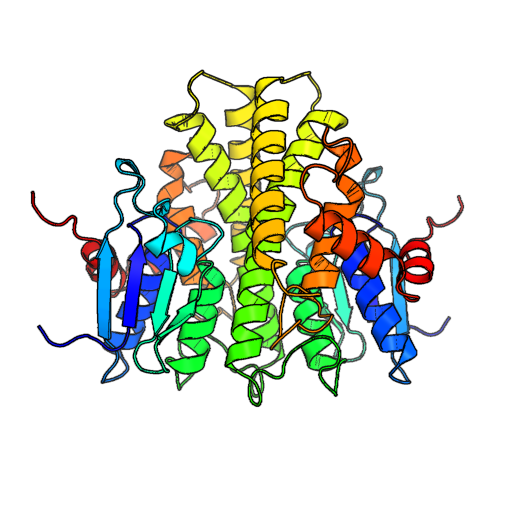B 1 186 ? 11.891 15.758 0.824 1 97.25 186 GLY B O 1
ATOM 3354 N N . HIS B 1 187 ? 10.812 16.703 -0.867 1 98.12 187 HIS B N 1
ATOM 3355 C CA . HIS B 1 187 ? 11.75 16.344 -1.922 1 98.12 187 HIS B CA 1
ATOM 3356 C C . HIS B 1 187 ? 13.164 16.781 -1.573 1 98.12 187 HIS B C 1
ATOM 3358 O O . HIS B 1 187 ? 14.133 16.094 -1.9 1 98.12 187 HIS B O 1
ATOM 3364 N N . ALA B 1 188 ? 13.383 17.828 -0.847 1 96.88 188 ALA B N 1
ATOM 3365 C CA . ALA B 1 188 ? 14.703 18.406 -0.6 1 96.88 188 ALA B CA 1
ATOM 3366 C C . ALA B 1 188 ? 15.508 17.547 0.359 1 96.88 188 ALA B C 1
ATOM 3368 O O . ALA B 1 188 ? 16.734 17.625 0.392 1 96.88 188 ALA B O 1
ATOM 3369 N N . TYR B 1 189 ? 14.844 16.719 1.107 1 95.06 189 TYR B N 1
ATOM 3370 C CA . TYR B 1 189 ? 15.516 15.867 2.084 1 95.06 189 TYR B CA 1
ATOM 3371 C C . TYR B 1 189 ? 16.172 14.672 1.404 1 95.06 189 TYR B C 1
ATOM 3373 O O . TYR B 1 189 ? 16.938 13.93 2.035 1 95.06 189 TYR B O 1
ATOM 3381 N N . THR B 1 190 ? 15.93 14.461 0.079 1 95.62 190 THR B N 1
ATOM 3382 C CA . THR B 1 190 ? 16.375 13.25 -0.601 1 95.62 190 THR B CA 1
ATOM 3383 C C . THR B 1 190 ? 17.219 13.602 -1.822 1 95.62 190 THR B C 1
ATOM 3385 O O . THR B 1 190 ? 17.219 12.875 -2.818 1 95.62 190 THR B O 1
ATOM 3388 N N . GLY B 1 191 ? 17.812 14.781 -1.799 1 93.88 191 GLY B N 1
ATOM 3389 C CA . GLY B 1 191 ? 18.734 15.172 -2.852 1 93.88 191 GLY B CA 1
ATOM 3390 C C . GLY B 1 191 ? 18.047 15.797 -4.047 1 93.88 191 GLY B C 1
ATOM 3391 O O . GLY B 1 191 ? 18.703 16.109 -5.051 1 93.88 191 GLY B O 1
ATOM 3392 N N . ILE B 1 192 ? 16.734 15.906 -3.984 1 97.94 192 ILE B N 1
ATOM 3393 C CA . ILE B 1 192 ? 15.984 16.578 -5.039 1 97.94 192 ILE B CA 1
ATOM 3394 C C . ILE B 1 192 ? 15.711 18.031 -4.641 1 97.94 192 ILE B C 1
ATOM 3396 O O . ILE B 1 192 ? 14.781 18.312 -3.881 1 97.94 192 ILE B O 1
ATOM 3400 N N . GLN B 1 193 ? 16.391 18.922 -5.188 1 96.81 193 GLN B N 1
ATOM 3401 C CA . GLN B 1 193 ? 16.5 20.281 -4.66 1 96.81 193 GLN B CA 1
ATOM 3402 C C . GLN B 1 193 ? 15.289 21.109 -5.059 1 96.81 193 GLN B C 1
ATOM 3404 O O . GLN B 1 193 ? 14.977 22.109 -4.402 1 96.81 193 GLN B O 1
ATOM 3409 N N . SER B 1 194 ? 14.695 20.766 -6.164 1 98.06 194 SER B N 1
ATOM 3410 C CA . SER B 1 194 ? 13.508 21.5 -6.605 1 98.06 194 SER B CA 1
ATOM 3411 C C . SER B 1 194 ? 12.57 20.594 -7.391 1 98.06 194 SER B C 1
ATOM 3413 O O . SER B 1 194 ? 12.953 19.5 -7.812 1 98.06 194 SER B O 1
ATOM 3415 N N . LEU B 1 195 ? 11.375 21.031 -7.555 1 98.75 195 LEU B N 1
ATOM 3416 C CA . LEU B 1 195 ? 10.383 20.312 -8.344 1 98.75 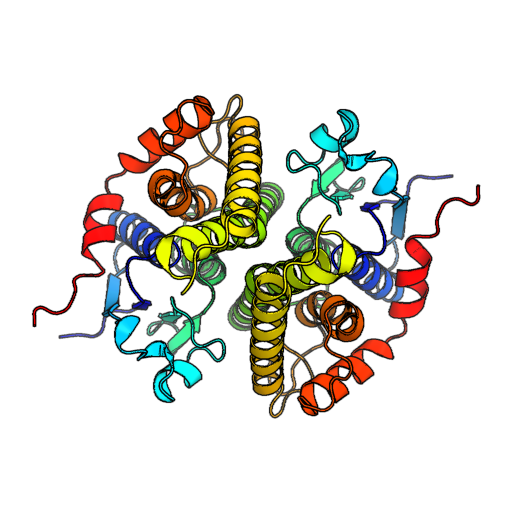195 LEU B CA 1
ATOM 3417 C C . LEU B 1 195 ? 10.312 20.859 -9.758 1 98.75 195 LEU B C 1
ATOM 3419 O O . LEU B 1 195 ? 9.367 20.562 -10.5 1 98.75 195 LEU B O 1
ATOM 3423 N N . ASP B 1 196 ? 11.242 21.625 -10.188 1 98.69 196 ASP B N 1
ATOM 3424 C CA . ASP B 1 196 ? 11.195 22.359 -11.445 1 98.69 196 ASP B CA 1
ATOM 3425 C C . ASP B 1 196 ? 11.148 21.406 -12.641 1 98.69 196 ASP B C 1
ATOM 3427 O O . ASP B 1 196 ? 10.594 21.75 -13.695 1 98.69 196 ASP B O 1
ATOM 3431 N N . GLU B 1 197 ? 11.719 20.219 -12.492 1 98.44 197 GLU B N 1
ATOM 3432 C CA . GLU B 1 197 ? 11.703 19.219 -13.555 1 98.44 197 GLU B CA 1
ATOM 3433 C C . GLU B 1 197 ? 10.289 18.688 -13.797 1 98.44 197 GLU B C 1
ATOM 3435 O O . GLU B 1 197 ? 10.023 18.062 -14.828 1 98.44 197 GLU B O 1
ATOM 3440 N N . TRP B 1 198 ? 9.375 18.953 -12.883 1 98.81 198 TRP B N 1
ATOM 3441 C CA . TRP B 1 198 ? 7.988 18.484 -12.922 1 98.81 198 TRP B CA 1
ATOM 3442 C C . TRP B 1 198 ? 7.02 19.625 -12.664 1 98.81 198 TRP B C 1
ATOM 3444 O O . TRP B 1 198 ? 6.441 19.734 -11.578 1 98.81 198 TRP B O 1
ATOM 3454 N N . PRO B 1 199 ? 6.758 20.406 -13.656 1 98.81 199 PRO B N 1
ATOM 3455 C CA . PRO B 1 199 ? 5.992 21.641 -13.438 1 98.81 199 PRO B CA 1
ATOM 3456 C C . PRO B 1 199 ? 4.559 21.375 -12.992 1 98.81 199 PRO B C 1
ATOM 3458 O O . PRO B 1 199 ? 3.994 22.156 -12.219 1 98.81 199 PRO B O 1
ATOM 3461 N N . LEU B 1 200 ? 3.889 20.359 -13.523 1 98.88 200 LEU B N 1
ATOM 3462 C CA . LEU B 1 200 ? 2.523 20.062 -13.102 1 98.88 200 LEU B CA 1
ATOM 3463 C C . LEU B 1 200 ? 2.496 19.562 -11.656 1 98.88 200 LEU B C 1
ATOM 3465 O O . LEU B 1 200 ? 1.621 19.969 -10.883 1 98.88 200 LEU B O 1
ATOM 3469 N N . LEU B 1 201 ? 3.455 18.75 -11.328 1 98.88 201 LEU B N 1
ATOM 3470 C CA . LEU B 1 201 ? 3.582 18.281 -9.953 1 98.88 201 LEU B CA 1
ATOM 3471 C C . LEU B 1 201 ? 3.861 19.438 -9 1 98.88 201 LEU B C 1
ATOM 3473 O O . LEU B 1 201 ? 3.324 19.484 -7.891 1 98.88 201 LEU B O 1
ATOM 3477 N N . LYS B 1 202 ? 4.754 20.312 -9.438 1 98.81 202 LYS B N 1
ATOM 3478 C CA . LYS B 1 202 ? 5.055 21.5 -8.656 1 98.81 202 LYS B CA 1
ATOM 3479 C C . LYS B 1 202 ? 3.797 22.328 -8.398 1 98.81 202 LYS B C 1
ATOM 3481 O O . LYS B 1 202 ? 3.545 22.75 -7.27 1 98.81 202 LYS B O 1
ATOM 3486 N N . ALA B 1 203 ? 3.045 22.562 -9.406 1 98.81 203 ALA B N 1
ATOM 3487 C CA . ALA B 1 203 ? 1.806 23.328 -9.281 1 98.81 203 ALA B CA 1
ATOM 3488 C C . ALA B 1 203 ? 0.82 22.625 -8.352 1 98.81 203 ALA B C 1
ATOM 3490 O O . ALA B 1 203 ? 0.174 23.266 -7.52 1 98.81 203 ALA B O 1
ATOM 3491 N N . TRP B 1 204 ? 0.648 21.328 -8.523 1 98.88 204 TRP B N 1
ATOM 3492 C CA . TRP B 1 204 ? -0.197 20.5 -7.656 1 98.88 204 TRP B CA 1
ATOM 3493 C C . TRP B 1 204 ? 0.24 20.625 -6.199 1 98.88 204 TRP B C 1
ATOM 3495 O O . TRP B 1 204 ? -0.592 20.797 -5.309 1 98.88 204 TRP B O 1
ATOM 3505 N N . SER B 1 205 ? 1.542 20.5 -5.98 1 98.81 205 SER B N 1
ATOM 3506 C CA . SER B 1 205 ? 2.076 20.578 -4.625 1 98.81 205 SER B CA 1
ATOM 3507 C C . SER B 1 205 ? 1.784 21.938 -3.996 1 98.81 205 SER B C 1
ATOM 3509 O O . SER B 1 205 ? 1.438 22.016 -2.816 1 98.81 205 SER B O 1
ATOM 3511 N N . GLN B 1 206 ? 1.972 22.969 -4.762 1 98.5 206 GLN B N 1
ATOM 3512 C CA . GLN B 1 206 ? 1.658 24.312 -4.281 1 98.5 206 GLN B CA 1
ATOM 3513 C C . GLN B 1 206 ? 0.179 24.438 -3.926 1 98.5 206 GLN B C 1
ATOM 3515 O O . GLN B 1 206 ? -0.168 24.969 -2.875 1 98.5 206 GLN B O 1
ATOM 3520 N N . LYS B 1 207 ? -0.666 23.938 -4.797 1 98.44 207 LYS B N 1
ATOM 3521 C CA . LYS B 1 207 ? -2.104 23.969 -4.543 1 98.44 207 LYS B CA 1
ATOM 3522 C C . LYS B 1 207 ? -2.445 23.234 -3.244 1 98.44 207 LYS B C 1
ATOM 3524 O O . LYS B 1 207 ? -3.242 23.734 -2.443 1 98.44 207 LYS B O 1
ATOM 3529 N N . CYS B 1 208 ? -1.862 22.078 -3.045 1 98.5 208 CYS B N 1
ATOM 3530 C CA . CYS B 1 208 ? -2.092 21.312 -1.831 1 98.5 208 CYS B CA 1
ATOM 3531 C C . CYS B 1 208 ? -1.574 22.047 -0.604 1 98.5 208 CYS B C 1
ATOM 3533 O O . CYS B 1 208 ? -2.191 22 0.462 1 98.5 208 CYS B O 1
ATOM 3535 N N . SER B 1 209 ? -0.447 22.734 -0.728 1 97.62 209 SER B N 1
ATOM 3536 C CA . SER B 1 209 ? 0.191 23.422 0.394 1 97.62 209 SER B CA 1
ATOM 3537 C C . SER B 1 209 ? -0.67 24.562 0.905 1 97.62 209 SER B C 1
ATOM 3539 O O . SER B 1 209 ? -0.529 25 2.053 1 97.62 209 SER B O 1
ATOM 3541 N N . GLU B 1 210 ? -1.55 25.047 0.116 1 97.69 210 GLU B N 1
ATOM 3542 C CA . GLU B 1 210 ? -2.342 26.234 0.425 1 97.69 210 GLU B CA 1
ATOM 3543 C C . GLU B 1 210 ? -3.625 25.875 1.162 1 97.69 210 GLU B C 1
ATOM 3545 O O . GLU B 1 210 ? -4.359 26.75 1.617 1 97.69 210 GLU B O 1
ATOM 3550 N N . ARG B 1 211 ? -3.885 24.641 1.331 1 97.88 211 ARG B N 1
ATOM 3551 C CA . ARG B 1 211 ? -5.102 24.203 2.014 1 97.88 211 ARG B CA 1
ATOM 3552 C C . ARG B 1 211 ? -5.059 24.578 3.492 1 97.88 211 ARG B C 1
ATOM 3554 O O . ARG B 1 211 ? -4.035 24.391 4.152 1 97.88 211 ARG B O 1
ATOM 3561 N N . ALA B 1 212 ? -6.152 24.984 4.09 1 96.94 212 ALA B N 1
ATOM 3562 C CA . ALA B 1 212 ? -6.25 25.531 5.441 1 96.94 212 ALA B CA 1
ATOM 3563 C C . ALA B 1 212 ? -5.938 24.469 6.488 1 96.94 212 ALA B C 1
ATOM 3565 O O . ALA B 1 212 ? -5.441 24.781 7.574 1 96.94 212 ALA B O 1
ATOM 3566 N N . ALA B 1 213 ? -6.094 23.219 6.152 1 97.12 213 ALA B N 1
ATOM 3567 C CA . ALA B 1 213 ? -5.938 22.125 7.117 1 97.12 213 ALA B CA 1
ATOM 3568 C C . ALA B 1 213 ? -4.465 21.859 7.395 1 97.12 213 ALA B C 1
ATOM 3570 O O . ALA B 1 213 ? -4.125 21.234 8.406 1 97.12 213 ALA B O 1
ATOM 3571 N N . ASN B 1 214 ? -3.562 22.312 6.516 1 95.56 214 ASN B N 1
ATOM 3572 C CA . ASN B 1 214 ? -2.162 21.922 6.598 1 95.56 214 ASN B CA 1
ATOM 3573 C C . ASN B 1 214 ? -1.478 22.516 7.824 1 95.56 214 ASN B C 1
ATOM 3575 O O . ASN B 1 214 ? -0.731 21.828 8.523 1 95.56 214 ASN B O 1
ATOM 3579 N N . ALA B 1 215 ? -1.747 23.766 8.125 1 93.31 215 ALA B N 1
ATOM 3580 C CA . ALA B 1 215 ? -1.093 24.438 9.242 1 93.31 215 ALA B CA 1
ATOM 3581 C C . ALA B 1 215 ? -1.473 23.781 10.57 1 93.31 215 ALA B C 1
ATOM 3583 O O . ALA B 1 215 ? -0.604 23.328 11.32 1 93.31 215 ALA B O 1
ATOM 3584 N N . PRO B 1 216 ? -2.768 23.656 10.859 1 94.31 216 PRO B N 1
ATOM 3585 C CA . PRO B 1 216 ? -3.092 23 12.125 1 94.31 216 PRO B CA 1
ATOM 3586 C C . PRO B 1 216 ? -2.643 21.531 12.148 1 94.31 216 PRO B C 1
ATOM 3588 O O . PRO B 1 216 ? -2.307 21.016 13.219 1 94.31 216 PRO B O 1
ATOM 3591 N N . ALA B 1 217 ? -2.619 20.844 11.023 1 94.94 217 ALA B N 1
ATOM 3592 C CA . ALA B 1 217 ? -2.176 19.453 10.961 1 94.94 217 ALA B CA 1
ATOM 3593 C C . ALA B 1 217 ? -0.723 19.312 11.406 1 94.94 217 ALA B C 1
ATOM 3595 O O . ALA B 1 217 ? -0.371 18.375 12.117 1 94.94 217 ALA B O 1
ATOM 3596 N N . ARG B 1 218 ? 0.063 20.219 10.953 1 88.81 218 ARG B N 1
ATOM 3597 C CA . ARG B 1 218 ? 1.476 20.203 11.32 1 88.81 218 ARG B CA 1
ATOM 3598 C C . ARG B 1 218 ? 1.662 20.562 12.789 1 88.81 218 ARG B C 1
ATOM 3600 O O . ARG B 1 218 ? 2.582 20.062 13.445 1 88.81 218 ARG B O 1
ATOM 3607 N N . GLU B 1 219 ? 0.829 21.328 13.328 1 90.94 219 GLU B N 1
ATOM 3608 C CA . GLU B 1 219 ? 0.91 21.75 14.719 1 90.94 219 GLU B CA 1
ATOM 3609 C C . GLU B 1 219 ? 0.343 20.688 15.656 1 90.94 219 GLU B C 1
ATOM 3611 O O . GLU B 1 219 ? 0.568 20.75 16.875 1 90.94 219 GLU B O 1
ATOM 3616 N N . ALA B 1 220 ? -0.336 19.781 14.992 1 91.12 220 ALA B N 1
ATOM 3617 C CA . ALA B 1 220 ? -0.98 18.75 15.805 1 91.12 220 ALA B CA 1
ATOM 3618 C C . ALA B 1 220 ? 0.055 17.891 16.531 1 91.12 220 ALA B C 1
ATOM 3620 O O . ALA B 1 220 ? -0.177 17.453 17.656 1 91.12 220 ALA B O 1
ATOM 3621 N N . PHE B 1 221 ? 1.253 17.641 15.898 1 86.75 221 PHE B N 1
ATOM 3622 C CA . PHE B 1 221 ? 2.297 16.812 16.5 1 86.75 221 PHE B CA 1
ATOM 3623 C C . PHE B 1 221 ? 3.184 17.656 17.406 1 86.75 221 PHE B C 1
ATOM 3625 O O . PHE B 1 221 ? 3.908 18.531 16.953 1 86.75 221 PHE B O 1
ATOM 3632 N N . THR B 1 222 ? 2.68 18.5 18.281 1 70.81 222 THR B N 1
ATOM 3633 C CA . THR B 1 222 ? 3.555 19.328 19.094 1 70.81 222 THR B CA 1
ATOM 3634 C C . THR B 1 222 ? 4.273 18.5 20.156 1 70.81 222 THR B C 1
ATOM 3636 O O . THR B 1 222 ? 3.652 17.656 20.812 1 70.81 222 THR B O 1
ATOM 3639 N N . LYS B 1 223 ? 5.664 18.531 19.969 1 63.12 223 LYS B N 1
ATOM 3640 C CA . LYS B 1 223 ? 6.5 17.859 20.953 1 63.12 223 LYS B CA 1
ATOM 3641 C C . LYS B 1 223 ? 6.141 18.328 22.375 1 63.12 223 LYS B C 1
ATOM 3643 O O . LYS B 1 223 ? 5.98 19.516 22.625 1 63.12 223 LYS B O 1
ATOM 3648 N N . PRO B 1 224 ? 5.602 17.359 23.156 1 53.84 224 PRO B N 1
ATOM 3649 C CA . PRO B 1 224 ? 5.473 17.844 24.531 1 53.84 224 PRO B CA 1
ATOM 3650 C C . PRO B 1 224 ? 6.688 18.641 24.984 1 53.84 224 PRO B C 1
ATOM 3652 O O . PRO B 1 224 ? 7.812 18.344 24.578 1 53.84 224 PRO B O 1
ATOM 3655 N N . GLN B 1 225 ? 6.559 19.984 25.25 1 44.16 225 GLN B N 1
ATOM 3656 C CA . GLN B 1 225 ? 7.605 20.812 25.828 1 44.16 225 GLN B CA 1
ATOM 3657 C C . GLN B 1 225 ? 8.32 20.078 26.969 1 44.16 225 GLN B C 1
ATOM 3659 O O . GLN B 1 225 ? 7.676 19.422 27.781 1 44.16 225 GLN B O 1
ATOM 3664 N N . ALA B 1 226 ? 9.57 19.875 26.641 1 43.09 226 ALA B N 1
ATOM 3665 C CA . ALA B 1 226 ? 10.32 19.438 27.812 1 43.09 226 ALA B CA 1
ATOM 3666 C C . ALA B 1 226 ? 9.984 20.281 29.047 1 43.09 226 ALA B C 1
ATOM 3668 O O . ALA B 1 226 ? 9.734 21.484 28.922 1 43.09 226 ALA B O 1
#

pLDDT: mean 95.66, std 7.73, range [42.88, 98.94]